Protein AF-A0A1E5PHH2-F1 (afdb_monomer)

Secondary structure (DSSP, 8-state):
-PPP-TTT-EEEEEE----SSTTS---HHHHHHHHHHHHHHHSTTTT---GGGEEEE-TT--HHHHHHHHHHHHHH-SSEEEEEEES-EEE-TT--EEEE-TT--SS-TTSSEEEHHHHHHHHHHHGGG-SEEEEEEESTTGGGGG--SSSSS--HHHHHHHHTPPPGGG-SS-TT-EEEEEESS-TTS-----TT-SS-HHHHHHHHHHHH--TTS-SEEEHHHHHHHHHHHHHHTTPPPPEEEESTTHHHHSEEE-GGG--SPPPEEEE-SS---PPPEEETTEEEEEETTEEEEEETTT--EEEEEE------TT------EEEETTEEEEE-SS-EEEEETTT--EEEEE--TT--SEEEEEEETTEEEEEEEEEEEEEPPTT---EEEEEEEEEEEEETTT--EEEEEEES---EEEEETTEEEEE-SSEEEEEETTT--EEEEEEPSS---SS--EEE-SSEEEEEETTEEEEEETTT--EEEEEE-PPP--PPPEEETTEEE----------EEEEETTEEEEEETTEEEEEETTT--EEEEEE---TT-S-B--EEETTEEEEE-TTSEEEEEETTT--EEEEEE---S-BPPPEEETTEEEEEETTTEEEEEETTT-----

Structure (mmCIF, N/CA/C/O backbone):
data_AF-A0A1E5PHH2-F1
#
_entry.id   AF-A0A1E5PHH2-F1
#
loop_
_atom_site.group_PDB
_atom_site.id
_atom_site.type_symbol
_atom_site.label_atom_id
_atom_site.label_alt_id
_atom_site.label_comp_id
_atom_site.label_asym_id
_atom_site.label_entity_id
_atom_site.label_seq_id
_atom_site.pdbx_PDB_ins_code
_atom_site.Cartn_x
_atom_site.Cartn_y
_atom_site.Cartn_z
_atom_site.occupancy
_atom_site.B_iso_or_equiv
_atom_site.auth_seq_id
_atom_site.auth_comp_id
_atom_site.auth_asym_id
_atom_site.auth_atom_id
_atom_site.pdbx_PDB_model_num
ATOM 1 N N . MET A 1 1 ? -2.167 19.449 -22.127 1.00 60.88 1 MET A N 1
ATOM 2 C CA . MET A 1 1 ? -2.448 18.415 -23.144 1.00 60.88 1 MET A CA 1
ATOM 3 C C . MET A 1 1 ? -2.690 17.105 -22.419 1.00 60.88 1 MET A C 1
ATOM 5 O O . MET A 1 1 ? -2.087 16.937 -21.362 1.00 60.88 1 MET A O 1
ATOM 9 N N . PRO A 1 2 ? -3.609 16.254 -22.897 1.00 78.50 2 PRO A N 1
ATOM 10 C CA . PRO A 1 2 ? -3.925 14.997 -22.229 1.00 78.50 2 PRO A CA 1
ATOM 11 C C . PRO A 1 2 ? -2.746 14.017 -22.296 1.00 78.50 2 PRO A C 1
ATOM 13 O O . PRO A 1 2 ? -1.889 14.121 -23.171 1.00 78.50 2 PRO A O 1
ATOM 16 N N . VAL A 1 3 ? -2.709 13.086 -21.344 1.00 89.50 3 VAL A N 1
ATOM 17 C CA . VAL A 1 3 ? -1.861 11.887 -21.415 1.00 89.50 3 VAL A CA 1
ATOM 18 C C . VAL A 1 3 ? -2.330 11.042 -22.611 1.00 89.50 3 VAL A C 1
ATOM 20 O O . VAL A 1 3 ? -3.542 10.999 -22.842 1.00 89.50 3 VAL A O 1
ATOM 23 N N . PRO A 1 4 ? -1.424 10.400 -23.376 1.00 93.06 4 PRO A N 1
ATOM 24 C CA . PRO A 1 4 ? -1.806 9.546 -24.497 1.00 93.06 4 PRO A CA 1
ATOM 25 C C . PRO A 1 4 ? -2.815 8.463 -24.113 1.00 93.06 4 PRO A C 1
ATOM 27 O O . PRO A 1 4 ? -2.710 7.874 -23.035 1.00 93.06 4 PRO A O 1
ATOM 30 N N . ASP A 1 5 ? -3.748 8.152 -25.008 1.00 95.06 5 ASP A N 1
ATOM 31 C CA . ASP A 1 5 ? -4.805 7.166 -24.787 1.00 95.06 5 ASP A CA 1
ATOM 32 C C . ASP A 1 5 ? -4.203 5.765 -24.550 1.00 95.06 5 ASP A C 1
ATOM 34 O O . ASP A 1 5 ? -3.594 5.185 -25.464 1.00 95.06 5 ASP A O 1
ATOM 38 N N . PRO A 1 6 ? -4.385 5.173 -23.354 1.00 94.69 6 PRO A N 1
ATOM 39 C CA . PRO A 1 6 ? -3.795 3.880 -23.026 1.00 94.69 6 PRO A CA 1
ATOM 40 C C . PRO A 1 6 ? -4.342 2.713 -23.857 1.00 94.69 6 PRO A C 1
ATOM 42 O O . PRO A 1 6 ? -3.641 1.718 -24.063 1.00 94.69 6 PRO A O 1
ATOM 45 N N . ALA A 1 7 ? -5.579 2.805 -24.356 1.00 93.94 7 ALA A N 1
ATOM 46 C CA . ALA A 1 7 ? -6.194 1.762 -25.175 1.00 93.94 7 ALA A CA 1
ATOM 47 C C . ALA A 1 7 ? -5.596 1.731 -26.591 1.00 93.94 7 ALA A C 1
ATOM 49 O O . ALA A 1 7 ? -5.424 0.661 -27.188 1.00 93.94 7 ALA A O 1
ATOM 50 N N . ARG A 1 8 ? -5.227 2.908 -27.104 1.00 96.50 8 ARG A N 1
ATOM 51 C CA . ARG A 1 8 ? -4.660 3.123 -28.445 1.00 96.50 8 ARG A CA 1
ATOM 52 C C . ARG A 1 8 ? -3.132 3.133 -28.481 1.00 96.50 8 ARG A C 1
ATOM 54 O O . ARG A 1 8 ? -2.555 3.266 -29.562 1.00 96.50 8 ARG A O 1
ATOM 61 N N . SER A 1 9 ? -2.492 2.981 -27.326 1.00 97.69 9 SER A N 1
ATOM 62 C CA . SER A 1 9 ? -1.039 3.003 -27.176 1.00 97.69 9 SER A CA 1
ATOM 63 C C . SER A 1 9 ? -0.461 1.604 -26.954 1.00 97.69 9 SER A C 1
ATOM 65 O O . SER A 1 9 ? -1.154 0.697 -26.482 1.00 97.69 9 SER A O 1
ATOM 67 N N . ARG A 1 10 ? 0.810 1.408 -27.318 1.00 98.19 10 ARG A N 1
ATOM 68 C CA . ARG A 1 10 ? 1.557 0.155 -27.113 1.00 98.19 10 ARG A CA 1
ATOM 69 C C . ARG A 1 10 ? 2.963 0.443 -26.604 1.00 98.19 10 ARG A C 1
ATOM 71 O O . ARG A 1 10 ? 3.580 1.421 -27.022 1.00 98.19 10 ARG A O 1
ATOM 78 N N . ALA A 1 11 ? 3.479 -0.428 -25.743 1.00 98.31 11 ALA A N 1
ATOM 79 C CA . ALA A 1 11 ? 4.839 -0.344 -25.226 1.00 98.31 11 ALA A CA 1
ATOM 80 C C . ALA A 1 11 ? 5.581 -1.680 -25.369 1.00 98.31 11 ALA A C 1
ATOM 82 O O . ALA A 1 11 ? 5.041 -2.732 -25.033 1.00 98.31 11 ALA A O 1
ATOM 83 N N . VAL A 1 12 ? 6.837 -1.630 -25.812 1.00 98.56 12 VAL A N 1
ATOM 84 C CA . VAL A 1 12 ? 7.757 -2.776 -25.840 1.00 98.56 12 VAL A CA 1
ATOM 85 C C . VAL A 1 12 ? 8.999 -2.425 -25.030 1.00 98.56 12 VAL A C 1
ATOM 87 O O . VAL A 1 12 ? 9.676 -1.442 -25.330 1.00 98.56 12 VAL A O 1
ATOM 90 N N . LEU A 1 13 ? 9.290 -3.207 -23.991 1.00 98.38 13 LEU A N 1
ATOM 91 C CA . LEU A 1 13 ? 10.396 -2.984 -23.066 1.00 98.38 13 LEU A CA 1
ATOM 92 C C . LEU A 1 13 ? 11.365 -4.161 -23.135 1.00 98.38 13 LEU A C 1
ATOM 94 O O . LEU A 1 13 ? 11.010 -5.290 -22.807 1.00 98.38 13 LEU A O 1
ATOM 98 N N . ILE A 1 14 ? 12.592 -3.881 -23.560 1.00 98.12 14 ILE A N 1
ATOM 99 C CA . ILE A 1 14 ? 13.633 -4.877 -23.807 1.00 98.12 14 ILE A CA 1
ATOM 100 C C . ILE A 1 14 ? 14.755 -4.649 -22.792 1.00 98.12 14 ILE A C 1
ATOM 102 O O . ILE A 1 14 ? 15.386 -3.592 -22.800 1.00 98.12 14 ILE A O 1
ATOM 106 N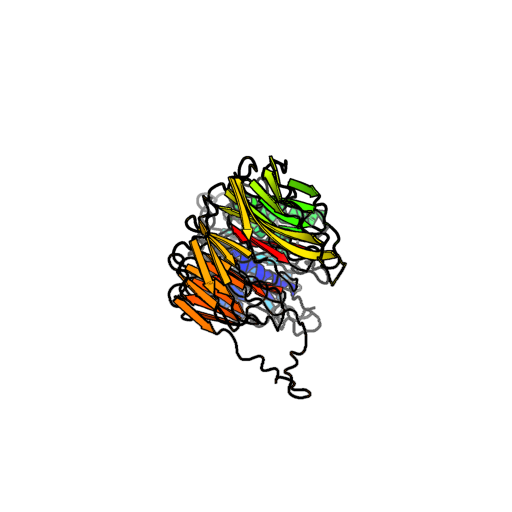 N . GLY A 1 15 ? 15.001 -5.620 -21.914 1.00 96.88 15 GLY A N 1
ATOM 107 C CA . GLY A 1 15 ? 16.044 -5.548 -20.888 1.00 96.88 15 GLY A CA 1
ATOM 108 C C . GLY A 1 15 ? 16.955 -6.768 -20.930 1.00 96.88 15 GLY A C 1
ATOM 109 O O . GLY A 1 15 ? 16.572 -7.836 -20.459 1.00 96.88 15 GLY A O 1
ATOM 110 N N . ILE A 1 16 ? 18.170 -6.612 -21.459 1.00 96.00 16 ILE A N 1
ATOM 111 C CA . ILE A 1 16 ? 19.124 -7.720 -21.606 1.00 96.00 16 ILE A CA 1
ATOM 112 C C . ILE A 1 16 ? 20.041 -7.785 -20.382 1.00 96.00 16 ILE A C 1
ATOM 114 O O . ILE A 1 16 ? 20.880 -6.905 -20.166 1.00 96.00 16 ILE A O 1
ATOM 118 N N . GLU A 1 17 ? 19.880 -8.839 -19.583 1.00 92.19 17 GLU A N 1
ATOM 119 C CA . GLU A 1 17 ? 20.608 -9.044 -18.325 1.00 92.19 17 GLU A CA 1
ATOM 120 C C . GLU A 1 17 ? 21.781 -10.020 -18.411 1.00 92.19 17 GLU A C 1
ATOM 122 O O . GLU A 1 17 ? 22.729 -9.895 -17.636 1.00 92.19 17 GLU A O 1
ATOM 127 N N . ALA A 1 18 ? 21.740 -10.980 -19.331 1.00 92.56 18 ALA A N 1
ATOM 128 C CA . ALA A 1 18 ? 22.712 -12.059 -19.415 1.00 92.56 18 ALA A CA 1
ATOM 129 C C . ALA A 1 18 ? 23.316 -12.142 -20.817 1.00 92.56 18 ALA A C 1
ATOM 131 O O . ALA A 1 18 ? 22.601 -12.104 -21.817 1.00 92.56 18 ALA A O 1
ATOM 132 N N . TYR A 1 19 ? 24.637 -12.306 -20.863 1.00 93.00 19 TYR A N 1
ATOM 133 C CA . TYR A 1 19 ? 25.422 -12.450 -22.085 1.00 93.00 19 TYR A CA 1
ATOM 134 C C . TYR A 1 19 ? 26.236 -13.741 -21.996 1.00 93.00 19 TYR A C 1
ATOM 136 O O . TYR A 1 19 ? 26.758 -14.083 -20.934 1.00 93.00 19 TYR A O 1
ATOM 144 N N . ARG A 1 20 ? 26.311 -14.490 -23.097 1.00 90.31 20 ARG A N 1
ATOM 145 C CA . ARG A 1 20 ? 27.028 -15.771 -23.168 1.00 90.31 20 ARG A CA 1
ATOM 146 C C . ARG A 1 20 ? 28.515 -15.588 -23.438 1.00 90.31 20 ARG A C 1
ATOM 148 O O . ARG A 1 20 ? 29.308 -16.440 -23.047 1.00 90.31 20 ARG A O 1
ATOM 155 N N . HIS A 1 21 ? 28.885 -14.506 -24.122 1.00 87.38 21 HIS A N 1
ATOM 156 C CA . HIS A 1 21 ? 30.281 -14.198 -24.402 1.00 87.38 21 HIS A CA 1
ATOM 157 C C . HIS A 1 21 ? 30.931 -13.514 -23.186 1.00 87.38 21 HIS A C 1
ATOM 159 O O . HIS A 1 21 ? 30.338 -12.581 -22.643 1.00 87.38 21 HIS A O 1
ATOM 165 N N . PRO A 1 22 ? 32.145 -13.921 -22.766 1.00 84.25 22 PRO A N 1
ATOM 166 C CA . PRO A 1 22 ? 32.799 -13.384 -21.567 1.00 84.25 22 PRO A CA 1
ATOM 167 C C . PRO A 1 22 ? 33.174 -11.897 -21.659 1.00 84.25 22 PRO A C 1
ATOM 169 O O . PRO A 1 22 ? 33.402 -11.266 -20.631 1.00 84.25 22 PRO A O 1
ATOM 172 N N . ASP A 1 23 ? 33.221 -11.328 -22.865 1.00 86.06 23 ASP A N 1
ATOM 173 C CA . ASP A 1 23 ? 33.630 -9.931 -23.083 1.00 86.06 23 ASP A CA 1
ATOM 174 C C . ASP A 1 23 ? 32.541 -8.912 -22.712 1.00 86.06 23 ASP A C 1
ATOM 176 O O . ASP A 1 23 ? 32.790 -7.705 -22.701 1.00 86.06 23 ASP A O 1
ATOM 180 N N . LEU A 1 24 ? 31.323 -9.383 -22.428 1.00 86.81 24 LEU A N 1
ATOM 181 C CA . LEU A 1 24 ? 30.215 -8.560 -21.962 1.00 86.81 24 LEU A CA 1
ATOM 182 C C . LEU A 1 24 ? 29.824 -8.984 -20.550 1.00 86.81 24 LEU A C 1
ATOM 184 O O . LEU A 1 24 ? 29.332 -10.086 -20.320 1.00 86.81 24 LEU A O 1
ATOM 188 N N . GLU A 1 25 ? 30.017 -8.076 -19.596 1.00 86.81 25 GLU A N 1
ATOM 189 C CA . GLU A 1 25 ? 29.600 -8.313 -18.216 1.00 86.81 25 GLU A CA 1
ATOM 190 C C . GLU A 1 25 ? 28.062 -8.423 -18.125 1.00 86.81 25 GLU A C 1
ATOM 192 O O . GLU A 1 25 ? 27.356 -7.627 -18.759 1.00 86.81 25 GLU A O 1
ATOM 197 N N . PRO A 1 26 ? 27.517 -9.356 -17.317 1.00 88.25 26 PRO A N 1
ATOM 198 C CA . PRO A 1 26 ? 26.086 -9.417 -17.029 1.00 88.25 26 PRO A CA 1
ATOM 199 C C . PRO A 1 26 ? 25.550 -8.099 -16.459 1.00 88.25 26 PRO A C 1
ATOM 201 O O . PRO A 1 26 ? 26.207 -7.440 -15.651 1.00 88.25 26 PRO A O 1
ATOM 204 N N . LEU A 1 27 ? 24.315 -7.748 -16.823 1.00 87.44 27 LEU A N 1
ATOM 205 C CA . LEU A 1 27 ? 23.647 -6.516 -16.407 1.00 87.44 27 LEU A CA 1
ATOM 206 C C . LEU A 1 27 ? 22.225 -6.770 -15.857 1.00 87.44 27 LEU A C 1
ATOM 208 O O . LEU A 1 27 ? 21.250 -6.297 -16.444 1.00 87.44 27 LEU A O 1
ATOM 212 N N . PRO A 1 28 ? 22.064 -7.447 -14.698 1.00 85.38 28 PRO A N 1
ATOM 213 C CA . PRO A 1 28 ? 20.746 -7.718 -14.090 1.00 85.38 28 PRO A CA 1
ATOM 214 C C . PRO A 1 28 ? 19.873 -6.471 -13.897 1.00 85.38 28 PRO A C 1
ATOM 216 O O . PRO A 1 28 ? 18.644 -6.522 -13.969 1.00 85.38 28 PRO A O 1
ATOM 219 N N . ALA A 1 29 ? 20.519 -5.321 -13.694 1.00 81.56 29 ALA A N 1
ATOM 220 C CA . ALA A 1 29 ? 19.862 -4.032 -13.559 1.00 81.56 29 ALA A CA 1
ATOM 221 C C . ALA A 1 29 ? 18.983 -3.682 -14.780 1.00 81.56 29 ALA A C 1
ATOM 223 O O . ALA A 1 29 ? 17.922 -3.086 -14.601 1.00 81.56 29 ALA A O 1
ATOM 224 N N . ALA A 1 30 ? 19.373 -4.064 -16.005 1.00 88.31 30 ALA A N 1
ATOM 225 C CA . ALA A 1 30 ? 18.614 -3.758 -17.221 1.00 88.31 30 ALA A CA 1
ATOM 226 C C . ALA A 1 30 ? 17.239 -4.446 -17.233 1.00 88.31 30 ALA A C 1
ATOM 228 O O . ALA A 1 30 ? 16.219 -3.781 -17.420 1.00 88.31 30 ALA A O 1
ATOM 229 N N . ALA A 1 31 ? 17.188 -5.751 -16.946 1.00 86.50 31 ALA A N 1
ATOM 230 C CA . ALA A 1 31 ? 15.928 -6.488 -16.843 1.00 86.50 31 ALA A CA 1
ATOM 231 C C . ALA A 1 31 ? 15.087 -6.037 -15.637 1.00 86.50 31 ALA A C 1
ATOM 233 O O . ALA A 1 31 ? 13.859 -5.973 -15.720 1.00 86.50 31 ALA A O 1
ATOM 234 N N . ALA A 1 32 ? 15.719 -5.692 -14.508 1.00 81.12 32 ALA A N 1
ATOM 235 C CA . ALA A 1 32 ? 15.016 -5.121 -13.356 1.00 81.12 32 ALA A CA 1
ATOM 236 C C . ALA A 1 32 ? 14.378 -3.756 -13.682 1.00 81.12 32 ALA A C 1
ATOM 238 O O . ALA A 1 32 ? 13.242 -3.490 -13.282 1.00 81.12 32 ALA A O 1
ATOM 239 N N . GLY A 1 33 ? 15.090 -2.907 -14.429 1.00 86.44 33 GLY A N 1
ATOM 240 C CA . GLY A 1 33 ? 14.617 -1.603 -14.888 1.00 86.44 33 GLY A CA 1
ATOM 241 C C . GLY A 1 33 ? 13.454 -1.713 -15.871 1.00 86.44 33 GLY A C 1
ATOM 242 O O . GLY A 1 33 ? 12.425 -1.073 -15.657 1.00 86.44 33 GLY A O 1
ATOM 243 N N . ALA A 1 34 ? 13.574 -2.580 -16.884 1.00 92.75 34 ALA A N 1
ATOM 244 C CA . ALA A 1 34 ? 12.506 -2.863 -17.846 1.00 92.75 34 ALA A CA 1
ATOM 245 C C . ALA A 1 34 ? 11.217 -3.319 -17.142 1.00 92.75 34 ALA A C 1
ATOM 247 O O . ALA A 1 34 ? 10.163 -2.718 -17.348 1.00 92.75 34 ALA A O 1
ATOM 248 N N . ARG A 1 35 ? 11.314 -4.288 -16.219 1.00 90.50 35 ARG A N 1
ATOM 249 C CA . ARG A 1 35 ? 10.168 -4.772 -15.429 1.00 90.50 35 ARG A CA 1
ATOM 250 C C . ARG A 1 35 ? 9.522 -3.678 -14.586 1.00 90.50 35 ARG A C 1
ATOM 252 O O . ARG A 1 35 ? 8.296 -3.581 -14.506 1.00 90.50 35 ARG A O 1
ATOM 259 N N . ARG A 1 36 ? 10.328 -2.822 -13.947 1.00 91.38 36 ARG A N 1
ATOM 260 C CA . ARG A 1 36 ? 9.788 -1.723 -13.133 1.00 91.38 36 ARG A CA 1
ATOM 261 C C . ARG A 1 36 ? 9.105 -0.664 -13.993 1.00 91.38 36 ARG A C 1
ATOM 263 O O . ARG A 1 36 ? 8.023 -0.214 -13.622 1.00 91.38 36 ARG A O 1
ATOM 270 N N . LEU A 1 37 ? 9.690 -0.293 -15.130 1.00 95.25 37 LEU A N 1
ATOM 271 C CA . LEU A 1 37 ? 9.051 0.614 -16.081 1.00 95.25 37 LEU A CA 1
ATOM 272 C C . LEU A 1 37 ? 7.741 0.021 -16.607 1.00 95.25 37 LEU A C 1
ATOM 274 O O . LEU A 1 37 ? 6.736 0.719 -16.596 1.00 95.25 37 LEU A O 1
ATOM 278 N N . ALA A 1 38 ? 7.699 -1.264 -16.963 1.00 92.56 38 ALA A N 1
ATOM 279 C CA . ALA A 1 38 ? 6.470 -1.920 -17.406 1.00 92.56 38 ALA A CA 1
ATOM 280 C C . ALA A 1 38 ? 5.367 -1.873 -16.339 1.00 92.56 38 ALA A C 1
ATOM 282 O O . ALA A 1 38 ? 4.204 -1.639 -16.662 1.00 92.56 38 ALA A O 1
ATOM 283 N N . ALA A 1 39 ? 5.713 -2.057 -15.061 1.00 87.00 39 ALA A N 1
ATOM 284 C CA . ALA A 1 39 ? 4.765 -1.894 -13.960 1.00 87.00 39 ALA A CA 1
ATOM 285 C C . ALA A 1 39 ? 4.261 -0.444 -13.840 1.00 87.00 39 ALA A C 1
ATOM 287 O O . ALA A 1 39 ? 3.065 -0.232 -13.674 1.00 87.00 39 ALA A O 1
ATOM 288 N N . LEU A 1 40 ? 5.146 0.550 -13.973 1.00 91.06 40 LEU A N 1
ATOM 289 C CA . LEU A 1 40 ? 4.770 1.967 -13.903 1.00 91.06 40 LEU A CA 1
ATOM 290 C C . LEU A 1 40 ? 3.905 2.409 -15.084 1.00 91.06 40 LEU A C 1
ATOM 292 O O . LEU A 1 40 ? 2.956 3.149 -14.883 1.00 91.06 40 LEU A O 1
ATOM 296 N N . LEU A 1 41 ? 4.183 1.953 -16.306 1.00 94.75 41 LEU A N 1
ATOM 297 C CA . LEU A 1 41 ? 3.373 2.317 -17.475 1.00 94.75 41 LEU A CA 1
ATOM 298 C C . LEU A 1 41 ? 1.964 1.700 -17.415 1.00 94.75 41 LEU A C 1
ATOM 300 O O . LEU A 1 41 ? 1.026 2.265 -17.973 1.00 94.75 41 LEU A O 1
ATOM 304 N N . ARG A 1 42 ? 1.794 0.567 -16.721 1.00 91.50 42 ARG A N 1
ATOM 305 C CA . ARG A 1 42 ? 0.479 -0.049 -16.471 1.00 91.50 42 ARG A CA 1
ATOM 306 C C . ARG A 1 42 ? -0.326 0.642 -15.375 1.00 91.50 42 ARG A C 1
ATOM 308 O O . ARG A 1 42 ? -1.535 0.466 -15.292 1.00 91.50 42 ARG A O 1
ATOM 315 N N . ASP A 1 43 ? 0.335 1.429 -14.541 1.00 86.19 43 ASP A N 1
ATOM 316 C CA . ASP A 1 43 ? -0.284 2.105 -13.415 1.00 86.19 43 ASP A CA 1
ATOM 317 C C . ASP A 1 43 ? -1.076 3.338 -13.893 1.00 86.19 43 ASP A C 1
ATOM 319 O O . ASP A 1 43 ? -0.531 4.216 -14.574 1.00 86.19 43 ASP A O 1
ATOM 323 N N . HIS A 1 44 ? -2.366 3.417 -13.540 1.00 84.94 44 HIS A N 1
ATOM 324 C CA . HIS A 1 44 ? -3.290 4.496 -13.938 1.00 84.94 44 HIS A CA 1
ATOM 325 C C . HIS A 1 44 ? -2.865 5.871 -13.432 1.00 84.94 44 HIS A C 1
ATOM 327 O O . HIS A 1 44 ? -3.267 6.893 -13.979 1.00 84.94 44 HIS A O 1
ATOM 333 N N . THR A 1 45 ? -2.028 5.910 -12.401 1.00 83.81 45 THR A N 1
ATOM 334 C CA . THR A 1 45 ? -1.482 7.145 -11.837 1.00 83.81 45 THR A CA 1
ATOM 335 C C . THR A 1 45 ? -0.290 7.691 -12.638 1.00 83.81 45 THR A C 1
ATOM 337 O O . THR A 1 45 ? 0.207 8.772 -12.324 1.00 83.81 45 THR A O 1
ATOM 340 N N . VAL A 1 46 ? 0.189 6.954 -13.653 1.00 90.00 46 VAL A N 1
ATOM 341 C CA . VAL A 1 46 ? 1.266 7.359 -14.578 1.00 90.00 46 VAL A CA 1
ATOM 342 C C . VAL A 1 46 ? 0.760 7.372 -16.017 1.00 90.00 46 VAL A C 1
ATOM 344 O O . VAL A 1 46 ? 0.848 8.408 -16.677 1.00 90.00 46 VAL A O 1
ATOM 347 N N . TRP A 1 47 ? 0.230 6.245 -16.503 1.00 94.50 47 TRP A N 1
ATOM 348 C CA . TRP A 1 47 ? -0.311 6.124 -17.861 1.00 94.50 47 TRP A CA 1
ATOM 349 C C . TRP A 1 47 ? -1.525 5.190 -17.927 1.00 94.50 47 TRP A C 1
ATOM 351 O O . TRP A 1 47 ? -2.548 5.584 -18.474 1.00 94.50 47 TRP A O 1
ATOM 361 N N . GLY A 1 48 ? -1.469 3.997 -17.328 1.00 90.69 48 GLY A N 1
ATOM 362 C CA . GLY A 1 48 ? -2.617 3.083 -17.270 1.00 90.69 48 GLY A CA 1
ATOM 363 C C . GLY A 1 48 ? -2.748 2.142 -18.470 1.00 90.69 48 GLY A C 1
ATOM 364 O O . GLY A 1 48 ? -3.863 1.794 -18.857 1.00 90.69 48 GLY A O 1
ATOM 365 N N . LEU A 1 49 ? -1.635 1.740 -19.095 1.00 93.69 49 LEU A N 1
ATOM 366 C CA . LEU A 1 49 ? -1.659 0.726 -20.154 1.00 93.69 49 LEU A CA 1
ATOM 367 C C . LEU A 1 49 ? -2.209 -0.603 -19.615 1.00 93.69 49 LEU A C 1
ATOM 369 O O . LEU A 1 49 ? -1.838 -1.059 -18.536 1.00 93.69 49 LEU A O 1
ATOM 373 N N . SER A 1 50 ? -3.060 -1.274 -20.392 1.00 90.19 50 SER A N 1
ATOM 374 C CA . SER A 1 50 ? -3.484 -2.633 -20.041 1.00 90.19 50 SER A CA 1
ATOM 375 C C . SER A 1 50 ? -2.307 -3.612 -20.130 1.00 90.19 50 SER A C 1
ATOM 377 O O . SER A 1 50 ? -1.352 -3.383 -20.876 1.00 90.19 50 SER A O 1
ATOM 379 N N . ALA A 1 51 ? -2.383 -4.741 -19.418 1.00 86.00 51 ALA A N 1
ATOM 380 C CA . ALA A 1 51 ? -1.341 -5.769 -19.479 1.00 86.00 51 ALA A CA 1
ATOM 381 C C . ALA A 1 51 ? -1.079 -6.270 -20.915 1.00 86.00 51 ALA A C 1
ATOM 383 O O . ALA A 1 51 ? 0.066 -6.519 -21.265 1.00 86.00 51 ALA A O 1
ATOM 384 N N . GLY A 1 52 ? -2.112 -6.344 -21.765 1.00 88.50 52 GLY A N 1
ATOM 385 C CA . GLY A 1 52 ? -1.970 -6.728 -23.176 1.00 88.50 52 GLY A CA 1
ATOM 386 C C . GLY A 1 52 ? -1.332 -5.659 -24.073 1.00 88.50 52 GLY A C 1
ATOM 387 O O . GLY A 1 52 ? -0.916 -5.969 -25.184 1.00 88.50 52 GLY A O 1
ATOM 388 N N . ASN A 1 53 ? -1.223 -4.413 -23.600 1.00 96.38 53 ASN A N 1
ATOM 389 C CA . ASN A 1 53 ? -0.619 -3.304 -24.345 1.00 96.38 53 ASN A CA 1
ATOM 390 C C . ASN A 1 53 ? 0.864 -3.088 -23.996 1.00 96.38 53 ASN A C 1
ATOM 392 O O . ASN A 1 53 ? 1.487 -2.178 -24.548 1.00 96.38 53 ASN A O 1
ATOM 396 N N . VAL A 1 54 ? 1.428 -3.903 -23.098 1.00 97.75 54 VAL A N 1
ATOM 397 C CA . VAL A 1 54 ? 2.828 -3.836 -22.663 1.00 97.75 54 VAL A CA 1
ATOM 398 C C . VAL A 1 54 ? 3.495 -5.188 -22.895 1.00 97.75 54 VAL A C 1
ATOM 400 O O . VAL A 1 54 ? 3.082 -6.193 -22.330 1.00 97.75 54 VAL A O 1
ATOM 403 N N . THR A 1 55 ? 4.539 -5.215 -23.721 1.00 98.12 55 THR A N 1
ATOM 404 C CA . THR A 1 55 ? 5.347 -6.415 -23.981 1.00 98.12 55 THR A CA 1
ATOM 405 C C . THR A 1 55 ? 6.715 -6.271 -23.326 1.00 98.12 55 THR A C 1
ATOM 407 O O . THR A 1 55 ? 7.416 -5.290 -23.570 1.00 98.12 55 THR A O 1
ATOM 410 N N . GLU A 1 56 ? 7.105 -7.251 -22.515 1.00 97.94 56 GLU A N 1
ATOM 411 C CA . GLU A 1 56 ? 8.404 -7.307 -21.836 1.00 97.94 56 GLU A CA 1
ATOM 412 C C . GLU A 1 56 ? 9.253 -8.428 -22.453 1.00 97.94 56 GLU A C 1
ATOM 414 O O . GLU A 1 56 ? 8.762 -9.543 -22.630 1.00 97.94 56 GLU A O 1
ATOM 419 N N . LEU A 1 57 ? 10.509 -8.138 -22.804 1.00 97.38 57 LEU A N 1
ATOM 420 C CA . LEU A 1 57 ? 11.442 -9.089 -23.421 1.00 97.38 57 LEU A CA 1
ATOM 421 C C . LEU A 1 57 ? 12.790 -9.080 -22.688 1.00 97.38 57 LEU A C 1
ATOM 423 O O . LEU A 1 57 ? 13.348 -8.008 -22.428 1.00 97.38 57 LEU A O 1
ATOM 427 N N . GLY A 1 58 ? 13.312 -10.268 -22.380 1.00 94.31 58 GLY A N 1
ATOM 428 C CA . GLY A 1 58 ? 14.581 -10.471 -21.686 1.00 94.31 58 GLY A CA 1
ATOM 429 C C . GLY A 1 58 ? 15.693 -11.034 -22.574 1.00 94.31 58 GLY A C 1
ATOM 430 O O . GLY A 1 58 ? 15.657 -10.958 -23.805 1.00 94.31 58 GLY A O 1
ATOM 431 N N . SER A 1 59 ? 16.710 -11.611 -21.931 1.00 93.50 59 SER A N 1
ATOM 432 C CA . SER A 1 59 ? 17.912 -12.157 -22.590 1.00 93.50 59 SER A CA 1
ATOM 433 C C . SER A 1 59 ? 17.626 -13.385 -23.465 1.00 93.50 59 SER A C 1
ATOM 435 O O . SER A 1 59 ? 18.425 -13.751 -24.320 1.00 93.50 59 SER A O 1
ATOM 437 N N . GLU A 1 60 ? 16.490 -14.041 -23.263 1.00 93.19 60 GLU A N 1
ATOM 438 C CA . GLU A 1 60 ? 16.006 -15.159 -24.069 1.00 93.19 60 GLU A CA 1
ATOM 439 C C . GLU A 1 60 ? 15.510 -14.742 -25.461 1.00 93.19 60 GLU A C 1
ATOM 441 O O . GLU A 1 60 ? 15.388 -15.592 -26.346 1.00 93.19 60 GLU A O 1
ATOM 446 N N . ALA A 1 61 ? 15.223 -13.454 -25.670 1.00 94.25 61 ALA A N 1
ATOM 447 C CA . ALA A 1 61 ? 14.667 -12.957 -26.918 1.00 94.25 61 ALA A CA 1
ATOM 448 C C . ALA A 1 61 ? 15.748 -12.757 -27.994 1.00 94.25 61 ALA A C 1
ATOM 450 O O . ALA A 1 61 ? 16.697 -11.986 -27.843 1.00 94.25 61 ALA A O 1
ATOM 451 N N . SER A 1 62 ? 15.566 -13.416 -29.137 1.00 95.00 62 SER A N 1
ATOM 452 C CA . SER A 1 62 ? 16.390 -13.217 -30.334 1.00 95.00 62 SER A CA 1
ATOM 453 C C . SER A 1 62 ? 16.021 -11.932 -31.087 1.00 95.00 62 SER A C 1
ATOM 455 O O . SER A 1 62 ? 14.910 -11.408 -30.960 1.00 95.00 62 SER A O 1
ATOM 457 N N . ALA A 1 63 ? 16.922 -11.445 -31.950 1.00 95.25 63 ALA A N 1
ATOM 458 C CA . ALA A 1 63 ? 16.667 -10.245 -32.754 1.00 95.25 63 ALA A CA 1
ATOM 4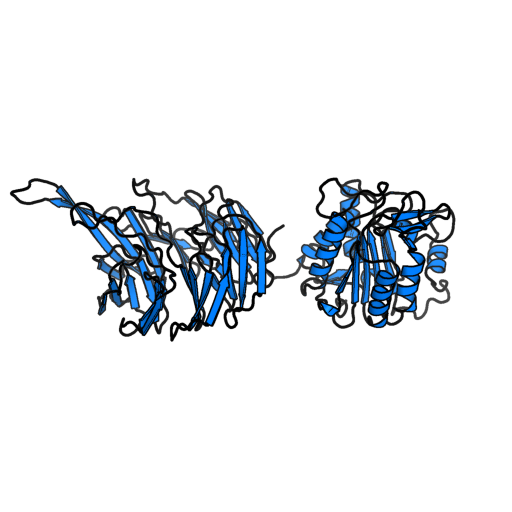59 C C . ALA A 1 63 ? 15.369 -10.336 -33.592 1.00 95.25 63 ALA A C 1
ATOM 461 O O . ALA A 1 63 ? 14.597 -9.376 -33.571 1.00 95.25 63 ALA A O 1
ATOM 462 N N . PRO A 1 64 ? 15.048 -11.464 -34.269 1.00 96.31 64 PRO A N 1
ATOM 463 C CA . PRO A 1 64 ? 13.771 -11.608 -34.971 1.00 96.31 64 PRO A CA 1
ATOM 464 C C . PRO A 1 64 ? 12.547 -11.551 -34.049 1.00 96.31 64 PRO A C 1
ATOM 466 O O . PRO A 1 64 ? 11.531 -10.980 -34.437 1.00 96.31 64 PRO A O 1
ATOM 469 N N . GLN A 1 65 ? 12.627 -12.111 -32.836 1.00 96.75 65 GLN A N 1
ATOM 470 C CA . GLN A 1 65 ? 11.526 -12.055 -31.864 1.00 96.75 65 GLN A CA 1
ATOM 471 C C . GLN A 1 65 ? 11.287 -10.624 -31.374 1.00 96.75 65 GLN A C 1
ATOM 473 O O . GLN A 1 65 ? 10.142 -10.182 -31.337 1.00 96.75 65 GLN A O 1
ATOM 478 N N . ILE A 1 66 ? 12.358 -9.881 -31.080 1.00 97.62 66 ILE A N 1
ATOM 479 C CA . ILE A 1 66 ? 12.276 -8.462 -30.708 1.00 97.62 66 ILE A CA 1
ATOM 480 C C . ILE A 1 66 ? 11.657 -7.645 -31.844 1.00 97.62 66 ILE A C 1
ATOM 482 O O . ILE A 1 66 ? 10.706 -6.898 -31.624 1.00 97.62 66 ILE A O 1
ATOM 486 N N . LEU A 1 67 ? 12.162 -7.803 -33.070 1.00 96.88 67 LEU A N 1
ATOM 487 C CA . LEU A 1 67 ? 11.645 -7.080 -34.232 1.00 96.88 67 LEU A CA 1
ATOM 488 C C . LEU A 1 67 ? 10.172 -7.393 -34.494 1.00 96.88 67 LEU A C 1
ATOM 490 O O . LEU A 1 67 ? 9.414 -6.484 -34.818 1.00 96.88 67 LEU A O 1
ATOM 494 N N . ARG A 1 68 ? 9.757 -8.650 -34.317 1.00 97.50 68 ARG A N 1
ATOM 495 C CA . ARG A 1 68 ? 8.360 -9.062 -34.451 1.00 97.50 68 ARG A CA 1
ATOM 496 C C . ARG A 1 68 ? 7.467 -8.425 -33.390 1.00 97.50 68 ARG A C 1
ATOM 498 O O . ARG A 1 68 ? 6.428 -7.886 -33.742 1.00 97.50 68 ARG A O 1
ATOM 505 N N . ALA A 1 69 ? 7.882 -8.437 -32.126 1.00 97.81 69 ALA A N 1
ATOM 506 C CA . ALA A 1 69 ? 7.120 -7.805 -31.051 1.00 97.81 69 ALA A CA 1
ATOM 507 C C . ALA A 1 69 ? 6.959 -6.294 -31.281 1.00 97.81 69 ALA A C 1
ATOM 509 O O . ALA A 1 69 ? 5.875 -5.742 -31.108 1.00 97.81 69 ALA A O 1
ATOM 510 N N . VAL A 1 70 ? 8.027 -5.623 -31.725 1.00 97.56 70 VAL A N 1
ATOM 511 C CA . VAL A 1 70 ? 7.983 -4.194 -32.063 1.00 97.56 70 VAL A CA 1
ATOM 512 C C . VAL A 1 70 ? 7.102 -3.942 -33.283 1.00 97.56 70 VAL A C 1
ATOM 514 O O . VAL A 1 70 ? 6.347 -2.977 -33.273 1.00 97.56 70 VAL A O 1
ATOM 517 N N . LEU A 1 71 ? 7.152 -4.804 -34.301 1.00 96.81 71 LEU A N 1
ATOM 518 C CA . LEU A 1 71 ? 6.276 -4.731 -35.470 1.00 96.81 71 LEU A CA 1
ATOM 519 C C . LEU A 1 71 ? 4.798 -4.852 -35.069 1.00 96.81 71 LEU A C 1
ATOM 521 O O . LEU A 1 71 ? 4.007 -3.978 -35.405 1.00 96.81 71 LEU A O 1
ATOM 525 N N . GLU A 1 72 ? 4.442 -5.883 -34.303 1.00 97.00 72 GLU A N 1
ATOM 526 C CA . GLU A 1 72 ? 3.067 -6.131 -33.848 1.00 97.00 72 GLU A CA 1
ATOM 527 C C . GLU A 1 72 ? 2.543 -4.973 -32.982 1.00 97.00 72 GLU A C 1
ATOM 529 O O . GLU A 1 72 ? 1.416 -4.510 -33.170 1.00 97.00 72 GLU A O 1
ATOM 534 N N . ALA A 1 73 ? 3.370 -4.444 -32.074 1.00 97.69 73 ALA A N 1
ATOM 535 C CA . ALA A 1 73 ? 3.032 -3.261 -31.286 1.00 97.69 73 ALA A CA 1
ATOM 536 C C . ALA A 1 73 ? 2.858 -2.009 -32.163 1.00 97.69 73 ALA A C 1
ATOM 538 O O . ALA A 1 73 ? 1.929 -1.228 -31.953 1.00 97.69 73 ALA A O 1
ATOM 539 N N . ALA A 1 74 ? 3.730 -1.819 -33.153 1.00 94.25 74 ALA A N 1
ATOM 540 C CA . ALA A 1 74 ? 3.696 -0.673 -34.050 1.00 94.25 74 ALA A CA 1
ATOM 541 C C . ALA A 1 74 ? 2.462 -0.676 -34.964 1.00 94.25 74 ALA A C 1
ATOM 543 O O . ALA A 1 74 ? 1.850 0.371 -35.151 1.00 94.25 74 ALA A O 1
ATOM 544 N N . GLU A 1 75 ? 2.047 -1.840 -35.469 1.00 94.38 75 GLU A N 1
ATOM 545 C CA . GLU A 1 75 ? 0.844 -1.984 -36.301 1.00 94.38 75 GLU A CA 1
ATOM 546 C C . GLU A 1 75 ? -0.458 -1.687 -35.537 1.00 94.38 75 GLU A C 1
ATOM 548 O O . GLU A 1 75 ? -1.449 -1.257 -36.138 1.00 94.38 75 GLU A O 1
ATOM 553 N N . GLN A 1 76 ? -0.461 -1.918 -34.221 1.00 96.00 76 GLN A N 1
ATOM 554 C CA . GLN A 1 76 ? -1.622 -1.729 -33.347 1.00 96.00 76 GLN A CA 1
ATOM 555 C C . GLN A 1 76 ? -1.701 -0.333 -32.715 1.00 96.00 76 GLN A C 1
ATOM 557 O O . GLN A 1 76 ? -2.792 0.104 -32.338 1.00 96.00 76 GLN A O 1
ATOM 562 N N . ALA A 1 77 ? -0.572 0.359 -32.558 1.00 96.06 77 ALA A N 1
ATOM 563 C CA . ALA A 1 77 ? -0.534 1.682 -31.953 1.00 96.06 77 ALA A CA 1
ATOM 564 C C . ALA A 1 77 ? -1.125 2.737 -32.903 1.00 96.06 77 ALA A C 1
ATOM 566 O O . ALA A 1 77 ? -0.673 2.908 -34.033 1.00 96.06 77 ALA A O 1
ATOM 567 N N . THR A 1 78 ? -2.131 3.472 -32.426 1.00 94.69 78 THR A N 1
ATOM 568 C CA . THR A 1 78 ? -2.749 4.593 -33.164 1.00 94.69 78 THR A CA 1
ATOM 569 C C . THR A 1 78 ? -2.673 5.919 -32.416 1.00 94.69 78 THR A C 1
ATOM 571 O O . THR A 1 78 ? -3.001 6.952 -32.988 1.00 94.69 78 THR A O 1
ATOM 574 N N . ASP A 1 79 ? -2.278 5.903 -31.144 1.00 93.94 79 ASP A N 1
ATOM 575 C CA . ASP A 1 79 ? -1.926 7.101 -30.383 1.00 93.94 79 ASP A CA 1
ATOM 576 C C . ASP A 1 79 ? -0.409 7.111 -30.167 1.00 93.94 79 ASP A C 1
ATOM 578 O O . ASP A 1 79 ? 0.306 7.720 -30.955 1.00 93.94 79 ASP A O 1
ATOM 582 N N . THR A 1 80 ? 0.112 6.356 -29.196 1.00 95.31 80 THR A N 1
ATOM 583 C CA . THR A 1 80 ? 1.550 6.365 -28.895 1.00 95.31 80 THR A CA 1
ATOM 584 C C . THR A 1 80 ? 2.175 4.972 -28.944 1.00 95.31 80 THR A C 1
ATOM 586 O O . THR A 1 80 ? 1.671 4.019 -28.349 1.00 95.31 80 THR A O 1
ATOM 589 N N . LEU A 1 81 ? 3.324 4.857 -29.610 1.00 97.19 81 LEU A N 1
ATOM 590 C CA . LEU A 1 81 ? 4.205 3.690 -29.559 1.00 97.19 81 LEU A CA 1
ATOM 591 C C . LEU A 1 81 ? 5.441 4.015 -28.714 1.00 97.19 81 LEU A C 1
ATOM 593 O O . LEU A 1 81 ? 6.190 4.932 -29.048 1.00 97.19 81 LEU A O 1
ATOM 597 N N . LEU A 1 82 ? 5.684 3.240 -27.656 1.00 97.50 82 LEU A N 1
ATOM 598 C CA . LEU A 1 82 ? 6.895 3.320 -26.841 1.00 97.50 82 LEU A CA 1
ATOM 599 C C . LEU A 1 82 ? 7.785 2.091 -27.063 1.00 97.50 82 LEU A C 1
ATOM 601 O O . LEU A 1 82 ? 7.343 0.960 -26.887 1.00 97.50 82 LEU A O 1
ATOM 605 N N . VAL A 1 83 ? 9.057 2.305 -27.394 1.00 97.88 83 VAL A N 1
ATOM 606 C CA . VAL A 1 83 ? 10.075 1.245 -27.458 1.00 97.88 83 VAL A CA 1
ATOM 607 C C . VAL A 1 83 ? 11.219 1.599 -26.521 1.00 97.88 83 VAL A C 1
ATOM 609 O O . VAL A 1 83 ? 11.885 2.616 -26.692 1.00 97.88 83 VAL A O 1
ATOM 612 N N . TYR A 1 84 ? 11.459 0.754 -25.528 1.00 98.19 84 TYR A N 1
ATOM 613 C CA . TYR A 1 84 ? 12.540 0.900 -24.562 1.00 98.19 84 TYR A CA 1
ATOM 614 C C . TYR A 1 84 ? 13.549 -0.235 -24.732 1.00 98.19 84 TYR A C 1
ATOM 616 O O . TYR A 1 84 ? 13.164 -1.401 -24.804 1.00 98.19 84 TYR A O 1
ATOM 624 N N . PHE A 1 85 ? 14.835 0.104 -24.758 1.00 97.50 85 PHE A N 1
ATOM 625 C CA . PHE A 1 85 ? 15.932 -0.858 -24.732 1.00 97.50 85 PHE A CA 1
ATOM 626 C C . PHE A 1 85 ? 16.936 -0.494 -23.639 1.00 97.50 85 PHE A C 1
ATOM 628 O O . PHE A 1 85 ? 17.412 0.642 -23.597 1.00 97.50 85 PHE A O 1
ATOM 635 N N . ALA A 1 86 ? 17.316 -1.475 -22.822 1.00 94.88 86 ALA A N 1
ATOM 636 C CA . ALA A 1 86 ? 18.448 -1.390 -21.909 1.00 94.88 86 ALA A CA 1
ATOM 637 C C . ALA A 1 86 ? 19.348 -2.623 -22.007 1.00 94.88 86 ALA A C 1
ATOM 639 O O . ALA A 1 86 ? 18.883 -3.765 -22.013 1.00 94.88 86 ALA A O 1
ATOM 640 N N . GLY A 1 87 ? 20.653 -2.375 -22.054 1.00 91.50 87 GLY A N 1
ATOM 641 C CA . GLY A 1 87 ? 21.675 -3.396 -22.257 1.00 91.50 87 GLY A CA 1
ATOM 642 C C . GLY A 1 87 ? 22.993 -2.779 -22.716 1.00 91.50 87 GLY A C 1
ATOM 643 O O . GLY A 1 87 ? 23.185 -1.560 -22.665 1.00 91.50 87 GLY A O 1
ATOM 644 N N . HIS A 1 88 ? 23.911 -3.609 -23.206 1.00 90.06 88 HIS A N 1
ATOM 645 C CA . HIS A 1 88 ? 25.135 -3.101 -23.825 1.00 90.06 88 HIS A CA 1
ATOM 646 C C . HIS A 1 88 ? 24.853 -2.537 -25.219 1.00 90.06 88 HIS A C 1
ATOM 648 O O . HIS A 1 88 ? 24.054 -3.067 -25.989 1.00 90.06 88 HIS A O 1
ATOM 654 N N . GLY A 1 89 ? 25.531 -1.438 -25.541 1.00 87.94 89 GLY A N 1
ATOM 655 C CA . GLY A 1 89 ? 25.546 -0.859 -26.880 1.00 87.94 89 GLY A CA 1
ATOM 656 C C . GLY A 1 89 ? 26.940 -1.006 -27.469 1.00 87.94 89 GLY A C 1
ATOM 657 O O . GLY A 1 89 ? 27.927 -0.653 -26.818 1.00 87.94 89 GLY A O 1
ATOM 658 N N . LEU A 1 90 ? 27.017 -1.544 -28.680 1.00 85.88 90 LEU A N 1
ATOM 659 C CA . LEU A 1 90 ? 28.251 -1.754 -29.427 1.00 85.88 90 LEU A CA 1
ATOM 660 C C . LEU A 1 90 ? 28.279 -0.837 -30.648 1.00 85.88 90 LEU A C 1
ATOM 662 O O . LEU A 1 90 ? 27.236 -0.398 -31.138 1.00 85.88 90 LEU A O 1
ATOM 666 N N . ARG A 1 91 ? 29.482 -0.550 -31.141 1.00 82.81 91 ARG A N 1
ATOM 667 C CA . ARG A 1 91 ? 29.678 0.220 -32.369 1.00 82.81 91 ARG A CA 1
ATOM 668 C C . ARG A 1 91 ? 30.732 -0.424 -33.251 1.00 82.81 91 ARG A C 1
ATOM 670 O O . ARG A 1 91 ? 31.719 -0.938 -32.729 1.00 82.81 91 ARG A O 1
ATOM 677 N N . ASP A 1 92 ? 30.523 -0.363 -34.558 1.00 79.69 92 ASP A N 1
ATOM 678 C CA . ASP A 1 92 ? 31.541 -0.724 -35.544 1.00 79.69 92 ASP A CA 1
ATOM 679 C C . ASP A 1 92 ? 32.404 0.494 -35.932 1.00 79.69 92 ASP A C 1
ATOM 681 O O . ASP A 1 92 ? 32.268 1.593 -35.381 1.00 79.69 92 ASP A O 1
ATOM 685 N N . HIS A 1 93 ? 33.329 0.287 -36.872 1.00 75.94 93 HIS A N 1
ATOM 686 C CA . HIS A 1 93 ? 34.196 1.343 -37.402 1.00 75.94 93 HIS A CA 1
ATOM 687 C C . HIS A 1 93 ? 33.446 2.406 -38.222 1.00 75.94 93 HIS A C 1
ATOM 689 O O . HIS A 1 93 ? 33.951 3.518 -38.350 1.00 75.94 93 HIS A O 1
ATOM 695 N N . ASP A 1 94 ? 32.244 2.092 -38.717 1.00 73.50 94 ASP A N 1
ATOM 696 C CA . ASP A 1 94 ? 31.363 3.008 -39.454 1.00 73.50 94 ASP A CA 1
ATOM 697 C C . ASP A 1 94 ? 30.443 3.812 -38.510 1.00 73.50 94 ASP A C 1
ATOM 699 O O . ASP A 1 94 ? 29.477 4.436 -38.954 1.00 73.50 94 ASP A O 1
ATOM 703 N N . GLU A 1 95 ? 30.706 3.765 -37.199 1.00 72.31 95 GLU A N 1
ATOM 704 C CA . GLU A 1 95 ? 29.906 4.401 -36.148 1.00 72.31 95 GLU A CA 1
ATOM 705 C C . GLU A 1 95 ? 28.431 3.955 -36.132 1.00 72.31 95 GLU A C 1
ATOM 707 O O . GLU A 1 95 ? 27.540 4.692 -35.699 1.00 72.31 95 GLU A O 1
ATOM 712 N N . ARG A 1 96 ? 28.138 2.724 -36.572 1.00 79.75 96 ARG A N 1
ATOM 713 C CA . ARG A 1 96 ? 26.783 2.160 -36.499 1.00 79.75 96 ARG A CA 1
ATOM 714 C C . ARG A 1 96 ? 26.515 1.610 -35.107 1.00 79.75 96 ARG A C 1
ATOM 716 O O . ARG A 1 96 ? 27.343 0.901 -34.546 1.00 79.75 96 ARG A O 1
ATOM 723 N N . LEU A 1 97 ? 25.332 1.904 -34.570 1.00 84.31 97 LEU A N 1
ATOM 724 C CA . LEU A 1 97 ? 24.903 1.430 -33.254 1.00 84.31 97 LEU A CA 1
ATOM 725 C C . LEU A 1 97 ? 24.258 0.037 -33.337 1.00 84.31 97 LEU A C 1
ATOM 727 O O . LEU A 1 97 ? 23.232 -0.145 -34.002 1.00 84.31 97 LEU A O 1
ATOM 731 N N . TYR A 1 98 ? 24.814 -0.908 -32.583 1.00 89.12 98 TYR A N 1
ATOM 732 C CA . TYR A 1 98 ? 24.290 -2.258 -32.387 1.00 89.12 98 TYR A CA 1
ATOM 733 C C . TYR A 1 98 ? 23.836 -2.436 -30.938 1.00 89.12 98 TYR A C 1
ATOM 735 O O . TYR A 1 98 ? 24.560 -2.115 -29.995 1.00 89.12 98 TYR A O 1
ATOM 743 N N . LEU A 1 99 ? 22.630 -2.961 -30.760 1.00 93.81 99 LEU A N 1
ATOM 744 C CA . LEU A 1 99 ? 22.048 -3.298 -29.467 1.00 93.81 99 LEU A CA 1
ATOM 745 C C . LEU A 1 99 ? 22.434 -4.745 -29.133 1.00 93.81 99 LEU A C 1
ATOM 747 O O . LEU A 1 99 ? 22.080 -5.660 -29.880 1.00 93.81 99 LEU A O 1
ATOM 751 N N . ALA A 1 100 ? 23.200 -4.958 -28.065 1.00 94.19 100 ALA A N 1
ATOM 752 C CA . ALA A 1 100 ? 23.693 -6.285 -27.703 1.00 94.19 100 ALA A CA 1
ATOM 753 C C . ALA A 1 100 ? 22.571 -7.174 -27.154 1.00 94.19 100 ALA A C 1
ATOM 755 O O . ALA A 1 100 ? 21.835 -6.756 -26.262 1.00 94.19 100 ALA A O 1
ATOM 756 N N . LEU A 1 101 ? 22.469 -8.404 -27.667 1.00 95.81 101 LEU A N 1
ATOM 757 C CA . LEU A 1 101 ? 21.595 -9.459 -27.144 1.00 95.81 101 LEU A CA 1
ATOM 758 C C . LEU A 1 101 ? 22.447 -10.542 -26.463 1.00 95.81 101 LEU A C 1
ATOM 760 O O . LEU A 1 101 ? 23.667 -10.412 -26.385 1.00 95.81 101 LEU A O 1
ATOM 764 N N . ALA A 1 102 ? 21.831 -11.622 -25.977 1.00 93.75 102 ALA A N 1
ATOM 765 C CA . ALA A 1 102 ? 22.537 -12.623 -25.173 1.00 93.75 102 ALA A CA 1
ATOM 766 C C . ALA A 1 102 ? 23.743 -13.274 -25.869 1.00 93.75 102 ALA A C 1
ATOM 768 O O . ALA A 1 102 ? 24.715 -13.621 -25.203 1.00 93.75 102 ALA A O 1
ATOM 769 N N . ASP A 1 103 ? 23.711 -13.414 -27.194 1.00 92.19 103 ASP A N 1
ATOM 770 C CA . ASP A 1 103 ? 24.800 -14.020 -27.972 1.00 92.19 103 ASP A CA 1
ATOM 771 C C . ASP A 1 103 ? 25.810 -12.986 -28.511 1.00 92.19 103 ASP A C 1
ATOM 773 O O . ASP A 1 103 ? 26.650 -13.321 -29.347 1.00 92.19 103 ASP A O 1
ATOM 777 N N . ALA A 1 104 ? 25.721 -11.722 -28.079 1.00 91.62 104 ALA A N 1
ATOM 778 C CA . ALA A 1 104 ? 26.566 -10.644 -28.582 1.00 91.62 104 ALA A CA 1
ATOM 779 C C . ALA A 1 104 ? 28.046 -10.829 -28.221 1.00 91.62 104 ALA A C 1
ATOM 781 O O . ALA A 1 104 ? 28.389 -11.221 -27.105 1.00 91.62 104 ALA A O 1
ATOM 782 N N . SER A 1 105 ? 28.924 -10.457 -29.153 1.00 88.19 105 SER A N 1
ATOM 783 C CA . SER A 1 105 ? 30.372 -10.370 -28.941 1.00 88.19 105 SER A CA 1
ATOM 784 C C . SER A 1 105 ? 30.833 -8.920 -29.079 1.00 88.19 105 SER A C 1
ATOM 786 O O . SER A 1 105 ? 30.518 -8.255 -30.066 1.00 88.19 105 SER A O 1
ATOM 788 N N . ALA A 1 106 ? 31.591 -8.419 -28.099 1.00 84.88 106 ALA A N 1
ATOM 789 C CA . ALA A 1 106 ? 32.093 -7.044 -28.113 1.00 84.88 106 ALA A CA 1
ATOM 790 C C . ALA A 1 106 ? 33.099 -6.793 -29.254 1.00 84.88 106 ALA A C 1
ATOM 792 O O . ALA A 1 106 ? 33.118 -5.701 -29.822 1.00 84.88 106 ALA A O 1
ATOM 793 N N . ASP A 1 107 ? 33.884 -7.813 -29.612 1.00 85.12 107 ASP A N 1
ATOM 794 C CA . ASP A 1 107 ? 34.911 -7.751 -30.661 1.00 85.12 107 ASP A CA 1
ATOM 795 C C . ASP A 1 107 ? 34.337 -7.881 -32.080 1.00 85.12 107 ASP A C 1
ATOM 797 O O . ASP A 1 107 ? 34.983 -7.501 -33.060 1.00 85.12 107 ASP A O 1
ATOM 801 N N . ARG A 1 108 ? 33.124 -8.431 -32.209 1.00 85.75 108 ARG A N 1
ATOM 802 C CA . ARG A 1 108 ? 32.400 -8.612 -33.477 1.00 85.75 108 ARG A CA 1
ATOM 803 C C . ARG A 1 108 ? 30.962 -8.103 -33.332 1.00 85.75 108 ARG A C 1
ATOM 805 O O . ARG A 1 108 ? 30.054 -8.919 -33.149 1.00 85.75 108 ARG A O 1
ATOM 812 N N . PRO A 1 109 ? 30.735 -6.776 -33.415 1.00 85.00 109 PRO A N 1
ATOM 813 C CA . PRO A 1 109 ? 29.418 -6.172 -33.214 1.00 85.00 109 PRO A CA 1
ATOM 814 C C . PRO A 1 109 ? 28.317 -6.683 -34.150 1.00 85.00 109 PRO A C 1
ATOM 816 O O . PRO A 1 109 ? 27.148 -6.442 -33.872 1.00 85.00 109 PRO A O 1
ATOM 819 N N . GLU A 1 110 ? 28.634 -7.378 -35.246 1.00 83.81 110 GLU A N 1
ATOM 820 C CA . GLU A 1 110 ? 27.641 -7.955 -36.161 1.00 83.81 110 GLU A CA 1
ATOM 821 C C . GLU A 1 110 ? 27.033 -9.276 -35.656 1.00 83.81 110 GLU A C 1
ATOM 823 O O . GLU A 1 110 ? 26.019 -9.734 -36.185 1.00 83.81 110 GLU A O 1
ATOM 828 N N . ILE A 1 111 ? 27.649 -9.914 -34.657 1.00 87.44 111 ILE A N 1
ATOM 829 C CA . ILE A 1 111 ? 27.234 -11.220 -34.138 1.00 87.44 111 ILE A CA 1
ATOM 830 C C . ILE A 1 111 ? 26.369 -11.023 -32.895 1.00 87.44 111 ILE A C 1
ATOM 832 O O . ILE A 1 111 ? 26.779 -10.351 -31.953 1.00 87.44 111 ILE A O 1
ATOM 836 N N . GLY A 1 112 ? 25.188 -11.651 -32.877 1.00 89.06 112 GLY A N 1
ATOM 837 C CA . GLY A 1 112 ? 24.326 -11.709 -31.690 1.00 89.06 112 GLY A CA 1
ATOM 838 C C . GLY A 1 112 ? 23.739 -10.361 -31.258 1.00 89.06 112 GLY A C 1
ATOM 839 O O . GLY A 1 112 ? 23.412 -10.179 -30.088 1.00 89.06 112 GLY A O 1
ATOM 840 N N . THR A 1 113 ? 23.614 -9.403 -32.176 1.00 93.44 113 THR A N 1
ATOM 841 C CA . THR A 1 113 ? 23.138 -8.039 -31.907 1.00 93.44 113 THR A CA 1
ATOM 842 C C . THR A 1 113 ? 21.937 -7.674 -32.783 1.00 93.44 113 THR A C 1
ATOM 844 O O . THR A 1 113 ? 21.598 -8.361 -33.749 1.00 93.44 113 THR A O 1
ATOM 847 N N . LEU A 1 114 ? 21.280 -6.560 -32.453 1.00 93.44 114 LEU A N 1
ATOM 848 C CA . LEU A 1 114 ? 20.265 -5.918 -33.281 1.00 93.44 114 LEU A CA 1
ATOM 849 C C . LEU A 1 114 ? 20.768 -4.548 -33.747 1.00 93.44 114 LEU A C 1
ATOM 851 O O . LEU A 1 114 ? 20.984 -3.646 -32.939 1.00 93.44 114 LEU A O 1
ATOM 855 N N . LEU A 1 115 ? 20.908 -4.360 -35.060 1.00 89.88 115 LEU A N 1
ATOM 856 C CA . LEU A 1 115 ? 21.249 -3.054 -35.623 1.00 89.88 115 LEU A CA 1
ATOM 857 C C . LEU A 1 115 ? 20.123 -2.050 -35.328 1.00 89.88 115 LEU A C 1
ATOM 859 O O . LEU A 1 115 ? 18.987 -2.237 -35.775 1.00 89.88 115 LEU A O 1
ATOM 863 N N . TYR A 1 116 ? 20.434 -0.949 -34.635 1.00 87.75 116 TYR A N 1
ATOM 864 C CA . TYR A 1 116 ? 19.425 0.041 -34.235 1.00 87.75 116 TYR A CA 1
ATOM 865 C C . TYR A 1 116 ? 18.674 0.628 -35.438 1.00 87.75 116 TYR A C 1
ATOM 867 O O . TYR A 1 116 ? 17.468 0.852 -35.372 1.00 87.75 116 TYR A O 1
ATOM 875 N N . ARG A 1 117 ? 19.355 0.814 -36.578 1.00 83.56 117 ARG A N 1
ATOM 876 C CA . ARG A 1 117 ? 18.720 1.289 -37.817 1.00 83.56 117 ARG A CA 1
ATOM 877 C C . ARG A 1 117 ? 17.566 0.387 -38.259 1.00 83.56 117 ARG A C 1
ATOM 879 O O . ARG A 1 117 ? 16.547 0.899 -38.709 1.00 83.56 117 ARG A O 1
ATOM 886 N N . THR A 1 118 ? 17.703 -0.929 -38.107 1.00 85.69 118 THR A N 1
ATOM 887 C CA . THR A 1 118 ? 16.643 -1.890 -38.443 1.00 85.69 118 THR A CA 1
ATOM 888 C C . THR A 1 118 ? 15.442 -1.709 -37.521 1.00 85.69 118 THR A C 1
ATOM 890 O O . THR A 1 118 ? 14.318 -1.597 -38.001 1.00 85.69 118 THR A O 1
ATOM 893 N N . LEU A 1 119 ? 15.680 -1.587 -36.212 1.00 89.06 119 LEU A N 1
ATOM 894 C CA . LEU A 1 119 ? 14.630 -1.318 -35.228 1.00 89.06 119 LEU A CA 1
ATOM 895 C C . LEU A 1 119 ? 13.909 0.010 -35.517 1.00 89.06 119 LEU A C 1
ATOM 897 O O . LEU A 1 119 ? 12.683 0.055 -35.566 1.00 89.06 119 LEU A O 1
ATOM 901 N N . ARG A 1 120 ? 14.670 1.079 -35.778 1.00 86.00 120 ARG A N 1
ATOM 902 C CA . ARG A 1 120 ? 14.140 2.405 -36.121 1.00 86.00 120 ARG A CA 1
ATOM 903 C C . ARG A 1 120 ? 13.270 2.367 -37.375 1.00 86.00 120 ARG A C 1
ATOM 905 O O . ARG A 1 120 ? 12.220 3.000 -37.402 1.00 86.00 120 ARG A O 1
ATOM 912 N N . ASN A 1 121 ? 13.687 1.628 -38.401 1.00 80.75 121 ASN A N 1
ATOM 913 C CA . ASN A 1 121 ? 12.904 1.483 -39.626 1.00 80.75 121 ASN A CA 1
ATOM 914 C C . ASN A 1 121 ? 11.562 0.798 -39.353 1.00 80.75 121 ASN A C 1
ATOM 916 O O . ASN A 1 121 ? 10.551 1.272 -39.854 1.00 80.75 121 ASN A O 1
ATOM 920 N N . VAL A 1 122 ? 11.531 -0.249 -38.523 1.00 86.38 122 VAL A N 1
ATOM 921 C CA . VAL A 1 122 ? 10.276 -0.916 -38.131 1.00 86.38 122 VAL A CA 1
ATOM 922 C C . VAL A 1 122 ? 9.363 0.047 -37.373 1.00 86.38 122 VAL A C 1
ATOM 924 O O . VAL A 1 122 ? 8.202 0.195 -37.743 1.00 86.38 122 VAL A O 1
ATOM 927 N N . VAL A 1 123 ? 9.897 0.767 -36.380 1.00 87.00 123 VAL A N 1
ATOM 928 C CA . VAL A 1 123 ? 9.146 1.778 -35.612 1.00 87.00 123 VAL A CA 1
ATOM 929 C C . VAL A 1 123 ? 8.519 2.831 -36.530 1.00 87.00 123 VAL A C 1
ATOM 931 O O . VAL A 1 123 ? 7.343 3.148 -36.373 1.00 87.00 123 VAL A O 1
ATOM 934 N N . ARG A 1 124 ? 9.268 3.347 -37.514 1.00 82.31 124 ARG A N 1
ATOM 935 C CA . ARG A 1 124 ? 8.781 4.390 -38.435 1.00 82.31 124 ARG A CA 1
ATOM 936 C C . ARG A 1 124 ? 7.815 3.855 -39.493 1.00 82.31 124 ARG A C 1
ATOM 938 O O . ARG A 1 124 ? 6.791 4.478 -39.746 1.00 82.31 124 ARG A O 1
ATOM 945 N N . GLN A 1 125 ? 8.134 2.722 -40.118 1.00 78.38 125 GLN A N 1
ATOM 946 C CA . GLN A 1 125 ? 7.370 2.190 -41.250 1.00 78.38 125 GLN A CA 1
ATOM 947 C C . GLN A 1 125 ? 6.079 1.505 -40.810 1.00 78.38 125 GLN A C 1
ATOM 949 O O . GLN A 1 125 ? 5.037 1.736 -41.413 1.00 78.38 125 GLN A O 1
ATOM 954 N N . ALA A 1 126 ? 6.127 0.682 -39.762 1.00 78.38 126 ALA A N 1
ATOM 955 C CA . ALA A 1 126 ? 4.944 -0.012 -39.262 1.00 78.38 126 ALA A CA 1
ATOM 956 C C . ALA A 1 126 ? 4.123 0.863 -38.307 1.00 78.38 126 ALA A C 1
ATOM 958 O O . ALA A 1 126 ? 2.897 0.804 -38.309 1.00 78.38 126 ALA A O 1
ATOM 959 N N . GLY A 1 127 ? 4.792 1.739 -37.552 1.00 75.38 127 GLY A N 1
ATOM 960 C CA . GLY A 1 127 ? 4.165 2.670 -36.612 1.00 75.38 127 GLY A CA 1
ATOM 961 C C . GLY A 1 127 ? 3.665 3.960 -37.256 1.00 75.38 127 GLY A C 1
ATOM 962 O O . GLY A 1 127 ? 3.474 4.953 -36.557 1.00 75.38 127 GLY A O 1
ATOM 963 N N . TYR A 1 128 ? 3.470 3.994 -38.576 1.00 80.62 128 TYR A N 1
ATOM 964 C CA . TYR A 1 128 ? 3.034 5.199 -39.291 1.00 80.62 128 TYR A CA 1
ATOM 965 C C . TYR A 1 128 ? 1.646 5.700 -38.847 1.00 80.62 128 TYR A C 1
ATOM 967 O O . TYR A 1 128 ? 1.336 6.871 -39.037 1.00 80.62 128 TYR A O 1
ATOM 975 N N . LYS A 1 129 ? 0.824 4.822 -38.249 1.00 83.88 129 LYS A N 1
ATOM 976 C CA . LYS A 1 129 ? -0.498 5.151 -37.688 1.00 83.88 129 LYS A CA 1
ATOM 977 C C . LYS A 1 129 ? -0.438 5.742 -36.281 1.00 83.88 129 LYS A C 1
ATOM 979 O O . LYS A 1 129 ? -1.431 6.316 -35.842 1.00 83.88 129 LYS A O 1
ATOM 984 N N . ALA A 1 130 ? 0.670 5.558 -35.564 1.00 89.00 130 ALA A N 1
ATOM 985 C CA . ALA A 1 130 ? 0.841 6.139 -34.244 1.00 89.00 130 ALA A CA 1
ATOM 986 C C . ALA A 1 130 ? 1.091 7.642 -34.393 1.00 89.00 130 ALA A C 1
ATOM 988 O O . ALA A 1 130 ? 1.978 8.055 -35.143 1.00 89.00 130 ALA A O 1
ATOM 989 N N . GLN A 1 131 ? 0.323 8.437 -33.654 1.00 86.88 131 GLN A N 1
ATOM 990 C CA . GLN A 1 131 ? 0.511 9.879 -33.544 1.00 86.88 131 GLN A CA 1
ATOM 991 C C . GLN A 1 131 ? 1.911 10.204 -33.000 1.00 86.88 131 GLN A C 1
ATOM 993 O O . GLN A 1 131 ? 2.616 11.065 -33.524 1.00 86.88 131 GLN A O 1
ATOM 998 N N . TYR A 1 132 ? 2.363 9.455 -31.994 1.00 89.75 132 TYR A N 1
ATOM 999 C CA . TYR A 1 132 ? 3.654 9.664 -31.350 1.00 89.75 132 TYR A CA 1
ATOM 1000 C C . TYR A 1 132 ? 4.477 8.379 -31.291 1.00 89.75 132 TYR A C 1
ATOM 1002 O O . TYR A 1 132 ? 3.973 7.307 -30.950 1.00 89.75 132 TYR A O 1
ATOM 1010 N N . ARG A 1 133 ? 5.779 8.479 -31.570 1.00 90.94 133 ARG A N 1
ATOM 1011 C CA . ARG A 1 133 ? 6.721 7.356 -31.455 1.00 90.94 133 ARG A CA 1
ATOM 1012 C C . ARG A 1 133 ? 7.874 7.742 -30.538 1.00 90.94 133 ARG A C 1
ATOM 1014 O O . ARG A 1 133 ? 8.706 8.574 -30.888 1.00 90.94 133 ARG A O 1
ATOM 1021 N N . LEU A 1 134 ? 7.923 7.133 -29.356 1.00 93.12 134 LEU A N 1
ATOM 1022 C CA . LEU A 1 134 ? 8.940 7.373 -28.336 1.00 93.12 134 LEU A CA 1
ATOM 1023 C C . LEU A 1 134 ? 9.889 6.180 -28.239 1.00 93.12 134 LEU A C 1
ATOM 1025 O O . LEU A 1 134 ? 9.498 5.091 -27.832 1.00 93.12 134 LEU A O 1
ATOM 1029 N N . THR A 1 135 ? 11.158 6.392 -28.567 1.00 93.56 135 THR A N 1
ATOM 1030 C CA . THR A 1 135 ? 12.224 5.408 -28.363 1.00 93.56 135 THR A CA 1
ATOM 1031 C C . THR A 1 135 ? 13.128 5.845 -27.215 1.00 93.56 135 THR A C 1
ATOM 1033 O O . THR A 1 135 ? 13.589 6.982 -27.184 1.00 93.56 135 THR A O 1
ATOM 1036 N N . ILE A 1 136 ? 13.418 4.952 -26.276 1.00 94.06 136 ILE A N 1
ATOM 1037 C CA . ILE A 1 136 ? 14.327 5.205 -25.155 1.00 94.06 136 ILE A CA 1
ATOM 1038 C C . ILE A 1 136 ? 15.452 4.173 -25.207 1.00 94.06 136 ILE A C 1
ATOM 1040 O O . ILE A 1 136 ? 15.199 2.973 -25.129 1.00 94.06 136 ILE A O 1
ATOM 1044 N N . LEU A 1 137 ? 16.692 4.642 -25.337 1.00 91.88 137 LEU A N 1
ATOM 1045 C CA . LEU A 1 137 ? 17.887 3.805 -25.422 1.00 91.88 137 LEU A CA 1
ATOM 1046 C C . LEU A 1 137 ? 18.783 4.037 -24.206 1.00 91.88 137 LEU A C 1
ATOM 1048 O O . LEU A 1 137 ? 19.477 5.055 -24.119 1.00 91.88 137 LEU A O 1
ATOM 1052 N N . ASP A 1 138 ? 18.807 3.071 -23.292 1.00 89.75 138 ASP A N 1
ATOM 1053 C CA . ASP A 1 138 ? 19.726 3.048 -22.160 1.00 89.75 138 ASP A CA 1
ATOM 1054 C C . ASP A 1 138 ? 20.876 2.060 -22.393 1.00 89.75 138 ASP A C 1
ATOM 1056 O O . ASP A 1 138 ? 20.915 0.950 -21.861 1.00 89.75 138 ASP A O 1
ATOM 1060 N N . CYS A 1 139 ? 21.810 2.465 -23.252 1.00 84.12 139 CYS A N 1
ATOM 1061 C CA . CYS A 1 139 ? 22.993 1.684 -23.594 1.00 84.12 139 CYS A CA 1
ATOM 1062 C C . CYS A 1 139 ? 24.186 2.590 -23.937 1.00 84.12 139 CYS A C 1
ATOM 1064 O O . CYS A 1 139 ? 24.036 3.784 -24.225 1.00 84.12 139 CYS A O 1
ATOM 1066 N N . CYS A 1 140 ? 25.395 2.024 -23.927 1.00 75.75 140 CYS A N 1
ATOM 1067 C CA . CYS A 1 140 ? 26.600 2.714 -24.397 1.00 75.75 140 CYS A CA 1
ATOM 1068 C C . CYS A 1 140 ? 26.439 3.204 -25.843 1.00 75.75 140 CYS A C 1
ATOM 1070 O O . CYS A 1 140 ? 25.796 2.543 -26.654 1.00 75.75 140 CYS A O 1
ATOM 1072 N N . PHE A 1 141 ? 27.028 4.362 -26.163 1.00 70.25 141 PHE A N 1
ATOM 1073 C CA . PHE A 1 141 ? 26.983 4.970 -27.502 1.00 70.25 141 PHE A CA 1
ATOM 1074 C C . PHE A 1 141 ? 25.572 5.265 -28.041 1.00 70.25 141 PHE A C 1
ATOM 1076 O O . PHE A 1 141 ? 25.417 5.561 -29.224 1.00 70.25 141 PHE A O 1
ATOM 1083 N N . SER A 1 142 ? 24.546 5.243 -27.185 1.00 70.44 142 SER A N 1
ATOM 1084 C CA . SER A 1 142 ? 23.154 5.501 -27.565 1.00 70.44 142 SER A CA 1
ATOM 1085 C C . SER A 1 142 ? 22.967 6.848 -28.274 1.00 70.44 142 SER A C 1
ATOM 1087 O O . SER A 1 142 ? 22.132 6.943 -29.166 1.00 70.44 142 SER A O 1
ATOM 1089 N N . GLY A 1 143 ? 23.796 7.860 -27.984 1.00 57.09 143 GLY A N 1
ATOM 1090 C CA . GLY A 1 143 ? 23.798 9.147 -28.689 1.00 57.09 143 GLY A CA 1
ATOM 1091 C C . GLY A 1 143 ? 24.062 9.071 -30.204 1.00 57.09 143 GLY A C 1
ATOM 1092 O O . GLY A 1 143 ? 23.663 9.986 -30.921 1.00 57.09 143 GLY A O 1
ATOM 1093 N N . LEU A 1 144 ? 24.655 7.983 -30.720 1.00 60.72 144 LEU A N 1
ATOM 1094 C CA . LEU A 1 144 ? 24.792 7.742 -32.169 1.00 60.72 144 LEU A CA 1
ATOM 1095 C C . LEU A 1 144 ? 23.438 7.545 -32.867 1.00 60.72 144 LEU A C 1
ATOM 1097 O O . LEU A 1 144 ? 23.339 7.741 -34.078 1.00 60.72 144 LEU A O 1
ATOM 1101 N N . ALA A 1 145 ? 22.376 7.228 -32.117 1.00 56.50 145 ALA A N 1
ATOM 1102 C CA . ALA A 1 145 ? 21.019 7.109 -32.643 1.00 56.50 145 ALA A CA 1
ATOM 1103 C C . ALA A 1 145 ? 20.530 8.383 -33.362 1.00 56.50 145 ALA A C 1
ATOM 1105 O O . ALA A 1 145 ? 19.729 8.276 -34.294 1.00 56.50 145 ALA A O 1
ATOM 1106 N N . GLY A 1 146 ? 21.035 9.561 -32.965 1.00 51.56 146 GLY A N 1
ATOM 1107 C CA . GLY A 1 146 ? 20.705 10.855 -33.569 1.00 51.56 146 GLY A CA 1
ATOM 1108 C C . GLY A 1 146 ? 21.683 11.365 -34.638 1.00 51.56 146 GLY A C 1
ATOM 1109 O O . GLY A 1 146 ? 21.360 12.331 -35.316 1.00 51.56 146 GLY A O 1
ATOM 1110 N N . ALA A 1 147 ? 22.858 10.747 -34.821 1.00 49.03 147 ALA A N 1
ATOM 1111 C CA . ALA A 1 147 ? 23.982 11.337 -35.570 1.00 49.03 147 ALA A CA 1
ATOM 1112 C C . ALA A 1 147 ? 24.344 10.622 -36.887 1.00 49.03 147 ALA A C 1
ATOM 1114 O O . ALA A 1 147 ? 25.461 10.758 -37.379 1.00 49.03 147 ALA A O 1
ATOM 1115 N N . MET A 1 148 ? 23.437 9.850 -37.490 1.00 39.94 148 MET A N 1
ATOM 1116 C CA . MET A 1 148 ? 23.770 9.088 -38.701 1.00 39.94 148 MET A CA 1
ATOM 1117 C C . MET A 1 148 ? 23.767 9.948 -39.982 1.00 39.94 148 MET A C 1
ATOM 1119 O O . MET A 1 148 ? 22.898 9.749 -40.824 1.00 39.94 148 MET A O 1
ATOM 1123 N N . THR A 1 149 ? 24.739 10.867 -40.098 1.00 33.62 149 THR A N 1
ATOM 1124 C CA . THR A 1 149 ? 25.719 10.989 -41.205 1.00 33.62 149 THR A CA 1
ATOM 1125 C C . THR A 1 149 ? 26.823 12.022 -40.861 1.00 33.62 149 THR A C 1
ATOM 1127 O O . THR A 1 149 ? 26.570 13.216 -40.885 1.00 33.62 149 THR A O 1
ATOM 1130 N N . VAL A 1 150 ? 28.054 11.523 -40.640 1.00 36.53 150 VAL A N 1
ATOM 1131 C CA . VAL A 1 150 ? 29.391 12.108 -40.943 1.00 36.53 150 VAL A CA 1
ATOM 1132 C C . VAL A 1 150 ? 29.972 13.269 -40.076 1.00 36.53 150 VAL A C 1
ATOM 1134 O O . VAL A 1 150 ? 29.705 14.447 -40.262 1.00 36.53 150 VAL A O 1
ATOM 1137 N N . THR A 1 151 ? 30.964 12.904 -39.244 1.00 37.09 151 THR A N 1
ATOM 1138 C CA . THR A 1 151 ? 32.189 13.632 -38.788 1.00 37.09 151 THR A CA 1
ATOM 1139 C C . THR A 1 151 ? 32.149 14.906 -37.928 1.00 37.09 151 THR A C 1
ATOM 1141 O O . THR A 1 151 ? 33.212 15.324 -37.466 1.00 37.09 151 THR A O 1
ATOM 1144 N N . ALA A 1 152 ? 31.007 15.501 -37.599 1.00 37.91 152 ALA A N 1
ATOM 1145 C CA . ALA A 1 152 ? 30.954 16.588 -36.610 1.00 37.91 152 ALA A CA 1
ATOM 1146 C C . ALA A 1 152 ? 29.613 16.601 -35.870 1.00 37.91 152 ALA A C 1
ATOM 1148 O O . ALA A 1 152 ? 28.694 15.882 -36.253 1.00 37.91 152 ALA A O 1
ATOM 1149 N N . VAL A 1 153 ? 29.505 17.402 -34.798 1.00 40.44 153 VAL A N 1
ATOM 1150 C CA . VAL A 1 153 ? 28.211 17.694 -34.155 1.00 40.44 153 VAL A CA 1
ATOM 1151 C C . VAL A 1 153 ? 27.244 18.128 -35.264 1.00 40.44 153 VAL A C 1
ATOM 1153 O O . VAL A 1 153 ? 27.506 19.160 -35.886 1.00 40.44 153 VAL A O 1
ATOM 1156 N N . PRO A 1 154 ? 26.191 17.344 -35.556 1.00 40.34 154 PRO A N 1
ATOM 1157 C CA . PRO A 1 154 ? 25.405 17.541 -36.761 1.00 40.34 154 PRO A CA 1
ATOM 1158 C C . PRO A 1 154 ? 24.674 18.877 -36.687 1.00 40.34 154 PRO A C 1
ATOM 1160 O O . PRO A 1 154 ? 24.084 19.241 -35.664 1.00 40.34 154 PRO A O 1
ATOM 1163 N N . SER A 1 155 ? 24.738 19.629 -37.777 1.00 43.50 155 SER A N 1
ATOM 1164 C CA . SER A 1 155 ? 23.979 20.858 -37.939 1.00 43.50 155 SER A CA 1
ATOM 1165 C C . SER A 1 155 ? 22.479 20.550 -37.965 1.00 43.50 155 SER A C 1
ATOM 1167 O O . SER A 1 155 ? 22.041 19.447 -38.295 1.00 43.50 155 SER A O 1
ATOM 1169 N N . ARG A 1 156 ? 21.654 21.550 -37.642 1.00 42.84 156 ARG A N 1
ATOM 1170 C CA . ARG A 1 156 ? 20.187 21.420 -37.656 1.00 42.84 156 ARG A CA 1
ATOM 1171 C C . ARG A 1 156 ? 19.646 20.903 -38.999 1.00 42.84 156 ARG A C 1
ATOM 1173 O O . ARG A 1 156 ? 18.667 20.177 -39.002 1.00 42.84 156 ARG A O 1
ATOM 1180 N N . ALA A 1 157 ? 20.301 21.232 -40.113 1.00 42.03 157 ALA A N 1
ATOM 1181 C CA . ALA A 1 157 ? 19.914 20.780 -41.450 1.00 42.03 157 ALA A CA 1
ATOM 1182 C C . ALA A 1 157 ? 20.260 19.300 -41.723 1.00 42.03 157 ALA A C 1
ATOM 1184 O O . ALA A 1 157 ? 19.570 18.629 -42.484 1.00 42.03 157 ALA A O 1
ATOM 1185 N N . GLU A 1 158 ? 21.304 18.767 -41.087 1.00 44.03 158 GLU A N 1
ATOM 1186 C CA . GLU A 1 158 ? 21.694 17.355 -41.216 1.00 44.03 158 GLU A CA 1
ATOM 1187 C C . GLU A 1 158 ? 20.816 16.454 -40.341 1.00 44.03 158 GLU A C 1
ATOM 1189 O O . GLU A 1 158 ? 20.436 15.361 -40.761 1.00 44.03 158 GLU A O 1
ATOM 1194 N N . LEU A 1 159 ? 20.422 16.945 -39.160 1.00 48.03 159 LEU A N 1
ATOM 1195 C CA . LEU A 1 159 ? 19.379 16.329 -38.333 1.00 48.03 159 LEU A CA 1
ATOM 1196 C C . LEU A 1 159 ? 18.033 16.308 -39.068 1.00 48.03 159 LEU A C 1
ATOM 1198 O O . LEU A 1 159 ? 17.375 15.270 -39.086 1.00 48.03 159 LEU A O 1
ATOM 1202 N N . ALA A 1 160 ? 17.689 17.412 -39.736 1.00 46.69 160 ALA A N 1
ATOM 1203 C CA . ALA A 1 160 ? 16.495 17.539 -40.560 1.00 46.69 160 ALA A CA 1
ATOM 1204 C C . ALA A 1 160 ? 16.438 16.476 -41.665 1.00 46.69 160 ALA A C 1
ATOM 1206 O O . ALA A 1 160 ? 15.469 15.732 -41.780 1.00 46.69 160 ALA A O 1
ATOM 1207 N N . TYR A 1 161 ? 17.532 16.306 -42.405 1.00 43.56 161 TYR A N 1
ATOM 1208 C CA . TYR A 1 161 ? 17.643 15.286 -43.446 1.00 43.56 161 TYR A CA 1
ATOM 1209 C C . TYR A 1 161 ? 17.607 13.845 -42.897 1.00 43.56 161 TYR A C 1
ATOM 1211 O O . TYR A 1 161 ? 16.938 12.979 -43.457 1.00 43.56 161 TYR A O 1
ATOM 1219 N N . ALA A 1 162 ? 18.279 13.563 -41.774 1.00 44.47 162 ALA A N 1
ATOM 1220 C CA . ALA A 1 162 ? 18.282 12.228 -41.159 1.00 44.47 162 ALA A CA 1
ATOM 1221 C C . ALA A 1 162 ? 16.907 11.809 -40.592 1.00 44.47 162 ALA A C 1
ATOM 1223 O O . ALA A 1 162 ? 16.630 10.609 -40.447 1.00 44.47 162 ALA A O 1
ATOM 1224 N N . LEU A 1 163 ? 16.062 12.794 -40.274 1.00 46.78 163 LEU A N 1
ATOM 1225 C CA . LEU A 1 163 ? 14.710 12.638 -39.739 1.00 46.78 163 LEU A CA 1
ATOM 1226 C C . LEU A 1 163 ? 13.605 12.823 -40.794 1.00 46.78 163 LEU A C 1
ATOM 1228 O O . LEU A 1 163 ? 12.445 12.592 -40.457 1.00 46.78 163 LEU A O 1
ATOM 1232 N N . ASP A 1 164 ? 13.947 13.114 -42.054 1.00 45.03 164 ASP A N 1
ATOM 1233 C CA . ASP A 1 164 ? 12.997 13.363 -43.157 1.00 45.03 164 ASP A CA 1
ATOM 1234 C C . ASP A 1 164 ? 12.125 14.629 -42.935 1.00 45.03 164 ASP A C 1
ATOM 1236 O O . ASP A 1 164 ? 10.921 14.639 -43.183 1.00 45.03 164 ASP A O 1
ATOM 1240 N N . GLU A 1 165 ? 12.725 15.703 -42.408 1.00 47.53 165 GLU A N 1
ATOM 1241 C CA . GLU A 1 165 ? 12.110 17.033 -42.257 1.00 47.53 165 GLU A CA 1
ATOM 1242 C C . GLU A 1 165 ? 12.057 17.784 -43.610 1.00 47.53 165 GLU A C 1
ATOM 1244 O O . GLU A 1 165 ? 13.050 17.785 -44.347 1.00 47.53 165 GLU A O 1
ATOM 1249 N N . PRO A 1 166 ? 10.967 18.507 -43.938 1.00 39.56 166 PRO A N 1
ATOM 1250 C CA . PRO A 1 166 ? 10.981 19.479 -45.029 1.00 39.56 166 PRO A CA 1
ATOM 1251 C C . PRO A 1 166 ? 11.895 20.665 -44.690 1.00 39.56 166 PRO A C 1
ATOM 1253 O O . PRO A 1 166 ? 11.987 21.089 -43.534 1.00 39.56 166 PRO A O 1
ATOM 1256 N N . THR A 1 167 ? 12.553 21.252 -45.693 1.00 46.41 167 THR A N 1
ATOM 1257 C CA . THR A 1 167 ? 13.295 22.508 -45.502 1.00 46.41 167 THR A CA 1
ATOM 1258 C C . THR A 1 167 ? 12.343 23.634 -45.087 1.00 46.41 167 THR A C 1
ATOM 1260 O O . THR A 1 167 ? 11.153 23.581 -45.379 1.00 46.41 167 THR A O 1
ATOM 1263 N N . ALA A 1 168 ? 12.860 24.663 -44.403 1.00 46.03 168 ALA A N 1
ATOM 1264 C CA . ALA A 1 168 ? 12.073 25.727 -43.760 1.00 46.03 168 ALA A CA 1
ATOM 1265 C C . ALA A 1 168 ? 11.029 26.435 -44.658 1.00 46.03 168 ALA A C 1
ATOM 1267 O O . ALA A 1 168 ? 10.103 27.044 -44.133 1.00 46.03 168 ALA A O 1
ATOM 1268 N N . ASP A 1 169 ? 11.145 26.308 -45.982 1.00 43.88 169 ASP A N 1
ATOM 1269 C CA . ASP A 1 169 ? 10.208 26.847 -46.974 1.00 43.88 169 ASP A CA 1
ATOM 1270 C C . ASP A 1 169 ? 9.009 25.914 -47.282 1.00 43.88 169 ASP A C 1
ATOM 1272 O O . ASP A 1 169 ? 8.158 26.256 -48.099 1.00 43.88 169 ASP A O 1
ATOM 1276 N N . GLN A 1 170 ? 8.928 24.734 -46.654 1.00 45.00 170 GLN A N 1
ATOM 1277 C CA . GLN A 1 170 ? 7.874 23.719 -46.839 1.00 45.00 170 GLN A CA 1
ATOM 1278 C C . GLN A 1 170 ? 7.126 23.378 -45.531 1.00 45.00 170 GLN A C 1
ATOM 1280 O O . GLN A 1 170 ? 6.421 22.375 -45.462 1.00 45.00 170 GLN A O 1
ATOM 1285 N N . ALA A 1 171 ? 7.290 24.191 -44.482 1.00 43.09 171 ALA A N 1
ATOM 1286 C CA . ALA A 1 171 ? 6.822 23.924 -43.117 1.00 43.09 171 ALA A CA 1
ATOM 1287 C C . ALA A 1 171 ? 5.380 24.387 -42.816 1.00 43.09 171 ALA A C 1
ATOM 1289 O O . ALA A 1 171 ? 5.060 24.687 -41.666 1.00 43.09 171 ALA A O 1
ATOM 1290 N N . GLU A 1 172 ? 4.511 24.460 -43.821 1.00 39.44 172 GLU A N 1
ATOM 1291 C CA . GLU A 1 172 ? 3.078 24.675 -43.604 1.00 39.44 172 GLU A CA 1
ATOM 1292 C C . GLU A 1 172 ? 2.381 23.303 -43.710 1.00 39.44 172 GLU A C 1
ATOM 1294 O O . GLU A 1 172 ? 2.361 22.708 -44.783 1.00 39.44 172 GLU A O 1
ATOM 1299 N N . ASP A 1 173 ? 1.877 22.798 -42.570 1.00 41.69 173 ASP A N 1
ATOM 1300 C CA . ASP A 1 173 ? 1.043 21.586 -42.372 1.00 41.69 173 ASP A CA 1
ATOM 1301 C C . ASP A 1 173 ? 1.712 20.226 -42.014 1.00 41.69 173 ASP A C 1
ATOM 1303 O O . ASP A 1 173 ? 1.403 19.200 -42.619 1.00 41.69 173 ASP A O 1
ATOM 1307 N N . LEU A 1 174 ? 2.546 20.139 -40.958 1.00 45.28 174 LEU A N 1
ATOM 1308 C CA . LEU A 1 174 ? 3.002 18.844 -40.377 1.00 45.28 174 LEU A CA 1
ATOM 1309 C C . LEU A 1 174 ? 2.855 18.734 -38.838 1.00 45.28 174 LEU A C 1
ATOM 1311 O O . LEU A 1 174 ? 3.692 18.136 -38.160 1.00 45.28 174 LEU A O 1
ATOM 1315 N N . ASP A 1 175 ? 1.794 19.301 -38.264 1.00 42.94 175 ASP A N 1
ATOM 1316 C CA . ASP A 1 175 ? 1.635 19.424 -36.801 1.00 42.94 175 ASP A CA 1
ATOM 1317 C C . ASP A 1 175 ? 1.121 18.170 -36.051 1.00 42.94 175 ASP A C 1
ATOM 1319 O O . ASP A 1 175 ? 1.042 18.199 -34.821 1.00 42.94 175 ASP A O 1
ATOM 1323 N N . ASP A 1 176 ? 0.829 17.052 -36.730 1.00 46.25 176 ASP A N 1
ATOM 1324 C CA . ASP A 1 176 ? 0.057 15.946 -36.126 1.00 46.25 176 ASP A CA 1
ATOM 1325 C C . ASP A 1 176 ? 0.798 14.615 -35.884 1.00 46.25 176 ASP A C 1
ATOM 1327 O O . ASP A 1 176 ? 0.199 13.695 -35.327 1.00 46.25 176 ASP A O 1
ATOM 1331 N N . TYR A 1 177 ? 2.085 14.470 -36.227 1.00 53.28 177 TYR A N 1
ATOM 1332 C CA . TYR A 1 177 ? 2.853 13.262 -35.879 1.00 53.28 177 TYR A CA 1
ATOM 1333 C C . TYR A 1 177 ? 4.326 13.546 -35.579 1.00 53.28 177 TYR A C 1
ATOM 1335 O O . TYR A 1 177 ? 4.912 14.474 -36.135 1.00 53.28 177 TYR A O 1
ATOM 1343 N N . GLY A 1 178 ? 4.973 12.703 -34.765 1.00 67.81 178 GLY A N 1
ATOM 1344 C CA . GLY A 1 178 ? 6.435 12.718 -34.761 1.00 67.81 178 GLY A CA 1
ATOM 1345 C C . GLY A 1 178 ? 7.186 11.769 -33.835 1.00 67.81 178 GLY A C 1
ATOM 1346 O O . GLY A 1 178 ? 6.638 11.093 -32.958 1.00 67.81 178 GLY A O 1
ATOM 1347 N N . ASP A 1 179 ? 8.491 11.730 -34.098 1.00 78.44 179 ASP A N 1
ATOM 1348 C CA . ASP A 1 179 ? 9.470 10.841 -33.479 1.00 78.44 179 ASP A CA 1
ATOM 1349 C C . ASP A 1 179 ? 10.209 11.546 -32.336 1.00 78.44 179 ASP A C 1
ATOM 1351 O O . ASP A 1 179 ? 10.665 12.684 -32.471 1.00 78.44 179 ASP A O 1
ATOM 1355 N N . CYS A 1 180 ? 10.377 10.847 -31.215 1.00 82.81 180 CYS A N 1
ATOM 1356 C CA . CYS A 1 180 ? 11.204 11.264 -30.088 1.00 82.81 180 CYS A CA 1
ATOM 1357 C C . CYS A 1 180 ? 12.135 10.117 -29.677 1.00 82.81 180 CYS A C 1
ATOM 1359 O O . CYS A 1 180 ? 11.683 9.000 -29.428 1.00 82.81 180 CYS A O 1
ATOM 1361 N N . VAL A 1 181 ? 13.436 10.383 -29.588 1.00 85.00 181 VAL A N 1
ATOM 1362 C CA . VAL A 1 181 ? 14.464 9.443 -29.138 1.00 85.00 181 VAL A CA 1
ATOM 1363 C C . VAL A 1 181 ? 15.195 10.034 -27.935 1.00 85.00 181 VAL A C 1
ATOM 1365 O O . VAL A 1 181 ? 15.805 11.100 -28.030 1.00 85.00 181 VAL A O 1
ATOM 1368 N N . LEU A 1 182 ? 15.159 9.328 -26.807 1.00 83.31 182 LEU A N 1
ATOM 1369 C CA . LEU A 1 182 ? 15.950 9.636 -25.617 1.00 83.31 182 LEU A CA 1
ATOM 1370 C C . LEU A 1 182 ? 17.129 8.673 -25.518 1.00 83.31 182 LEU A C 1
ATOM 1372 O O . LEU A 1 182 ? 16.959 7.466 -25.694 1.00 83.31 182 LEU A O 1
ATOM 1376 N N . THR A 1 183 ? 18.311 9.190 -25.194 1.00 82.62 183 THR A N 1
ATOM 1377 C CA . THR A 1 183 ? 19.530 8.383 -25.059 1.00 82.62 183 THR A CA 1
ATOM 1378 C C . THR A 1 183 ? 20.186 8.634 -23.708 1.00 82.62 183 THR A C 1
ATOM 1380 O O . THR A 1 183 ? 20.233 9.774 -23.242 1.00 82.62 183 THR A O 1
ATOM 1383 N N . SER A 1 184 ? 20.712 7.589 -23.068 1.00 80.50 184 SER A N 1
ATOM 1384 C CA . SER A 1 184 ? 21.349 7.716 -21.750 1.00 80.50 184 SER A CA 1
ATOM 1385 C C . SER A 1 184 ? 22.760 8.305 -21.780 1.00 80.50 184 SER A C 1
ATOM 1387 O O . SER A 1 184 ? 23.258 8.754 -20.750 1.00 80.50 184 SER A O 1
ATOM 1389 N N . ALA A 1 185 ? 23.404 8.342 -22.950 1.00 66.50 185 ALA A N 1
ATOM 1390 C CA . ALA A 1 185 ? 24.759 8.856 -23.119 1.00 66.50 185 ALA A CA 1
ATOM 1391 C C . ALA A 1 185 ? 24.923 9.653 -24.431 1.00 66.50 185 ALA A C 1
ATOM 1393 O O . ALA A 1 185 ? 24.172 9.433 -25.390 1.00 66.50 185 ALA A O 1
ATOM 1394 N N . PRO A 1 186 ? 25.926 10.552 -24.512 1.00 59.28 186 PRO A N 1
ATOM 1395 C CA . PRO A 1 186 ? 26.306 11.207 -25.762 1.00 59.28 186 PRO A CA 1
ATOM 1396 C C . PRO A 1 186 ? 27.052 10.232 -26.706 1.00 59.28 186 PRO A C 1
ATOM 1398 O O . PRO A 1 186 ? 27.522 9.185 -26.253 1.00 59.28 186 PRO A O 1
ATOM 1401 N N . PRO A 1 187 ? 27.224 10.566 -28.005 1.00 52.69 187 PRO A N 1
ATOM 1402 C CA . PRO A 1 187 ? 27.783 9.654 -29.020 1.00 52.69 187 PRO A CA 1
ATOM 1403 C C . PRO A 1 187 ? 29.185 9.101 -28.706 1.00 52.69 187 PRO A C 1
ATOM 1405 O O . PRO A 1 187 ? 29.570 8.042 -29.194 1.00 52.69 187 PRO A O 1
ATOM 1408 N N . THR A 1 188 ? 29.958 9.813 -27.883 1.00 49.09 188 THR A N 1
ATOM 1409 C CA . THR A 1 188 ? 31.379 9.547 -27.618 1.00 49.09 188 THR A CA 1
ATOM 1410 C C . THR A 1 188 ? 31.658 8.876 -26.271 1.00 49.09 188 THR A C 1
ATOM 1412 O O . THR A 1 188 ? 32.813 8.558 -25.983 1.00 49.09 188 THR A O 1
ATOM 1415 N N . ARG A 1 189 ? 30.643 8.650 -25.423 1.00 50.81 189 ARG A N 1
ATOM 1416 C CA . ARG A 1 189 ? 30.829 8.154 -24.047 1.00 50.81 189 ARG A CA 1
ATOM 1417 C C . ARG A 1 189 ? 30.036 6.872 -23.788 1.00 50.81 189 ARG A C 1
ATOM 1419 O O . ARG A 1 189 ? 28.958 6.656 -24.336 1.00 50.81 189 ARG A O 1
ATOM 1426 N N . ARG A 1 190 ? 30.583 6.017 -22.922 1.00 48.97 190 ARG A N 1
ATOM 1427 C CA . ARG A 1 190 ? 29.892 4.822 -22.417 1.00 48.97 190 ARG A CA 1
ATOM 1428 C C . ARG A 1 190 ? 28.822 5.236 -21.397 1.00 48.97 190 ARG A C 1
ATOM 1430 O O . ARG A 1 190 ? 29.050 6.178 -20.638 1.00 48.97 190 ARG A O 1
ATOM 1437 N N . SER A 1 191 ? 27.684 4.540 -21.398 1.00 54.34 191 SER A N 1
ATOM 1438 C CA . SER A 1 191 ? 26.694 4.637 -20.316 1.00 54.34 191 SER A CA 1
ATOM 1439 C C . SER A 1 191 ? 27.257 3.939 -19.072 1.00 54.34 191 SER A C 1
ATOM 1441 O O . SER A 1 191 ? 28.071 3.021 -19.203 1.00 54.34 191 SER A O 1
ATOM 1443 N N . PHE A 1 192 ? 26.894 4.406 -17.877 1.00 54.31 192 PHE A N 1
ATOM 1444 C CA . PHE A 1 192 ? 27.478 3.947 -16.617 1.00 54.31 192 PHE A CA 1
ATOM 1445 C C . PHE A 1 192 ? 26.441 3.227 -15.750 1.00 54.31 192 PHE A C 1
ATOM 1447 O O . PHE A 1 192 ? 25.308 3.682 -15.602 1.00 54.31 192 PHE A O 1
ATOM 1454 N N . VAL A 1 193 ? 26.849 2.111 -15.144 1.00 52.72 193 VAL A N 1
ATOM 1455 C CA . VAL A 1 193 ? 26.092 1.410 -14.100 1.00 52.72 193 VAL A CA 1
ATOM 1456 C C . VAL A 1 193 ? 27.030 1.223 -12.908 1.00 52.72 193 VAL A C 1
ATOM 1458 O O . VAL A 1 193 ? 28.111 0.653 -13.048 1.00 52.72 193 VAL A O 1
ATOM 1461 N N . GLN A 1 194 ? 26.640 1.717 -11.729 1.00 53.50 194 GLN A N 1
ATOM 1462 C CA . GLN A 1 194 ? 27.401 1.483 -10.498 1.00 53.50 194 GLN A CA 1
ATOM 1463 C C . GLN A 1 194 ? 27.314 -0.000 -10.101 1.00 53.50 194 GLN A C 1
ATOM 1465 O O . GLN A 1 194 ? 26.237 -0.597 -10.151 1.00 53.50 194 GLN A O 1
ATOM 1470 N N . ARG A 1 195 ? 28.434 -0.605 -9.677 1.00 51.00 195 ARG A N 1
ATOM 1471 C CA . ARG A 1 195 ? 28.443 -1.994 -9.180 1.00 51.00 195 ARG A CA 1
ATOM 1472 C C . ARG A 1 195 ? 27.456 -2.138 -8.013 1.00 51.00 195 ARG A C 1
ATOM 1474 O O . ARG A 1 195 ? 27.594 -1.444 -7.013 1.00 51.00 195 ARG A O 1
ATOM 1481 N N . GLY A 1 196 ? 26.480 -3.037 -8.152 1.00 52.22 196 GLY A N 1
ATOM 1482 C CA . GLY A 1 196 ? 25.438 -3.288 -7.146 1.00 52.22 196 GLY A CA 1
ATOM 1483 C C . GLY A 1 196 ? 24.199 -2.383 -7.231 1.00 52.22 196 GLY A C 1
ATOM 1484 O O . GLY A 1 196 ? 23.317 -2.498 -6.384 1.00 52.22 196 GLY A O 1
ATOM 1485 N N . ALA A 1 197 ? 24.096 -1.498 -8.229 1.00 62.81 197 ALA A N 1
ATOM 1486 C CA . ALA A 1 197 ? 22.908 -0.667 -8.419 1.00 62.81 197 ALA A CA 1
ATOM 1487 C C . ALA A 1 197 ? 21.677 -1.493 -8.830 1.00 62.81 197 ALA A C 1
ATOM 1489 O O . ALA A 1 197 ? 21.766 -2.420 -9.634 1.00 62.81 197 ALA A O 1
ATOM 1490 N N . ARG A 1 198 ? 20.505 -1.103 -8.311 1.00 72.31 198 ARG A N 1
ATOM 1491 C CA . ARG A 1 198 ? 19.218 -1.755 -8.609 1.00 72.31 198 ARG A CA 1
ATOM 1492 C C . ARG A 1 198 ? 18.777 -1.572 -10.069 1.00 72.31 198 ARG A C 1
ATOM 1494 O O . ARG A 1 198 ? 18.150 -2.469 -10.622 1.00 72.31 198 ARG A O 1
ATOM 1501 N N . PHE A 1 199 ? 19.106 -0.430 -10.677 1.00 83.06 199 PHE A N 1
ATOM 1502 C CA . PHE A 1 199 ? 18.748 -0.052 -12.051 1.00 83.06 199 PHE A CA 1
ATOM 1503 C C . PHE A 1 199 ? 19.935 0.653 -12.743 1.00 83.06 199 PHE A C 1
ATOM 1505 O O . PHE A 1 199 ? 20.770 1.227 -12.035 1.00 83.06 199 PHE A O 1
ATOM 1512 N N . PRO A 1 200 ? 20.015 0.664 -14.093 1.00 83.94 200 PRO A N 1
ATOM 1513 C CA . PRO A 1 200 ? 20.920 1.548 -14.827 1.00 83.94 200 PRO A CA 1
ATOM 1514 C C . PRO A 1 200 ? 20.644 3.006 -14.455 1.00 83.94 200 PRO A C 1
ATOM 1516 O O . PRO A 1 200 ? 19.508 3.349 -14.139 1.00 83.94 200 PRO A O 1
ATOM 1519 N N . GLU A 1 201 ? 21.653 3.873 -14.474 1.00 82.62 201 GLU A N 1
ATOM 1520 C CA . GLU A 1 201 ? 21.538 5.201 -13.856 1.00 82.62 201 GLU A CA 1
ATOM 1521 C C . GLU A 1 201 ? 20.456 6.084 -14.501 1.00 82.62 201 GLU A C 1
ATOM 1523 O O . GLU A 1 201 ? 19.622 6.655 -13.794 1.00 82.62 201 GLU A O 1
ATOM 1528 N N . PHE A 1 202 ? 20.411 6.141 -15.836 1.00 88.19 202 PHE A N 1
ATOM 1529 C CA . PHE A 1 202 ? 19.374 6.879 -16.561 1.00 88.19 202 PHE A CA 1
ATOM 1530 C C . PHE A 1 202 ? 17.983 6.283 -16.304 1.00 88.19 202 PHE A C 1
ATOM 1532 O O . PHE A 1 202 ? 17.054 7.006 -15.939 1.00 88.19 202 PHE A O 1
ATOM 1539 N N . THR A 1 203 ? 17.846 4.960 -16.432 1.00 90.12 203 THR A N 1
ATOM 1540 C CA . THR A 1 203 ? 16.598 4.242 -16.136 1.00 90.12 203 THR A CA 1
ATOM 1541 C C . THR A 1 203 ? 16.130 4.454 -14.695 1.00 90.12 203 THR A C 1
ATOM 1543 O O . THR A 1 203 ? 14.941 4.655 -14.464 1.00 90.12 203 THR A O 1
ATOM 1546 N N . GLY A 1 204 ? 17.040 4.460 -13.722 1.00 85.00 204 GLY A N 1
ATOM 1547 C CA . GLY A 1 204 ? 16.736 4.704 -12.314 1.00 85.00 204 GLY A CA 1
ATOM 1548 C C . GLY A 1 204 ? 16.195 6.112 -12.074 1.00 85.00 204 GLY A C 1
ATOM 1549 O O . GLY A 1 204 ? 15.220 6.278 -11.344 1.00 85.00 204 GLY A O 1
ATOM 1550 N N . GLU A 1 205 ? 16.761 7.127 -12.732 1.00 88.00 205 GLU A N 1
ATOM 1551 C CA . GLU A 1 205 ? 16.236 8.494 -12.657 1.00 88.00 205 GLU A CA 1
ATOM 1552 C C . GLU A 1 205 ? 14.893 8.648 -13.382 1.00 88.00 205 GLU A C 1
ATOM 1554 O O . GLU A 1 205 ? 14.010 9.341 -12.874 1.00 88.00 205 GLU A O 1
ATOM 1559 N N . LEU A 1 206 ? 14.693 7.967 -14.515 1.00 92.88 206 LEU A N 1
ATOM 1560 C CA . LEU A 1 206 ? 13.396 7.908 -15.194 1.00 92.88 206 LEU A CA 1
ATOM 1561 C C . LEU A 1 206 ? 12.323 7.280 -14.295 1.00 92.88 206 LEU A C 1
ATOM 1563 O O . LEU A 1 206 ? 11.277 7.893 -14.083 1.00 92.88 206 LEU A O 1
ATOM 1567 N N . ILE A 1 207 ? 12.606 6.108 -13.718 1.00 88.69 207 ILE A N 1
ATOM 1568 C CA . ILE A 1 207 ? 11.745 5.434 -12.735 1.00 88.69 207 ILE A CA 1
ATOM 1569 C C . ILE A 1 207 ? 11.433 6.388 -11.585 1.00 88.69 207 ILE A C 1
ATOM 1571 O O . ILE A 1 207 ? 10.267 6.593 -11.265 1.00 88.69 207 ILE A O 1
ATOM 1575 N N . ASN A 1 208 ? 12.446 7.050 -11.021 1.00 83.56 208 ASN A N 1
ATOM 1576 C CA . ASN A 1 208 ? 12.241 7.966 -9.911 1.00 83.56 208 ASN A CA 1
ATOM 1577 C C . ASN A 1 208 ? 11.318 9.139 -10.286 1.00 83.56 208 ASN A C 1
ATOM 1579 O O . ASN A 1 208 ? 10.490 9.544 -9.470 1.00 83.56 208 ASN A O 1
ATOM 1583 N N . VAL A 1 209 ? 11.463 9.721 -11.482 1.00 88.62 209 VAL A N 1
ATOM 1584 C CA . VAL A 1 209 ? 10.589 10.814 -11.940 1.00 88.62 209 VAL A CA 1
ATOM 1585 C C . VAL A 1 209 ? 9.160 10.324 -12.167 1.00 88.62 209 VAL A C 1
ATOM 1587 O O . VAL A 1 209 ? 8.235 11.019 -11.762 1.00 88.62 209 VAL A O 1
ATOM 1590 N N . LEU A 1 210 ? 8.958 9.143 -12.754 1.00 90.94 210 LEU A N 1
ATOM 1591 C CA . LEU A 1 210 ? 7.617 8.582 -12.956 1.00 90.94 210 LEU A CA 1
ATOM 1592 C C . LEU A 1 210 ? 6.953 8.180 -11.630 1.00 90.94 210 LEU A C 1
ATOM 1594 O O . LEU A 1 210 ? 5.760 8.396 -11.455 1.00 90.94 210 LEU A O 1
ATOM 1598 N N . GLU A 1 211 ? 7.719 7.664 -10.667 1.00 85.12 211 GLU A N 1
ATOM 1599 C CA . GLU A 1 211 ? 7.221 7.274 -9.343 1.00 85.12 211 GLU A CA 1
ATOM 1600 C C . GLU A 1 211 ? 6.834 8.467 -8.474 1.00 85.12 211 GLU A C 1
ATOM 1602 O O . GLU A 1 211 ? 5.833 8.413 -7.758 1.00 85.12 211 GLU A O 1
ATOM 1607 N N . HIS A 1 212 ? 7.632 9.535 -8.513 1.00 81.75 212 HIS A N 1
ATOM 1608 C CA . HIS A 1 212 ? 7.496 10.642 -7.572 1.00 81.75 212 HIS A CA 1
ATOM 1609 C C . HIS A 1 212 ? 6.925 11.910 -8.201 1.00 81.75 212 HIS A C 1
ATOM 1611 O O . HIS A 1 212 ? 6.478 12.792 -7.466 1.00 81.75 212 HIS A O 1
ATOM 1617 N N . GLY A 1 213 ? 6.919 12.011 -9.526 1.00 86.31 213 GLY A N 1
ATOM 1618 C CA . GLY A 1 213 ? 6.545 13.211 -10.257 1.00 86.31 213 GLY A CA 1
ATOM 1619 C C . GLY A 1 213 ? 7.567 14.348 -10.152 1.00 86.31 213 GLY A C 1
ATOM 1620 O O . GLY A 1 213 ? 8.658 14.219 -9.587 1.00 86.31 213 GLY A O 1
ATOM 1621 N N . ILE A 1 214 ? 7.194 15.502 -10.705 1.00 86.00 214 ILE A N 1
ATOM 1622 C CA . ILE A 1 214 ? 7.974 16.743 -10.648 1.00 86.00 214 ILE A CA 1
ATOM 1623 C C . ILE A 1 214 ? 7.189 17.767 -9.826 1.00 86.00 214 ILE A C 1
ATOM 1625 O O . ILE A 1 214 ? 6.125 18.232 -10.236 1.00 86.00 214 ILE A O 1
ATOM 1629 N N . THR A 1 215 ? 7.722 18.130 -8.659 1.00 78.62 215 THR A N 1
ATOM 1630 C CA . THR A 1 215 ? 7.157 19.175 -7.796 1.00 78.62 215 THR A CA 1
ATOM 1631 C C . THR A 1 215 ? 7.105 20.511 -8.541 1.00 78.62 215 THR A C 1
ATOM 1633 O O . THR A 1 215 ? 8.053 20.856 -9.246 1.00 78.62 215 THR A O 1
ATOM 1636 N N . ALA A 1 216 ? 6.008 21.254 -8.370 1.00 77.38 216 ALA A N 1
ATOM 1637 C CA . ALA A 1 216 ? 5.690 22.505 -9.073 1.00 77.38 216 ALA A CA 1
ATOM 1638 C C . ALA A 1 216 ? 5.373 22.379 -10.579 1.00 77.38 216 ALA A C 1
ATOM 1640 O O . ALA A 1 216 ? 5.078 23.390 -11.214 1.00 77.38 216 ALA A O 1
ATOM 1641 N N . ALA A 1 217 ? 5.378 21.170 -11.152 1.00 83.06 217 ALA A N 1
ATOM 1642 C CA . ALA A 1 217 ? 4.743 20.929 -12.448 1.00 83.06 217 ALA A CA 1
ATOM 1643 C C . ALA A 1 217 ? 3.223 20.730 -12.280 1.00 83.06 217 ALA A C 1
ATOM 1645 O O . ALA A 1 217 ? 2.742 20.455 -11.181 1.00 83.06 217 ALA A O 1
ATOM 1646 N N . GLY A 1 218 ? 2.470 20.888 -13.372 1.00 85.69 218 GLY A N 1
ATOM 1647 C CA . GLY A 1 218 ? 1.018 20.683 -13.397 1.00 85.69 218 GLY A CA 1
ATOM 1648 C C . GLY A 1 218 ? 0.603 19.206 -13.265 1.00 85.69 218 GLY A C 1
ATOM 1649 O O . GLY A 1 218 ? 1.450 18.358 -12.986 1.00 85.69 218 GLY A O 1
ATOM 1650 N N . PRO A 1 219 ? -0.683 18.877 -13.500 1.00 88.19 219 PRO A N 1
ATOM 1651 C CA . PRO A 1 219 ? -1.226 17.518 -13.357 1.00 88.19 219 PRO A CA 1
ATOM 1652 C C . PRO A 1 219 ? -0.606 16.475 -14.292 1.00 88.19 219 PRO A C 1
ATOM 1654 O O . PRO A 1 219 ? -0.758 15.272 -14.083 1.00 88.19 219 PRO A O 1
ATOM 1657 N N . THR A 1 220 ? 0.108 16.925 -15.320 1.00 92.06 220 THR A N 1
ATOM 1658 C CA . THR A 1 220 ? 0.865 16.081 -16.238 1.00 92.06 220 THR A CA 1
ATOM 1659 C C . THR A 1 220 ? 2.288 16.610 -16.395 1.00 92.06 220 THR A C 1
ATOM 1661 O O . THR A 1 220 ? 2.556 17.803 -16.217 1.00 92.06 220 THR A O 1
ATOM 1664 N N . VAL A 1 221 ? 3.212 15.713 -16.726 1.00 92.38 221 VAL A N 1
ATOM 1665 C CA . VAL A 1 221 ? 4.606 16.024 -17.056 1.00 92.38 221 VAL A CA 1
ATOM 1666 C C . VAL A 1 221 ? 4.920 15.531 -18.461 1.00 92.38 221 VAL A C 1
ATOM 1668 O O . VAL A 1 221 ? 4.649 14.381 -18.795 1.00 92.38 221 VAL A O 1
ATOM 1671 N N . SER A 1 222 ? 5.511 16.394 -19.287 1.00 92.25 222 SER A N 1
ATOM 1672 C CA . SER A 1 222 ? 5.934 16.014 -20.634 1.00 92.25 222 SER A CA 1
ATOM 1673 C C . SER A 1 222 ? 7.220 15.196 -20.618 1.00 92.25 222 SER A C 1
ATOM 1675 O O . SER A 1 222 ? 8.039 15.328 -19.703 1.00 92.25 222 SER A O 1
ATOM 1677 N N . VAL A 1 223 ? 7.463 14.432 -21.681 1.00 90.44 223 VAL A N 1
ATOM 1678 C CA . VAL A 1 223 ? 8.750 13.763 -21.923 1.00 90.44 223 VAL A CA 1
ATOM 1679 C C . VAL A 1 223 ? 9.921 14.755 -21.873 1.00 90.44 223 VAL A C 1
ATOM 1681 O O . VAL A 1 223 ? 10.943 14.459 -21.258 1.00 90.44 223 VAL A O 1
ATOM 1684 N N . GLU A 1 224 ? 9.764 15.965 -22.419 1.00 87.00 224 GLU A N 1
ATOM 1685 C CA . GLU A 1 224 ? 10.780 17.027 -22.350 1.00 87.00 224 GLU A CA 1
ATOM 1686 C C . GLU A 1 224 ? 11.055 17.462 -20.899 1.00 87.00 224 GLU A C 1
ATOM 1688 O O . GLU A 1 224 ? 12.207 17.679 -20.515 1.00 87.00 224 GLU A O 1
ATOM 1693 N N . ALA A 1 225 ? 10.017 17.595 -20.066 1.00 88.00 225 ALA A N 1
ATOM 1694 C CA . ALA A 1 225 ? 10.168 17.957 -18.657 1.00 88.00 225 ALA A CA 1
ATOM 1695 C C . ALA A 1 225 ? 10.853 16.838 -17.857 1.00 88.00 225 ALA A C 1
ATOM 1697 O O . ALA A 1 225 ? 11.740 17.118 -17.043 1.00 88.00 225 ALA A O 1
ATOM 1698 N N . VAL A 1 226 ? 10.487 15.581 -18.129 1.00 90.56 226 VAL A N 1
ATOM 1699 C CA . VAL A 1 226 ? 11.130 14.388 -17.563 1.00 90.56 226 VAL A CA 1
ATOM 1700 C C . VAL A 1 226 ? 12.614 14.363 -17.938 1.00 90.56 226 VAL A C 1
ATOM 1702 O O . VAL A 1 226 ? 13.464 14.308 -17.049 1.00 90.56 226 VAL A O 1
ATOM 1705 N N . TRP A 1 227 ? 12.951 14.515 -19.222 1.00 88.69 227 TRP A N 1
ATOM 1706 C CA . TRP A 1 227 ? 14.340 14.554 -19.685 1.00 88.69 227 TRP A CA 1
ATOM 1707 C C . TRP A 1 227 ? 15.135 15.706 -19.056 1.00 88.69 227 TRP A C 1
ATOM 1709 O O . TRP A 1 227 ? 16.225 15.472 -18.535 1.00 88.69 227 TRP A O 1
ATOM 1719 N N . LYS A 1 228 ? 14.591 16.933 -19.004 1.00 84.62 228 LYS A N 1
ATOM 1720 C CA . LYS A 1 228 ? 15.249 18.079 -18.339 1.00 84.62 228 LYS A CA 1
ATOM 1721 C C . LYS A 1 228 ? 15.560 17.780 -16.871 1.00 84.62 228 LYS A C 1
ATOM 1723 O O . LYS A 1 228 ? 16.629 18.152 -16.380 1.00 84.62 228 LYS A O 1
ATOM 1728 N N . ARG A 1 229 ? 14.648 17.102 -16.163 1.00 86.62 229 ARG A N 1
ATOM 1729 C CA . ARG A 1 229 ? 14.840 16.712 -14.759 1.00 86.62 229 ARG A CA 1
ATOM 1730 C C . ARG A 1 229 ? 15.937 15.660 -14.601 1.00 86.62 229 ARG A C 1
ATOM 1732 O O . ARG A 1 229 ? 16.766 15.821 -13.703 1.00 86.62 229 ARG A O 1
ATOM 1739 N N . ILE A 1 230 ? 15.947 14.637 -15.457 1.00 86.50 230 ILE A N 1
ATOM 1740 C CA . ILE A 1 230 ? 16.967 13.577 -15.467 1.00 86.50 230 ILE A CA 1
ATOM 1741 C C . ILE A 1 230 ? 18.339 14.173 -15.797 1.00 86.50 230 ILE A C 1
ATOM 1743 O O . ILE A 1 230 ? 19.276 14.009 -15.020 1.00 86.50 230 ILE A O 1
ATOM 1747 N N . ARG A 1 231 ? 18.443 14.952 -16.883 1.00 82.44 231 ARG A N 1
ATOM 1748 C CA . ARG A 1 231 ? 19.678 15.623 -17.317 1.00 82.44 231 ARG A CA 1
ATOM 1749 C C . ARG A 1 231 ? 20.308 16.436 -16.192 1.00 82.44 231 ARG A C 1
ATOM 1751 O O . ARG A 1 231 ? 21.494 16.273 -15.929 1.00 82.44 231 ARG A O 1
ATOM 1758 N N . ARG A 1 232 ? 19.516 17.257 -15.493 1.00 77.88 232 ARG A N 1
ATOM 1759 C CA . ARG A 1 232 ? 20.002 18.057 -14.359 1.00 77.88 232 ARG A CA 1
ATOM 1760 C C . ARG A 1 232 ? 20.606 17.179 -13.256 1.00 77.88 232 ARG A C 1
ATOM 1762 O O . ARG A 1 232 ? 21.702 17.466 -12.794 1.00 77.88 232 ARG A O 1
ATOM 1769 N N . ARG A 1 233 ? 19.925 16.096 -12.865 1.00 80.50 233 ARG A N 1
ATOM 1770 C CA . ARG A 1 233 ? 20.416 15.186 -11.813 1.00 80.50 233 ARG A CA 1
ATOM 1771 C C . ARG A 1 233 ? 21.664 14.412 -12.222 1.00 80.50 233 ARG A C 1
ATOM 1773 O O . ARG A 1 233 ? 22.554 14.223 -11.401 1.00 80.50 233 ARG A O 1
ATOM 1780 N N . MET A 1 234 ? 21.737 13.977 -13.476 1.00 78.69 234 MET A N 1
ATOM 1781 C CA . MET A 1 234 ? 22.920 13.294 -14.000 1.00 78.69 234 MET A CA 1
ATOM 1782 C C . MET A 1 234 ? 24.123 14.246 -14.069 1.00 78.69 234 MET A C 1
ATOM 1784 O O . MET A 1 234 ? 25.218 13.868 -13.661 1.00 78.69 234 MET A O 1
ATOM 1788 N N . GLN A 1 235 ? 23.921 15.505 -14.479 1.00 78.12 235 GLN A N 1
ATOM 1789 C CA . GLN A 1 235 ? 24.964 16.540 -14.456 1.00 78.12 235 GLN A CA 1
ATOM 1790 C C . GLN A 1 235 ? 25.461 16.839 -13.033 1.00 78.12 235 GLN A C 1
ATOM 1792 O O . GLN A 1 235 ? 26.668 16.906 -12.817 1.00 78.12 235 GLN A O 1
ATOM 1797 N N . GLU A 1 236 ? 24.554 16.968 -12.058 1.00 78.31 236 GLU A N 1
ATOM 1798 C CA . GLU A 1 236 ? 24.889 17.179 -10.637 1.00 78.31 236 GLU A CA 1
ATOM 1799 C C . GLU A 1 236 ? 25.776 16.055 -10.067 1.00 78.31 236 GLU A C 1
ATOM 1801 O O . GLU A 1 236 ? 26.569 16.296 -9.158 1.00 78.31 236 GLU A O 1
ATOM 1806 N N . ARG A 1 237 ? 25.672 14.836 -10.611 1.00 78.69 237 ARG A N 1
ATOM 1807 C CA . ARG A 1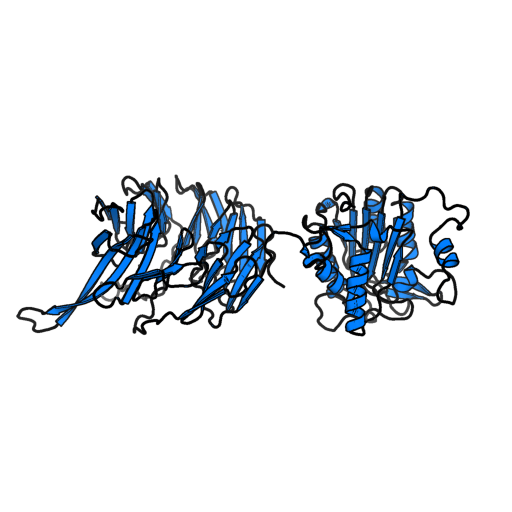 237 ? 26.445 13.653 -10.194 1.00 78.69 237 ARG A CA 1
ATOM 1808 C C . ARG A 1 237 ? 27.705 13.395 -11.026 1.00 78.69 237 ARG A C 1
ATOM 1810 O O . ARG A 1 237 ? 28.444 12.463 -10.724 1.00 78.69 237 ARG A O 1
ATOM 1817 N N . GLY A 1 238 ? 27.970 14.209 -12.050 1.00 74.69 238 GLY A N 1
ATOM 1818 C CA . GLY A 1 238 ? 29.102 14.020 -12.964 1.00 74.69 238 GLY A CA 1
ATOM 1819 C C . GLY A 1 238 ? 28.936 12.855 -13.951 1.00 74.69 238 GLY A C 1
ATOM 1820 O O . GLY A 1 238 ? 29.918 12.425 -14.560 1.00 74.69 238 GLY A O 1
ATOM 1821 N N . SER A 1 239 ? 27.715 12.348 -14.120 1.00 77.81 239 SER A N 1
ATOM 1822 C CA . SER A 1 239 ? 27.382 11.212 -14.986 1.00 77.81 239 SER A CA 1
ATOM 1823 C C . SER A 1 239 ? 27.305 11.628 -16.468 1.00 77.81 239 SER A C 1
ATOM 1825 O O . SER A 1 239 ? 27.233 12.824 -16.775 1.00 77.81 239 SER A O 1
ATOM 1827 N N . PRO A 1 240 ? 27.344 10.682 -17.432 1.00 71.62 240 PRO A N 1
ATOM 1828 C CA . PRO A 1 240 ? 27.172 10.993 -18.853 1.00 71.62 240 PRO A CA 1
ATOM 1829 C C . PRO A 1 240 ? 25.868 11.753 -19.127 1.00 71.62 240 PRO A C 1
ATOM 1831 O O . PRO A 1 240 ? 24.824 11.440 -18.566 1.00 71.62 240 PRO A O 1
ATOM 1834 N N . GLU A 1 241 ? 25.928 12.763 -19.993 1.00 74.06 241 GLU A N 1
ATOM 1835 C CA . GLU A 1 241 ? 24.780 13.629 -20.255 1.00 74.06 241 GLU A CA 1
ATOM 1836 C C . GLU A 1 241 ? 23.786 12.979 -21.238 1.00 74.06 241 GLU A C 1
ATOM 1838 O O . GLU A 1 241 ? 24.148 12.752 -22.401 1.00 74.06 241 GLU A O 1
ATOM 1843 N N . PRO A 1 242 ? 22.531 12.722 -20.825 1.00 80.25 242 PRO A N 1
ATOM 1844 C CA . PRO A 1 242 ? 21.536 12.114 -21.699 1.00 80.25 242 PRO A CA 1
ATOM 1845 C C . PRO A 1 242 ? 21.103 13.082 -22.805 1.00 80.25 242 PRO A C 1
ATOM 1847 O O . PRO A 1 242 ? 20.945 14.283 -22.564 1.00 80.25 242 PRO A O 1
ATOM 1850 N N . GLN A 1 243 ? 20.852 12.569 -24.010 1.00 76.38 243 GLN A N 1
ATOM 1851 C CA . GLN A 1 243 ? 20.425 13.373 -25.161 1.00 76.38 243 GLN A CA 1
ATOM 1852 C C . GLN A 1 243 ? 18.935 13.171 -25.454 1.00 76.38 243 GLN A C 1
ATOM 1854 O O . GLN A 1 243 ? 18.356 12.129 -25.144 1.00 76.38 243 GLN A O 1
ATOM 1859 N N . GLN A 1 244 ? 18.322 14.187 -26.058 1.00 79.75 244 GLN A N 1
ATOM 1860 C CA . GLN A 1 244 ? 16.962 14.136 -26.583 1.00 79.75 244 GLN A CA 1
ATOM 1861 C C . GLN A 1 244 ? 16.996 14.582 -28.043 1.00 79.75 244 GLN A C 1
ATOM 1863 O O . GLN A 1 244 ? 17.447 15.687 -28.342 1.00 79.75 244 GLN A O 1
ATOM 1868 N N . PHE A 1 245 ? 16.457 13.749 -28.924 1.00 75.19 245 PHE A N 1
ATOM 1869 C CA . PHE A 1 245 ? 16.216 14.055 -30.330 1.00 75.19 245 PHE A CA 1
ATOM 1870 C C . PHE A 1 245 ? 14.709 13.986 -30.558 1.00 75.19 245 PHE A C 1
ATOM 1872 O O . PHE A 1 245 ? 14.107 12.961 -30.262 1.00 75.19 245 PHE A O 1
ATOM 1879 N N . ALA A 1 246 ? 14.072 15.058 -31.020 1.00 65.31 246 ALA A N 1
ATOM 1880 C CA . ALA A 1 246 ? 12.627 15.064 -31.237 1.00 65.31 246 ALA A CA 1
ATOM 1881 C C . ALA A 1 246 ? 12.258 15.917 -32.449 1.00 65.31 246 ALA A C 1
ATOM 1883 O O . ALA A 1 246 ? 12.825 16.994 -32.625 1.00 65.31 246 ALA A O 1
ATOM 1884 N N . GLN A 1 247 ? 11.287 15.452 -33.234 1.00 60.38 247 GLN A N 1
ATOM 1885 C CA . GLN A 1 247 ? 10.655 16.246 -34.286 1.00 60.38 247 GLN A CA 1
ATOM 1886 C C . GLN A 1 247 ? 9.703 17.279 -33.663 1.00 60.38 247 GLN A C 1
ATOM 1888 O O . GLN A 1 247 ? 8.945 16.969 -32.737 1.00 60.38 247 GLN A O 1
ATOM 1893 N N . ASN A 1 248 ? 9.733 18.512 -34.173 1.00 62.12 248 ASN A N 1
ATOM 1894 C CA . ASN A 1 248 ? 8.837 19.604 -33.777 1.00 62.12 248 ASN A CA 1
ATOM 1895 C C . ASN A 1 248 ? 8.723 19.777 -32.246 1.00 62.12 248 ASN A C 1
ATOM 1897 O O . ASN A 1 248 ? 9.712 20.005 -31.545 1.00 62.12 248 ASN A O 1
ATOM 1901 N N . THR A 1 249 ? 7.500 19.692 -31.714 1.00 69.25 249 THR A N 1
ATOM 1902 C CA . THR A 1 249 ? 7.196 19.825 -30.283 1.00 69.25 249 THR A CA 1
ATOM 1903 C C . THR A 1 249 ? 6.769 18.505 -29.637 1.00 69.25 249 THR A C 1
ATOM 1905 O O . THR A 1 249 ? 6.293 18.513 -28.504 1.00 69.25 249 THR A O 1
ATOM 1908 N N . VAL A 1 250 ? 7.005 17.359 -30.287 1.00 77.31 250 VAL A N 1
ATOM 1909 C CA . VAL A 1 250 ? 6.518 16.030 -29.858 1.00 77.31 250 VAL A CA 1
ATOM 1910 C C . VAL A 1 250 ? 6.926 15.685 -28.427 1.00 77.31 250 VAL A C 1
ATOM 1912 O O . VAL A 1 250 ? 6.109 15.221 -27.635 1.00 77.31 250 VAL A O 1
ATOM 1915 N N . ALA A 1 251 ? 8.162 15.999 -28.025 1.00 77.62 251 ALA A N 1
ATOM 1916 C CA . ALA A 1 251 ? 8.615 15.774 -26.649 1.00 77.62 251 ALA A CA 1
ATOM 1917 C C . ALA A 1 251 ? 7.803 16.567 -25.598 1.00 77.62 251 ALA A C 1
ATOM 1919 O O . ALA A 1 251 ? 7.793 16.208 -24.422 1.00 77.62 251 ALA A O 1
ATOM 1920 N N . ARG A 1 252 ? 7.116 17.646 -25.993 1.00 84.38 252 ARG A N 1
ATOM 1921 C CA . ARG A 1 252 ? 6.168 18.396 -25.151 1.00 84.38 252 ARG A CA 1
ATOM 1922 C C . ARG A 1 252 ? 4.751 17.832 -25.208 1.00 84.38 252 ARG A C 1
ATOM 1924 O O . ARG A 1 252 ? 3.999 18.060 -24.264 1.00 84.38 252 ARG A O 1
ATOM 1931 N N . GLN A 1 253 ? 4.391 17.139 -26.283 1.00 85.00 253 GLN A N 1
ATOM 1932 C CA . GLN A 1 253 ? 3.052 16.591 -26.507 1.00 85.00 253 GLN A CA 1
ATOM 1933 C C . GLN A 1 253 ? 2.865 15.230 -25.827 1.00 85.00 253 GLN A C 1
ATOM 1935 O O . GLN A 1 253 ? 1.805 14.991 -25.256 1.00 85.00 253 GLN A O 1
ATOM 1940 N N . ILE A 1 254 ? 3.902 14.386 -25.784 1.00 89.12 254 ILE A N 1
ATOM 1941 C CA . ILE A 1 254 ? 3.868 13.126 -25.026 1.00 89.12 254 ILE A CA 1
ATOM 1942 C C . ILE A 1 254 ? 3.947 13.444 -23.527 1.00 89.12 254 ILE A C 1
ATOM 1944 O O . ILE A 1 254 ? 4.933 14.020 -23.055 1.00 89.12 254 ILE A O 1
ATOM 1948 N N . GLN A 1 255 ? 2.899 13.089 -22.784 1.00 91.81 255 GLN A N 1
ATOM 1949 C CA . GLN A 1 255 ? 2.693 13.443 -21.377 1.00 91.81 255 GLN A CA 1
ATOM 1950 C C . GLN A 1 255 ? 2.458 12.193 -20.523 1.00 91.81 255 GLN A C 1
ATOM 1952 O O . GLN A 1 255 ? 1.882 11.222 -20.995 1.00 91.81 255 GLN A O 1
ATOM 1957 N N . PHE A 1 256 ? 2.832 12.252 -19.249 1.00 93.00 256 PHE A N 1
ATOM 1958 C CA . PHE A 1 256 ? 2.457 11.281 -18.217 1.00 93.00 256 PHE A CA 1
ATOM 1959 C C . PHE A 1 256 ? 1.707 11.992 -17.095 1.00 93.00 256 PHE A C 1
ATOM 1961 O O . PHE A 1 256 ? 1.921 13.188 -16.869 1.00 93.00 256 PHE A O 1
ATOM 1968 N N . HIS A 1 257 ? 0.863 11.274 -16.360 1.00 91.44 257 HIS A N 1
ATOM 1969 C CA . HIS A 1 257 ? 0.271 11.802 -15.137 1.00 91.44 257 HIS A CA 1
ATOM 1970 C C . HIS A 1 257 ? 1.375 12.155 -14.132 1.00 91.44 257 HIS A C 1
ATOM 1972 O O . HIS A 1 257 ? 2.313 11.391 -13.894 1.00 91.44 257 HIS A O 1
ATOM 1978 N N . ASN A 1 258 ? 1.290 13.353 -13.556 1.00 89.69 258 ASN A N 1
ATOM 1979 C CA . ASN A 1 258 ? 2.265 13.824 -12.589 1.00 89.69 258 ASN A CA 1
ATOM 1980 C C . ASN A 1 258 ? 1.848 13.408 -11.182 1.00 89.69 258 ASN A C 1
ATOM 1982 O O . ASN A 1 258 ? 1.099 14.119 -10.506 1.00 89.69 258 ASN A O 1
ATOM 1986 N N . ARG A 1 259 ? 2.415 12.310 -10.683 1.00 84.19 259 ARG A N 1
ATOM 1987 C CA . ARG A 1 259 ? 2.154 11.850 -9.313 1.00 84.19 259 ARG A CA 1
ATOM 1988 C C . ARG A 1 259 ? 2.436 12.901 -8.240 1.00 84.19 259 ARG A C 1
ATOM 1990 O O . ARG A 1 259 ? 1.882 12.804 -7.151 1.00 84.19 259 ARG A O 1
ATOM 1997 N N . ALA A 1 260 ? 3.287 13.905 -8.489 1.00 81.19 260 ALA A N 1
ATOM 1998 C CA . ALA A 1 260 ? 3.549 14.992 -7.528 1.00 81.19 260 ALA A CA 1
ATOM 1999 C C . ALA A 1 260 ? 2.322 15.873 -7.248 1.00 81.19 260 ALA A C 1
ATOM 2001 O O . ALA A 1 260 ? 2.323 16.625 -6.278 1.00 81.19 260 ALA A O 1
ATOM 2002 N N . THR A 1 261 ? 1.301 15.778 -8.094 1.00 77.00 261 THR A N 1
ATOM 2003 C CA . THR A 1 261 ? 0.027 16.491 -7.961 1.00 77.00 261 THR A CA 1
ATOM 2004 C C . THR A 1 261 ? -1.141 15.567 -7.633 1.00 77.00 261 THR A C 1
ATOM 2006 O O . THR A 1 261 ? -2.268 16.044 -7.532 1.00 77.00 261 THR A O 1
ATOM 2009 N N . ASP A 1 262 ? -0.885 14.263 -7.477 1.00 67.75 262 ASP A N 1
ATOM 2010 C CA . ASP A 1 262 ? -1.910 13.316 -7.057 1.00 67.75 262 ASP A CA 1
ATOM 2011 C C . ASP A 1 262 ? -2.303 13.637 -5.606 1.00 67.75 262 ASP A C 1
ATOM 2013 O O . ASP A 1 262 ? -1.430 13.640 -4.732 1.00 67.75 262 ASP A O 1
ATOM 2017 N N . PRO A 1 263 ? -3.580 13.961 -5.333 1.00 64.50 263 PRO A N 1
ATOM 2018 C CA . PRO A 1 263 ? -4.035 14.252 -3.980 1.00 64.50 263 PRO A CA 1
ATOM 2019 C C . PRO A 1 263 ? -4.064 13.004 -3.089 1.00 64.50 263 PRO A C 1
ATOM 2021 O O . PRO A 1 263 ? -4.243 13.143 -1.877 1.00 64.50 263 PRO A O 1
ATOM 2024 N N . ARG A 1 264 ? -3.917 11.795 -3.651 1.00 70.06 264 ARG A N 1
ATOM 2025 C CA . ARG A 1 264 ? -3.873 10.569 -2.857 1.00 70.06 264 ARG A CA 1
ATOM 2026 C C . ARG A 1 264 ? -2.626 10.537 -1.969 1.00 70.06 264 ARG A C 1
ATOM 2028 O O . ARG A 1 264 ? -1.528 10.887 -2.412 1.00 70.06 264 ARG A O 1
ATOM 2035 N N . PRO A 1 265 ? -2.781 10.113 -0.707 1.00 72.00 265 PRO A N 1
ATOM 2036 C CA . PRO A 1 265 ? -1.661 9.992 0.209 1.00 72.00 265 PRO A CA 1
ATOM 2037 C C . PRO A 1 265 ? -0.681 8.921 -0.283 1.00 72.00 265 PRO A C 1
ATOM 2039 O O . PRO A 1 265 ? -1.074 7.915 -0.869 1.00 72.00 265 PRO A O 1
ATOM 2042 N N . ARG A 1 266 ? 0.616 9.164 -0.079 1.00 79.19 266 ARG A N 1
ATOM 2043 C CA . ARG A 1 266 ? 1.673 8.297 -0.607 1.00 79.19 266 ARG A CA 1
ATOM 2044 C C . ARG A 1 266 ? 2.093 7.240 0.403 1.00 79.19 266 ARG A C 1
ATOM 2046 O O . ARG A 1 266 ? 2.059 7.524 1.597 1.00 79.19 266 ARG A O 1
ATOM 2053 N N . PRO A 1 267 ? 2.599 6.088 -0.060 1.00 88.06 267 PRO A N 1
ATOM 2054 C CA . PRO A 1 267 ? 3.279 5.146 0.811 1.00 88.06 267 PRO A CA 1
ATOM 2055 C C . PRO A 1 267 ? 4.467 5.795 1.529 1.00 88.06 267 PRO A C 1
ATOM 2057 O O . PRO A 1 267 ? 5.244 6.546 0.931 1.00 88.06 267 PRO A O 1
ATOM 2060 N N . TRP A 1 268 ? 4.623 5.495 2.813 1.00 91.94 268 TRP A N 1
ATOM 2061 C CA . TRP A 1 268 ? 5.696 6.004 3.669 1.00 91.94 268 TRP A CA 1
ATOM 2062 C C . TRP A 1 268 ? 6.077 4.951 4.711 1.00 91.94 268 TRP A C 1
ATOM 2064 O O . TRP A 1 268 ? 5.332 4.004 4.952 1.00 91.94 268 TRP A O 1
ATOM 2074 N N . ARG A 1 269 ? 7.252 5.096 5.334 1.00 94.38 269 ARG A N 1
ATOM 2075 C CA . ARG A 1 269 ? 7.605 4.342 6.546 1.00 94.38 269 ARG A CA 1
ATOM 2076 C C . ARG A 1 269 ? 8.139 5.265 7.623 1.00 94.38 269 ARG A C 1
ATOM 2078 O O . ARG A 1 269 ? 8.821 6.243 7.320 1.00 94.38 269 ARG A O 1
ATOM 2085 N N . PHE A 1 270 ? 7.865 4.914 8.868 1.00 94.31 270 PHE A N 1
ATOM 2086 C CA . PHE A 1 270 ? 8.376 5.584 10.053 1.00 94.31 270 PHE A CA 1
ATOM 2087 C C . PHE A 1 270 ? 9.158 4.581 10.899 1.00 94.31 270 PHE A C 1
ATOM 2089 O O . PHE A 1 270 ? 8.710 3.452 11.071 1.00 94.31 270 PHE A O 1
ATOM 2096 N N . ARG A 1 271 ? 10.333 4.972 11.400 1.00 94.19 271 ARG A N 1
ATOM 2097 C CA . ARG A 1 271 ? 11.176 4.106 12.231 1.00 94.19 271 ARG A CA 1
ATOM 2098 C C . ARG A 1 271 ? 10.869 4.337 13.707 1.00 94.19 271 ARG A C 1
ATOM 2100 O O . ARG A 1 271 ? 11.086 5.442 14.198 1.00 94.19 271 ARG A O 1
ATOM 2107 N N . CYS A 1 272 ? 10.424 3.293 14.389 1.00 90.56 272 CYS A N 1
ATOM 2108 C CA . CYS A 1 272 ? 10.322 3.232 15.841 1.00 90.56 272 CYS A CA 1
ATOM 2109 C C . CYS A 1 272 ? 11.686 2.867 16.459 1.00 90.56 272 CYS A C 1
ATOM 2111 O O . CYS A 1 272 ? 12.577 2.328 15.795 1.00 90.56 272 CYS A O 1
ATOM 2113 N N . ARG A 1 273 ? 11.865 3.199 17.736 1.00 88.75 273 ARG A N 1
ATOM 2114 C CA . ARG A 1 273 ? 13.033 2.843 18.555 1.00 88.75 273 ARG A CA 1
ATOM 2115 C C . ARG A 1 273 ? 12.968 1.404 19.056 1.00 88.75 273 ARG A C 1
ATOM 2117 O O . ARG A 1 273 ? 14.015 0.793 19.246 1.00 88.75 273 ARG A O 1
ATOM 2124 N N . ASP A 1 274 ? 11.763 0.860 19.205 1.00 83.31 274 ASP A N 1
ATOM 2125 C CA . ASP A 1 274 ? 11.540 -0.536 19.578 1.00 83.31 274 ASP A CA 1
ATOM 2126 C C . ASP A 1 274 ? 11.002 -1.396 18.412 1.00 83.31 274 ASP A C 1
ATOM 2128 O O . ASP A 1 274 ? 10.538 -0.887 17.389 1.00 83.31 274 ASP A O 1
ATOM 2132 N N . SER A 1 275 ? 11.048 -2.717 18.600 1.00 83.12 275 SER A N 1
ATOM 2133 C CA . SER A 1 275 ? 10.557 -3.739 17.663 1.00 83.12 275 SER A CA 1
ATOM 2134 C C . SER A 1 275 ? 9.203 -4.346 18.051 1.00 83.12 275 SER A C 1
ATOM 2136 O O . SER A 1 275 ? 8.815 -5.382 17.519 1.00 83.12 275 SER A O 1
ATOM 2138 N N . SER A 1 276 ? 8.497 -3.763 19.015 1.00 75.88 276 SER A N 1
ATOM 2139 C CA . SER A 1 276 ? 7.174 -4.233 19.417 1.00 75.88 276 SER A CA 1
ATOM 2140 C C . SER A 1 276 ? 6.153 -3.988 18.309 1.00 75.88 276 SER A C 1
ATOM 2142 O O . SER A 1 276 ? 6.283 -3.039 17.546 1.00 75.88 276 SER A O 1
ATOM 2144 N N . VAL A 1 277 ? 5.124 -4.826 18.210 1.00 72.69 277 VAL A N 1
ATOM 2145 C CA . VAL A 1 277 ? 4.134 -4.780 17.114 1.00 72.69 277 VAL A CA 1
ATOM 2146 C C . VAL A 1 277 ? 2.723 -4.487 17.615 1.00 72.69 277 VAL A C 1
ATOM 2148 O O . VAL A 1 277 ? 1.732 -5.060 17.171 1.00 72.69 277 VAL A O 1
ATOM 2151 N N . TRP A 1 278 ? 2.622 -3.562 18.569 1.00 74.56 278 TRP A N 1
ATOM 2152 C CA . TRP A 1 278 ? 1.343 -3.201 19.177 1.00 74.56 278 TRP A CA 1
ATOM 2153 C C . TRP A 1 278 ? 0.345 -2.621 18.168 1.00 74.56 278 TRP A C 1
ATOM 2155 O O . TRP A 1 278 ? 0.729 -1.933 17.217 1.00 74.56 278 TRP A O 1
ATOM 2165 N N . ARG A 1 279 ? -0.948 -2.861 18.432 1.00 74.19 279 ARG A N 1
ATOM 2166 C CA . ARG A 1 279 ? -2.078 -2.316 17.666 1.00 74.19 279 ARG A CA 1
ATOM 2167 C C . ARG A 1 279 ? -1.945 -0.797 17.504 1.00 74.19 279 ARG A C 1
ATOM 2169 O O . ARG A 1 279 ? -1.699 -0.075 18.469 1.00 74.19 279 ARG A O 1
ATOM 2176 N N . LEU A 1 280 ? -2.139 -0.338 16.271 1.00 82.31 280 LEU A N 1
ATOM 2177 C CA . LEU A 1 280 ? -2.156 1.075 15.899 1.00 82.31 280 LEU A CA 1
ATOM 2178 C C . LEU A 1 280 ? -3.582 1.623 16.041 1.00 82.31 280 LEU A C 1
ATOM 2180 O O . LEU A 1 280 ? -4.546 0.899 15.791 1.00 82.31 280 LEU A O 1
ATOM 2184 N N . ALA A 1 281 ? -3.722 2.906 16.373 1.00 82.94 281 ALA A N 1
ATOM 2185 C CA . ALA A 1 281 ? -5.002 3.612 16.273 1.00 82.94 281 ALA A CA 1
ATOM 2186 C C . ALA A 1 281 ? -4.957 4.629 15.136 1.00 82.94 281 ALA A C 1
ATOM 2188 O O . ALA A 1 281 ? -3.961 5.331 14.969 1.00 82.94 281 ALA A O 1
ATOM 2189 N N . VAL A 1 282 ? -6.039 4.733 14.364 1.00 84.12 282 VAL A N 1
ATOM 2190 C CA . VAL A 1 282 ? -6.116 5.657 13.228 1.00 84.12 282 VAL A CA 1
ATOM 2191 C C . VAL A 1 282 ? -7.368 6.518 13.348 1.00 84.12 282 VAL A C 1
ATOM 2193 O O . VAL A 1 282 ? -8.474 6.000 13.453 1.00 84.12 282 VAL A O 1
ATOM 2196 N N . THR A 1 283 ? -7.207 7.842 13.349 1.00 83.50 283 THR A N 1
ATOM 2197 C CA . THR A 1 283 ? -8.319 8.804 13.464 1.00 83.50 283 THR A CA 1
ATOM 2198 C C . THR A 1 283 ? -7.929 10.164 12.914 1.00 83.50 283 THR A C 1
ATOM 2200 O O . THR A 1 283 ? -6.766 10.545 12.995 1.00 83.50 283 THR A O 1
ATOM 2203 N N . GLY A 1 284 ? -8.878 10.920 12.355 1.00 76.44 284 GLY A N 1
ATOM 2204 C CA . GLY A 1 284 ? -8.663 12.334 12.011 1.00 76.44 284 GLY A CA 1
ATOM 2205 C C . GLY A 1 284 ? -7.438 12.620 11.125 1.00 76.44 284 GLY A C 1
ATOM 2206 O O . GLY A 1 284 ? -6.844 13.688 11.235 1.00 76.44 284 GLY A O 1
ATOM 2207 N N . GLY A 1 285 ? -7.021 11.667 10.280 1.00 84.38 285 GLY A N 1
ATOM 2208 C CA . GLY A 1 285 ? -5.806 11.791 9.465 1.00 84.38 285 GLY A CA 1
ATOM 2209 C C . GLY A 1 285 ? -4.494 11.577 10.233 1.00 84.38 285 GLY A C 1
ATOM 2210 O O . GLY A 1 285 ? -3.443 12.051 9.794 1.00 84.38 285 GLY A O 1
ATOM 2211 N N . LEU A 1 286 ? -4.537 10.867 11.360 1.00 89.00 286 LEU A N 1
ATOM 2212 C CA . LEU A 1 286 ? -3.392 10.505 12.188 1.00 89.00 286 LEU A CA 1
ATOM 2213 C C . LEU A 1 286 ? -3.315 8.998 12.416 1.00 89.00 286 LEU A C 1
ATOM 2215 O O . LEU A 1 286 ? -4.343 8.329 12.489 1.00 89.00 286 LEU A O 1
ATOM 2219 N N . VAL A 1 287 ? -2.090 8.503 12.568 1.00 90.06 287 VAL A N 1
ATOM 2220 C CA . VAL A 1 287 ? -1.759 7.135 12.977 1.00 90.06 287 VAL A CA 1
ATOM 2221 C C . VAL A 1 287 ? -1.004 7.228 14.298 1.00 90.06 287 VAL A C 1
ATOM 2223 O O . VAL A 1 287 ? 0.098 7.770 14.347 1.00 90.06 287 VAL A O 1
ATOM 2226 N N . CYS A 1 288 ? -1.602 6.736 15.374 1.00 88.25 288 CYS A N 1
ATOM 2227 C CA . CYS A 1 288 ? -1.013 6.710 16.705 1.00 88.25 288 CYS A CA 1
ATOM 2228 C C . CYS A 1 288 ? -0.364 5.355 16.955 1.00 88.25 288 CYS A C 1
ATOM 2230 O O . CYS A 1 288 ? -0.996 4.306 16.791 1.00 88.25 288 CYS A O 1
ATOM 2232 N N . VAL A 1 289 ? 0.904 5.395 17.350 1.00 87.38 289 VAL A N 1
ATOM 2233 C CA . VAL A 1 289 ? 1.745 4.216 17.546 1.00 87.38 289 VAL A CA 1
ATOM 2234 C C . VAL A 1 289 ? 2.469 4.330 18.879 1.00 87.38 289 VAL A C 1
ATOM 2236 O O . VAL A 1 289 ? 2.890 5.418 19.275 1.00 87.38 289 VAL A O 1
ATOM 2239 N N . ARG A 1 290 ? 2.647 3.207 19.577 1.00 83.06 290 ARG A N 1
ATOM 2240 C CA . ARG A 1 290 ? 3.581 3.162 20.707 1.00 83.06 290 ARG A CA 1
ATOM 2241 C C . ARG A 1 290 ? 5.010 3.214 20.196 1.00 83.06 290 ARG A C 1
ATOM 2243 O O . ARG A 1 290 ? 5.315 2.563 19.210 1.00 83.06 290 ARG A O 1
ATOM 2250 N N . ASP A 1 291 ? 5.889 3.897 20.890 1.00 85.06 291 ASP A N 1
ATOM 2251 C CA . ASP A 1 291 ? 7.320 3.842 20.655 1.00 85.06 291 ASP A CA 1
ATOM 2252 C C . ASP A 1 291 ? 8.030 3.919 22.010 1.00 85.06 291 ASP A C 1
ATOM 2254 O O . ASP A 1 291 ? 8.072 4.969 22.647 1.00 85.06 291 ASP A O 1
ATOM 2258 N N . GLU A 1 292 ? 8.491 2.774 22.499 1.00 83.12 292 GLU A N 1
ATOM 2259 C CA . GLU A 1 292 ? 8.996 2.523 23.847 1.00 83.12 292 GLU A CA 1
ATOM 2260 C C . GLU A 1 292 ? 7.994 2.939 24.943 1.00 83.12 292 GLU A C 1
ATOM 2262 O O . GLU A 1 292 ? 6.951 2.305 25.156 1.00 83.12 292 GLU A O 1
ATOM 2267 N N . ALA A 1 293 ? 8.326 4.007 25.668 1.00 77.25 293 ALA A N 1
ATOM 2268 C CA . ALA A 1 293 ? 7.510 4.618 26.705 1.00 77.25 293 ALA A CA 1
ATOM 2269 C C . ALA A 1 293 ? 6.701 5.807 26.167 1.00 77.25 293 ALA A C 1
ATOM 2271 O O . ALA A 1 293 ? 6.185 6.595 26.950 1.00 77.25 293 ALA A O 1
ATOM 2272 N N . GLU A 1 294 ? 6.569 5.975 24.855 1.00 83.50 294 GLU A N 1
ATOM 2273 C CA . GLU A 1 294 ? 5.866 7.109 24.262 1.00 83.50 294 GLU A CA 1
ATOM 2274 C C . GLU A 1 294 ? 4.727 6.666 23.341 1.00 83.50 294 GLU A C 1
ATOM 2276 O O . GLU A 1 294 ? 4.746 5.596 22.739 1.00 83.50 294 GLU A O 1
ATOM 2281 N N . CYS A 1 295 ? 3.713 7.513 23.226 1.00 85.19 295 CYS A N 1
ATOM 2282 C CA . CYS A 1 295 ? 2.734 7.486 22.153 1.00 85.19 295 CYS A CA 1
ATOM 2283 C C . CYS A 1 295 ? 3.139 8.543 21.130 1.00 85.19 295 CYS A C 1
ATOM 2285 O O . CYS A 1 295 ? 3.206 9.727 21.461 1.00 85.19 295 CYS A O 1
ATOM 2287 N N . VAL A 1 296 ? 3.382 8.133 19.891 1.00 90.00 296 VAL A N 1
ATOM 2288 C CA . VAL A 1 296 ? 3.730 9.022 18.782 1.00 90.00 296 VAL A CA 1
ATOM 2289 C C . VAL A 1 296 ? 2.542 9.092 17.831 1.00 90.00 296 VAL A C 1
ATOM 2291 O O . VAL A 1 296 ? 2.071 8.066 17.341 1.00 90.00 296 VAL A O 1
ATOM 2294 N N . ALA A 1 297 ? 2.058 10.300 17.546 1.00 91.31 297 ALA A N 1
ATOM 2295 C CA . ALA A 1 297 ? 1.057 10.517 16.509 1.00 91.31 297 ALA A CA 1
ATOM 2296 C C . ALA A 1 297 ? 1.728 10.954 15.210 1.00 91.31 297 ALA A C 1
ATOM 2298 O O . ALA A 1 297 ? 2.375 12.000 15.134 1.00 91.31 297 ALA A O 1
ATOM 2299 N N . LEU A 1 298 ? 1.547 10.153 14.170 1.00 92.81 298 LEU A N 1
ATOM 2300 C CA . LEU A 1 298 ? 2.061 10.385 12.830 1.00 92.81 298 LEU A CA 1
ATOM 2301 C C . LEU A 1 298 ? 0.954 10.958 11.953 1.00 92.81 298 LEU A C 1
ATOM 2303 O O . LEU A 1 298 ? -0.205 10.570 12.062 1.00 92.81 298 LEU A O 1
ATOM 2307 N N . ASN A 1 299 ? 1.299 11.851 11.033 1.00 90.75 299 ASN A N 1
ATOM 2308 C CA . ASN A 1 299 ? 0.377 12.235 9.975 1.00 90.75 299 ASN A CA 1
ATOM 2309 C C . ASN A 1 299 ? 0.117 11.039 9.050 1.00 90.75 299 ASN A C 1
ATOM 2311 O O . ASN A 1 299 ? 1.048 10.507 8.455 1.00 90.75 299 ASN A O 1
ATOM 2315 N N . ALA A 1 300 ? -1.144 10.653 8.883 1.00 88.25 300 ALA A N 1
ATOM 2316 C CA . ALA A 1 300 ? -1.525 9.466 8.125 1.00 88.25 300 ALA A CA 1
ATOM 2317 C C . ALA A 1 300 ? -1.135 9.544 6.636 1.00 88.25 300 ALA A C 1
ATOM 2319 O O . ALA A 1 300 ? -0.877 8.517 6.012 1.00 88.25 300 ALA A O 1
ATOM 2320 N N . ALA A 1 301 ? -1.047 10.746 6.061 1.00 85.44 301 ALA A N 1
ATOM 2321 C CA . ALA A 1 301 ? -0.703 10.936 4.653 1.00 85.44 301 ALA A CA 1
ATOM 2322 C C . ALA A 1 301 ? 0.809 10.980 4.384 1.00 85.44 301 ALA A C 1
ATOM 2324 O O . ALA A 1 301 ? 1.230 10.691 3.265 1.00 85.44 301 ALA A O 1
ATOM 2325 N N . THR A 1 302 ? 1.622 11.369 5.373 1.00 86.38 302 THR A N 1
ATOM 2326 C CA . THR A 1 302 ? 3.058 11.643 5.170 1.00 86.38 302 THR A CA 1
ATOM 2327 C C . THR A 1 302 ? 3.998 10.857 6.080 1.00 86.38 302 THR A C 1
ATOM 2329 O O . THR A 1 302 ? 5.201 10.852 5.833 1.00 86.38 302 THR A O 1
ATOM 2332 N N . GLY A 1 303 ? 3.498 10.259 7.162 1.00 90.56 303 GLY A N 1
ATOM 2333 C CA . GLY A 1 303 ? 4.303 9.579 8.179 1.00 90.56 303 GLY A CA 1
ATOM 2334 C C . GLY A 1 303 ? 5.091 10.513 9.097 1.00 90.56 303 GLY A C 1
ATOM 2335 O O . GLY A 1 303 ? 5.838 10.046 9.950 1.00 90.56 303 GLY A O 1
ATOM 2336 N N . SER A 1 304 ? 4.954 11.835 8.951 1.00 90.62 304 SER A N 1
ATOM 2337 C CA . SER A 1 3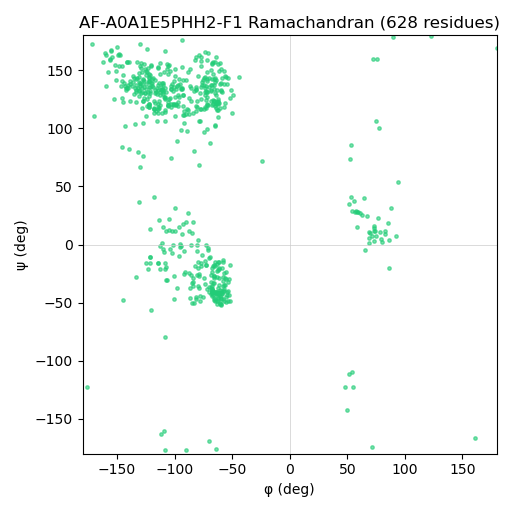04 ? 5.675 12.792 9.796 1.00 90.62 304 SER A CA 1
ATOM 2338 C C . SER A 1 304 ? 5.077 12.838 11.201 1.00 90.62 304 SER A C 1
ATOM 2340 O O . SER A 1 304 ? 3.864 13.036 11.331 1.00 90.62 304 SER A O 1
ATOM 2342 N N . ALA A 1 305 ? 5.915 12.745 12.234 1.00 92.19 305 ALA A N 1
ATOM 2343 C CA . ALA A 1 305 ? 5.488 12.932 13.617 1.00 92.19 305 ALA A CA 1
ATOM 2344 C C . ALA A 1 305 ? 4.867 14.324 13.822 1.00 92.19 305 ALA A C 1
ATOM 2346 O O . ALA A 1 305 ? 5.412 15.339 13.384 1.00 92.19 305 ALA A O 1
ATOM 2347 N N . ARG A 1 306 ? 3.697 14.355 14.458 1.00 90.75 306 ARG A N 1
ATOM 2348 C CA . ARG A 1 306 ? 2.941 15.568 14.793 1.00 90.75 306 ARG A CA 1
ATOM 2349 C C . ARG A 1 306 ? 3.141 15.953 16.247 1.00 90.75 306 ARG A C 1
ATOM 2351 O O . ARG A 1 306 ? 3.410 17.115 16.532 1.00 90.75 306 ARG A O 1
ATOM 2358 N N . TRP A 1 307 ? 3.022 14.977 17.134 1.00 91.19 307 TRP A N 1
ATOM 2359 C CA . TRP A 1 307 ? 3.257 15.132 18.559 1.00 91.19 307 TRP A CA 1
ATOM 2360 C C . TRP A 1 307 ? 3.647 13.788 19.168 1.00 91.19 307 TRP A C 1
ATOM 2362 O O . TRP A 1 307 ? 3.391 12.723 18.596 1.00 91.19 307 TRP A O 1
ATOM 2372 N N . THR A 1 308 ? 4.253 13.871 20.345 1.00 89.19 308 THR A N 1
ATOM 2373 C CA . THR A 1 308 ? 4.647 12.724 21.156 1.00 89.19 308 THR A CA 1
ATOM 2374 C C . THR A 1 308 ? 4.161 12.946 22.575 1.00 89.19 308 THR A C 1
ATOM 2376 O O . THR A 1 308 ? 4.154 14.076 23.064 1.00 89.19 308 THR A O 1
ATOM 2379 N N . HIS A 1 309 ? 3.758 11.868 23.233 1.00 83.50 309 HIS A N 1
ATOM 2380 C CA . HIS A 1 309 ? 3.278 11.893 24.602 1.00 83.50 309 HIS A CA 1
ATOM 2381 C C . HIS A 1 309 ? 3.916 10.771 25.413 1.00 83.50 309 HIS A C 1
ATOM 2383 O O . HIS A 1 309 ? 3.765 9.598 25.076 1.00 83.50 309 HIS A O 1
ATOM 2389 N N . THR A 1 310 ? 4.597 11.111 26.503 1.00 82.44 310 THR A N 1
ATOM 2390 C CA . THR A 1 310 ? 5.219 10.118 27.382 1.00 82.44 310 THR A CA 1
ATOM 2391 C C . THR A 1 310 ? 4.157 9.364 28.184 1.00 82.44 310 THR A C 1
ATOM 2393 O O . THR A 1 310 ? 3.379 9.938 28.952 1.00 82.44 310 THR A O 1
ATOM 2396 N N . THR A 1 311 ? 4.127 8.052 28.002 1.00 71.69 311 THR A N 1
ATOM 2397 C CA . THR A 1 311 ? 3.438 7.105 28.878 1.00 71.69 311 THR A CA 1
ATOM 2398 C C . THR A 1 311 ? 4.398 6.733 30.008 1.00 71.69 311 THR A C 1
ATOM 2400 O O . THR A 1 311 ? 5.582 6.527 29.766 1.00 71.69 311 THR A O 1
ATOM 2403 N N . GLU A 1 312 ? 3.932 6.682 31.254 1.00 64.69 312 GLU A N 1
ATOM 2404 C CA . GLU A 1 312 ? 4.760 6.207 32.372 1.00 64.69 312 GLU A CA 1
ATOM 2405 C C . GLU A 1 312 ? 4.395 4.738 32.622 1.00 64.69 312 GLU A C 1
ATOM 2407 O O . GLU A 1 312 ? 3.457 4.475 33.377 1.00 64.69 312 GLU A O 1
ATOM 2412 N N . PRO A 1 313 ? 5.048 3.759 31.967 1.00 56.97 313 PRO A N 1
ATOM 2413 C CA . PRO A 1 313 ? 4.709 2.363 32.186 1.00 56.97 313 PRO A CA 1
ATOM 2414 C C . PRO A 1 313 ? 5.041 1.972 33.628 1.00 56.97 313 PRO A C 1
ATOM 2416 O O . PRO A 1 313 ? 6.156 2.187 34.109 1.00 56.97 313 PRO A O 1
ATOM 2419 N N . LYS A 1 314 ? 4.087 1.349 34.323 1.00 51.22 314 LYS A N 1
ATOM 2420 C CA . LYS A 1 314 ? 4.352 0.745 35.630 1.00 51.22 314 LYS A CA 1
ATOM 2421 C C . LYS A 1 314 ? 5.157 -0.541 35.408 1.00 51.22 314 LYS A C 1
ATOM 2423 O O . LYS A 1 314 ? 4.693 -1.470 34.751 1.00 51.22 314 LYS A O 1
ATOM 2428 N N . SER A 1 315 ? 6.374 -0.606 35.944 1.00 46.25 315 SER A N 1
ATOM 2429 C CA . SER A 1 315 ? 7.206 -1.813 35.921 1.00 46.25 315 SER A CA 1
ATOM 2430 C C . SER A 1 315 ? 6.679 -2.839 36.939 1.00 46.25 315 SER A C 1
ATOM 2432 O O . SER A 1 315 ? 6.969 -2.729 38.132 1.00 46.25 315 SER A O 1
ATOM 2434 N N . GLY A 1 316 ? 5.878 -3.811 36.498 1.00 43.91 316 GLY A N 1
ATOM 2435 C CA . GLY A 1 316 ? 5.441 -4.959 37.306 1.00 43.91 316 GLY A CA 1
ATOM 2436 C C . GLY A 1 316 ? 6.141 -6.263 36.903 1.00 43.91 316 GLY A C 1
ATOM 2437 O O . GLY A 1 316 ? 6.568 -6.409 35.760 1.00 43.91 316 GLY A O 1
ATOM 2438 N N . TRP A 1 317 ? 6.235 -7.226 37.831 1.00 40.03 317 TRP A N 1
ATOM 2439 C CA . TRP A 1 317 ? 6.869 -8.546 37.621 1.00 40.03 317 TRP A CA 1
ATOM 2440 C C . TRP A 1 317 ? 6.169 -9.424 36.564 1.00 40.03 317 TRP A C 1
ATOM 2442 O O . TRP A 1 317 ? 6.782 -10.360 36.064 1.00 40.03 317 TRP A O 1
ATOM 2452 N N . TRP A 1 318 ? 4.926 -9.094 36.197 1.00 40.66 318 TRP A N 1
ATOM 2453 C CA . TRP A 1 318 ? 4.152 -9.745 35.130 1.00 40.66 318 TRP A CA 1
ATOM 2454 C C . TRP A 1 318 ? 4.159 -8.963 33.798 1.00 40.66 318 TRP A C 1
ATOM 2456 O O . TRP A 1 318 ? 3.422 -9.306 32.883 1.00 40.66 318 TRP A O 1
ATOM 2466 N N . GLY A 1 319 ? 5.028 -7.950 33.662 1.00 38.25 319 GLY A N 1
ATOM 2467 C CA . GLY A 1 319 ? 5.134 -7.107 32.464 1.00 38.25 319 GLY A CA 1
ATOM 2468 C C . GLY A 1 319 ? 3.958 -6.126 32.303 1.00 38.25 319 GLY A C 1
ATOM 2469 O O . GLY A 1 319 ? 2.912 -6.304 32.922 1.00 38.25 319 GLY A O 1
ATOM 2470 N N . PRO A 1 320 ? 4.106 -5.039 31.523 1.00 39.44 320 PRO A N 1
ATOM 2471 C CA . PRO A 1 320 ? 2.982 -4.170 31.193 1.00 39.44 320 PRO A CA 1
ATOM 2472 C C . PRO A 1 320 ? 2.060 -4.900 30.208 1.00 39.44 320 PRO A C 1
ATOM 2474 O O . PRO A 1 320 ? 2.341 -4.944 29.009 1.00 39.44 320 PRO A O 1
ATOM 2477 N N . GLU A 1 321 ? 0.967 -5.479 30.699 1.00 48.34 321 GLU A N 1
ATOM 2478 C CA . GLU A 1 321 ? -0.112 -5.978 29.846 1.00 48.34 321 GLU A CA 1
ATOM 2479 C C . GLU A 1 321 ? -0.773 -4.778 29.122 1.00 48.34 321 GLU A C 1
ATOM 2481 O O . GLU A 1 321 ? -1.515 -3.995 29.707 1.00 48.34 321 GLU A O 1
ATOM 2486 N N . PHE A 1 322 ? -0.424 -4.639 27.835 1.00 56.28 322 PHE A N 1
ATOM 2487 C CA . PHE A 1 322 ? -1.118 -3.954 26.730 1.00 56.28 322 PHE A CA 1
ATOM 2488 C C . PHE A 1 322 ? -1.539 -2.482 26.924 1.00 56.28 322 PHE A C 1
ATOM 2490 O O . PHE A 1 322 ? -2.717 -2.211 27.168 1.00 56.28 322 PHE A O 1
ATOM 2497 N N . PRO A 1 323 ? -0.669 -1.481 26.669 1.00 58.97 323 PRO A N 1
ATOM 2498 C CA . PRO A 1 323 ? -1.199 -0.165 26.352 1.00 58.97 323 PRO A CA 1
ATOM 2499 C C . PRO A 1 323 ? -2.021 -0.250 25.070 1.00 58.97 323 PRO A C 1
ATOM 2501 O O . PRO A 1 323 ? -1.538 -0.664 24.012 1.00 58.97 323 PRO A O 1
ATOM 2504 N N . GLN A 1 324 ? -3.284 0.125 25.197 1.00 69.81 324 GLN A N 1
ATOM 2505 C CA . GLN A 1 324 ? -4.250 0.099 24.117 1.00 69.81 324 GLN A CA 1
ATOM 2506 C C . GLN A 1 324 ? -4.461 1.518 23.603 1.00 69.81 324 GLN A C 1
ATOM 2508 O O . GLN A 1 324 ? -4.666 2.448 24.387 1.00 69.81 324 GLN A O 1
ATOM 2513 N N . PHE A 1 325 ? -4.444 1.654 22.279 1.00 76.69 325 PHE A N 1
ATOM 2514 C CA . PHE A 1 325 ? -4.855 2.867 21.588 1.00 76.69 325 PHE A CA 1
ATOM 2515 C C . PHE A 1 325 ? -6.210 2.610 20.943 1.00 76.69 325 PHE A C 1
ATOM 2517 O O . PHE A 1 325 ? -6.344 1.724 20.098 1.00 76.69 325 PHE A O 1
ATOM 2524 N N . VAL A 1 326 ? -7.207 3.391 21.339 1.00 79.88 326 VAL A N 1
ATOM 2525 C CA . VAL A 1 326 ? -8.522 3.434 20.689 1.00 79.88 326 VAL A CA 1
ATOM 2526 C C . VAL A 1 326 ? -8.768 4.859 20.240 1.00 79.88 326 VAL A C 1
ATOM 2528 O O . VAL A 1 326 ? -8.299 5.800 20.876 1.00 79.88 326 VAL A O 1
ATOM 2531 N N . ALA A 1 327 ? -9.471 5.046 19.130 1.00 81.81 327 ALA A N 1
ATOM 2532 C CA . ALA A 1 327 ? -9.780 6.381 18.661 1.00 81.81 327 ALA A CA 1
ATOM 2533 C C . ALA A 1 327 ? -11.200 6.478 18.104 1.00 81.81 327 ALA A C 1
ATOM 2535 O O . ALA A 1 327 ? -11.620 5.648 17.305 1.00 81.81 327 ALA A O 1
ATOM 2536 N N . GLU A 1 328 ? -11.914 7.530 18.500 1.00 83.19 328 GLU A N 1
ATOM 2537 C CA . GLU A 1 328 ? -13.265 7.849 18.032 1.00 83.19 328 GLU A CA 1
ATOM 2538 C C . GLU A 1 328 ? -13.387 9.373 17.910 1.00 83.19 328 GLU A C 1
ATOM 2540 O O . GLU A 1 328 ? -12.914 10.111 18.772 1.00 83.19 328 GLU A O 1
ATOM 2545 N N . GLY A 1 329 ? -13.992 9.868 16.825 1.00 80.75 329 GLY A N 1
ATOM 2546 C CA . GLY A 1 329 ? -14.441 11.265 16.743 1.00 80.75 329 GLY A CA 1
ATOM 2547 C C . GLY A 1 329 ? -13.362 12.346 16.913 1.00 80.75 329 GLY A C 1
ATOM 2548 O O . GLY A 1 329 ? -13.683 13.441 17.361 1.00 80.75 329 GLY A O 1
ATOM 2549 N N . GLY A 1 330 ? -12.101 12.064 16.569 1.00 83.81 330 GLY A N 1
ATOM 2550 C CA . GLY A 1 330 ? -10.986 13.003 16.762 1.00 83.81 330 GLY A CA 1
ATOM 2551 C C . GLY A 1 330 ? -10.381 13.000 18.171 1.00 83.81 330 GLY A C 1
ATOM 2552 O O . GLY A 1 330 ? -9.564 13.862 18.482 1.00 83.81 330 GLY A O 1
ATOM 2553 N N . THR A 1 331 ? -10.730 12.028 19.012 1.00 88.88 331 THR A N 1
ATOM 2554 C CA . THR A 1 331 ? -10.088 11.769 20.304 1.00 88.88 331 THR A CA 1
ATOM 2555 C C . THR A 1 331 ? -9.311 10.457 20.243 1.00 88.88 331 THR A C 1
ATOM 2557 O O . THR A 1 331 ? -9.777 9.477 19.659 1.00 88.88 331 THR A O 1
ATOM 2560 N N . VAL A 1 332 ? -8.121 10.441 20.841 1.00 88.94 332 VAL A N 1
ATOM 2561 C CA . VAL A 1 332 ? -7.296 9.245 21.044 1.00 88.94 332 VAL A CA 1
ATOM 2562 C C . VAL A 1 332 ? -7.325 8.895 22.526 1.00 88.94 332 VAL A C 1
ATOM 2564 O O . VAL A 1 332 ? -7.026 9.731 23.375 1.00 88.94 332 VAL A O 1
ATOM 2567 N N . TYR A 1 333 ? -7.681 7.657 22.831 1.00 87.88 333 TYR A N 1
ATOM 2568 C CA . TYR A 1 333 ? -7.696 7.091 24.169 1.00 87.88 333 TYR A CA 1
ATOM 2569 C C . TYR A 1 333 ? -6.458 6.226 24.332 1.00 87.88 333 TYR A C 1
ATOM 2571 O O . TYR A 1 333 ? -6.246 5.286 23.565 1.00 87.88 333 TYR A O 1
ATOM 2579 N N . VAL A 1 334 ? -5.640 6.568 25.320 1.00 86.62 334 VAL A N 1
ATOM 2580 C CA . VAL A 1 334 ? -4.405 5.863 25.649 1.00 86.62 334 VAL A CA 1
ATOM 2581 C C . VAL A 1 334 ? -4.588 5.216 27.011 1.00 86.62 334 VAL A C 1
ATOM 2583 O O . VAL A 1 334 ? -4.778 5.921 28.005 1.00 86.62 334 VAL A O 1
ATOM 2586 N N . SER A 1 335 ? -4.527 3.888 27.058 1.00 82.19 335 SER A N 1
ATOM 2587 C CA . SER A 1 335 ? -4.307 3.170 28.312 1.00 82.19 335 SER A CA 1
ATOM 2588 C C . SER A 1 335 ? -2.817 2.893 28.485 1.00 82.19 335 SER A C 1
ATOM 2590 O O . SER A 1 335 ? -2.173 2.460 27.534 1.00 82.19 335 SER A O 1
ATOM 2592 N N . ASP A 1 336 ? -2.264 3.122 29.675 1.00 74.06 336 ASP A N 1
ATOM 2593 C CA . ASP A 1 336 ? -0.887 2.737 30.036 1.00 74.06 336 ASP A CA 1
ATOM 2594 C C . ASP A 1 336 ? -0.834 1.542 31.010 1.00 74.06 336 ASP A C 1
ATOM 2596 O O . ASP A 1 336 ? 0.217 1.234 31.575 1.00 74.06 336 ASP A O 1
ATOM 2600 N N . GLY A 1 337 ? -1.975 0.870 31.206 1.00 71.25 337 GLY A N 1
ATOM 2601 C CA . GLY A 1 337 ? -2.156 -0.237 32.148 1.00 71.25 337 GLY A CA 1
ATOM 2602 C C . GLY A 1 337 ? -2.498 0.206 33.575 1.00 71.25 337 GLY A C 1
ATOM 2603 O O . GLY A 1 337 ? -3.101 -0.565 34.317 1.00 71.25 337 GLY A O 1
ATOM 2604 N N . ALA A 1 338 ? -2.203 1.456 33.949 1.00 76.31 338 ALA A N 1
ATOM 2605 C CA . ALA A 1 338 ? -2.549 2.016 35.256 1.00 76.31 338 ALA A CA 1
ATOM 2606 C C . ALA A 1 338 ? -3.694 3.035 35.184 1.00 76.31 338 ALA A C 1
ATOM 2608 O O . ALA A 1 338 ? -4.451 3.183 36.141 1.00 76.31 338 ALA A O 1
ATOM 2609 N N . ARG A 1 339 ? -3.820 3.752 34.067 1.00 84.94 339 ARG A N 1
ATOM 2610 C CA . ARG A 1 339 ? -4.799 4.823 33.850 1.00 84.94 339 ARG A CA 1
ATOM 2611 C C . ARG A 1 339 ? -5.214 4.894 32.388 1.00 84.94 339 ARG A C 1
ATOM 2613 O O . ARG A 1 339 ? -4.540 4.366 31.507 1.00 84.94 339 ARG A O 1
ATOM 2620 N N . VAL A 1 340 ? -6.323 5.585 32.148 1.00 88.81 340 VAL A N 1
ATOM 2621 C CA . VAL A 1 340 ? -6.816 5.907 30.806 1.00 88.81 340 VAL A CA 1
ATOM 2622 C C . VAL A 1 340 ? -6.798 7.415 30.629 1.00 88.81 340 VAL A C 1
ATOM 2624 O O . VAL A 1 340 ? -7.307 8.152 31.472 1.00 88.81 340 VAL A O 1
ATOM 2627 N N . ARG A 1 341 ? -6.244 7.887 29.517 1.00 90.69 341 ARG A N 1
ATOM 2628 C CA . ARG A 1 341 ? -6.221 9.306 29.164 1.00 90.69 341 ARG A CA 1
ATOM 2629 C C . ARG A 1 341 ? -6.876 9.513 27.809 1.00 90.69 341 ARG A C 1
ATOM 2631 O O . ARG A 1 341 ? -6.536 8.825 26.851 1.00 90.69 341 ARG A O 1
ATOM 2638 N N . ALA A 1 342 ? -7.788 10.474 27.730 1.00 92.38 342 ALA A N 1
ATOM 2639 C CA . ALA A 1 342 ? -8.316 10.948 26.460 1.00 92.38 342 ALA A CA 1
ATOM 2640 C C . ALA A 1 342 ? -7.519 12.162 25.999 1.00 92.38 342 ALA A C 1
ATOM 2642 O O . ALA A 1 342 ? -7.246 13.078 26.780 1.00 92.38 342 ALA A O 1
ATOM 2643 N N . MET A 1 343 ? -7.151 12.172 24.728 1.00 90.56 343 MET A N 1
ATOM 2644 C CA . MET A 1 343 ? -6.305 13.187 24.124 1.00 90.56 343 MET A CA 1
ATOM 2645 C C . MET A 1 343 ? -6.955 13.706 22.850 1.00 90.56 343 MET A C 1
ATOM 2647 O O . MET A 1 343 ? -7.484 12.932 22.052 1.00 90.56 343 MET A O 1
ATOM 2651 N N . ASP A 1 344 ? -6.900 15.014 22.640 1.00 89.75 344 ASP A N 1
ATOM 2652 C CA . ASP A 1 344 ? -7.278 15.602 21.361 1.00 89.75 344 ASP A CA 1
ATOM 2653 C C . ASP A 1 344 ? -6.318 15.092 20.283 1.00 89.75 344 ASP A C 1
ATOM 2655 O O . ASP A 1 344 ? -5.101 15.241 20.407 1.00 89.75 344 ASP A O 1
ATOM 2659 N N . ALA A 1 345 ? -6.848 14.465 19.232 1.00 86.12 345 ALA A N 1
ATOM 2660 C CA . ALA A 1 345 ? -6.006 13.829 18.230 1.00 86.12 345 ALA A CA 1
ATOM 2661 C C . ALA A 1 345 ? -5.145 14.868 17.500 1.00 86.12 345 ALA A C 1
ATOM 2663 O O . ALA A 1 345 ? -3.963 14.632 17.269 1.00 86.12 345 ALA A O 1
ATOM 2664 N N . ALA A 1 346 ? -5.698 16.037 17.170 1.00 84.50 346 ALA A N 1
ATOM 2665 C CA . ALA A 1 346 ? -5.003 17.037 16.365 1.00 84.50 346 ALA A CA 1
ATOM 2666 C C . ALA A 1 346 ? -3.798 17.659 17.089 1.00 84.50 346 ALA A C 1
ATOM 2668 O O . ALA A 1 346 ? -2.767 17.918 16.464 1.00 84.50 346 ALA A O 1
ATOM 2669 N N . THR A 1 347 ? -3.928 17.899 18.391 1.00 87.12 347 THR A N 1
ATOM 2670 C CA . THR A 1 347 ? -2.955 18.654 19.193 1.00 87.12 347 THR A CA 1
ATOM 2671 C C . THR A 1 347 ? -2.143 17.791 20.153 1.00 87.12 347 THR A C 1
ATOM 2673 O O . THR A 1 347 ? -1.070 18.217 20.577 1.00 87.12 347 THR A O 1
ATOM 2676 N N . GLY A 1 348 ? -2.631 16.602 20.511 1.00 85.94 348 GLY A N 1
ATOM 2677 C CA . GLY A 1 348 ? -2.026 15.756 21.537 1.00 85.94 348 GLY A CA 1
ATOM 2678 C C . GLY A 1 348 ? -2.248 16.272 22.959 1.00 85.94 348 GLY A C 1
ATOM 2679 O O . GLY A 1 348 ? -1.611 15.789 23.890 1.00 85.94 348 GLY A O 1
ATOM 2680 N N . THR A 1 349 ? -3.125 17.257 23.173 1.00 89.81 349 THR A N 1
ATOM 2681 C CA . THR A 1 349 ? -3.419 17.741 24.527 1.00 89.81 349 THR A CA 1
ATOM 2682 C C . THR A 1 349 ? -4.342 16.776 25.256 1.00 89.81 349 THR A C 1
ATOM 2684 O O . THR A 1 349 ? -5.350 16.340 24.698 1.00 89.81 349 THR A O 1
ATOM 2687 N N . ALA A 1 350 ? -4.035 16.482 26.519 1.00 90.25 350 ALA A N 1
ATOM 2688 C CA . ALA A 1 350 ? -4.918 15.706 27.379 1.00 90.25 350 ALA A CA 1
ATOM 2689 C C . ALA A 1 350 ? -6.239 16.460 27.606 1.00 90.25 350 ALA A C 1
ATOM 2691 O O . ALA A 1 350 ? -6.236 17.586 28.101 1.00 90.25 350 ALA A O 1
ATOM 2692 N N . LEU A 1 351 ? -7.357 15.830 27.249 1.00 92.81 351 LEU A N 1
ATOM 2693 C CA . LEU A 1 351 ? -8.705 16.332 27.511 1.00 92.81 351 LEU A CA 1
ATOM 2694 C C . LEU A 1 351 ? -9.122 16.006 28.944 1.00 92.81 351 LEU A C 1
ATOM 2696 O O . LEU A 1 351 ? -9.641 16.858 29.660 1.00 92.81 351 LEU A O 1
ATOM 2700 N N 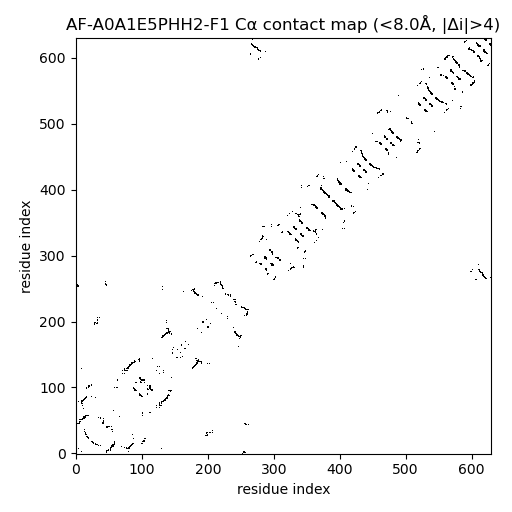. TRP A 1 352 ? -8.867 14.767 29.362 1.00 94.88 352 TRP A N 1
ATOM 2701 C CA . TRP A 1 352 ? -9.124 14.281 30.710 1.00 94.88 352 TRP A CA 1
ATOM 2702 C C . TRP A 1 352 ? -8.307 13.020 30.998 1.00 94.88 352 TRP A C 1
ATOM 2704 O O . TRP A 1 352 ? -7.794 12.357 30.093 1.00 94.88 352 TRP A O 1
ATOM 2714 N N . GLU A 1 353 ? -8.210 12.677 32.279 1.00 93.19 353 GLU A N 1
ATOM 2715 C CA . GLU A 1 353 ? -7.569 11.461 32.772 1.00 93.19 353 GLU A CA 1
ATOM 2716 C C . GLU A 1 353 ? -8.494 10.739 33.750 1.00 93.19 353 GLU A C 1
ATOM 2718 O O . GLU A 1 353 ? -9.127 11.364 34.603 1.00 93.19 353 GLU A O 1
ATOM 2723 N N . PHE A 1 354 ? -8.539 9.416 33.634 1.00 92.12 354 PHE A N 1
ATOM 2724 C CA . PHE A 1 354 ? -9.237 8.527 34.542 1.00 92.12 354 PHE A CA 1
ATOM 2725 C C . PHE A 1 354 ? -8.246 7.584 35.225 1.00 92.12 354 PHE A C 1
ATOM 2727 O O . PHE A 1 354 ? -7.524 6.834 34.567 1.00 92.12 354 PHE A O 1
ATOM 2734 N N . ASN A 1 355 ? -8.256 7.614 36.557 1.00 90.81 355 ASN A N 1
ATOM 2735 C CA . ASN A 1 355 ? -7.446 6.759 37.415 1.00 90.81 355 ASN A CA 1
ATOM 2736 C C . ASN A 1 355 ? -8.364 5.724 38.088 1.00 90.81 355 ASN A C 1
ATOM 2738 O O . ASN A 1 355 ? -9.125 6.099 38.989 1.00 90.81 355 ASN A O 1
ATOM 2742 N N . PRO A 1 356 ? -8.330 4.446 37.667 1.00 84.81 356 PRO A N 1
ATOM 2743 C CA . PRO A 1 356 ? -9.102 3.393 38.306 1.00 84.81 356 PRO A CA 1
ATOM 2744 C C . PRO A 1 356 ? -8.656 3.151 39.754 1.00 84.81 356 PRO A C 1
ATOM 2746 O O . PRO A 1 356 ? -7.566 3.540 40.188 1.00 84.81 356 PRO A O 1
ATOM 2749 N N . ARG A 1 357 ? -9.526 2.509 40.535 1.00 81.12 357 ARG A N 1
ATOM 2750 C CA . ARG A 1 357 ? -9.292 2.266 41.964 1.00 81.12 357 ARG A CA 1
ATOM 2751 C C . ARG A 1 357 ? -8.147 1.276 42.197 1.00 81.12 357 ARG A C 1
ATOM 2753 O O . ARG A 1 357 ? -7.851 0.432 41.364 1.00 81.12 357 ARG A O 1
ATOM 2760 N N . GLY A 1 358 ? -7.530 1.363 43.377 1.00 74.44 358 GLY A N 1
ATOM 2761 C CA . GLY A 1 358 ? -6.653 0.305 43.894 1.00 74.44 358 GLY A CA 1
ATOM 2762 C C . GLY A 1 358 ? -5.282 0.173 43.229 1.00 74.44 358 GLY A C 1
ATOM 2763 O O . GLY A 1 358 ? -4.620 -0.828 43.462 1.00 74.44 358 GLY A O 1
ATOM 2764 N N . GLN A 1 359 ? -4.839 1.171 42.452 1.00 75.75 359 GLN A N 1
ATOM 2765 C CA . GLN A 1 359 ? -3.617 1.098 41.641 1.00 75.75 359 GLN A CA 1
ATOM 2766 C C . GLN A 1 359 ? -3.594 -0.150 40.744 1.00 75.75 359 GLN A C 1
ATOM 2768 O O . GLN A 1 359 ? -2.836 -1.087 41.021 1.00 75.75 359 GLN A O 1
ATOM 2773 N N . PRO A 1 360 ? -4.401 -0.163 39.676 1.00 75.75 360 PRO A N 1
ATOM 2774 C CA . PRO A 1 360 ? -4.544 -1.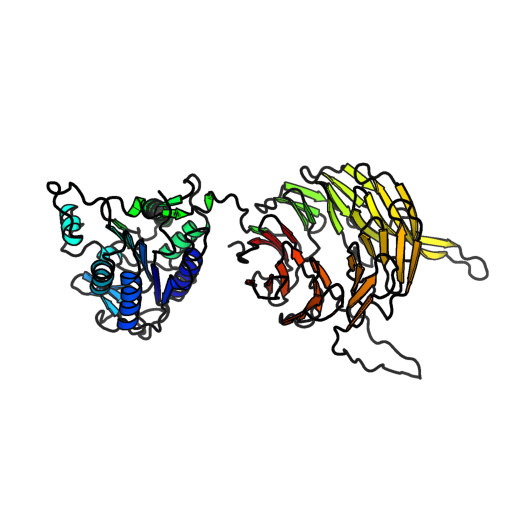341 38.840 1.00 75.75 360 PRO A CA 1
ATOM 2775 C C . PRO A 1 360 ? -3.215 -1.776 38.215 1.00 75.75 360 PRO A C 1
ATOM 2777 O O . PRO A 1 360 ? -2.307 -0.965 37.994 1.00 75.75 360 PRO A O 1
ATOM 2780 N N . ASP A 1 361 ? -3.109 -3.078 37.969 1.00 69.12 361 ASP A N 1
ATOM 2781 C CA . ASP A 1 361 ? -2.024 -3.699 37.207 1.00 69.12 361 ASP A CA 1
ATOM 2782 C C . ASP A 1 361 ? -2.438 -4.060 35.774 1.00 69.12 361 ASP A C 1
ATOM 2784 O O . ASP A 1 361 ? -1.590 -4.420 34.961 1.00 69.12 361 ASP A O 1
ATOM 2788 N N . TYR A 1 362 ? -3.727 -3.915 35.465 1.00 73.38 362 TYR A N 1
ATOM 2789 C CA . TYR A 1 362 ? -4.315 -4.065 34.143 1.00 73.38 362 TYR A CA 1
ATOM 2790 C C . TYR A 1 362 ? -5.414 -3.024 33.963 1.00 73.38 362 TYR A C 1
ATOM 2792 O O . TYR A 1 362 ? -6.257 -2.839 34.848 1.00 73.38 362 TYR A O 1
ATOM 2800 N N . CYS A 1 363 ? -5.419 -2.360 32.811 1.00 77.94 363 CYS A N 1
ATOM 2801 C CA . CYS A 1 363 ? -6.419 -1.368 32.454 1.00 77.94 363 CYS A CA 1
ATOM 2802 C C . CYS A 1 363 ? -6.552 -1.313 30.931 1.00 77.94 363 CYS A C 1
ATOM 2804 O O . CYS A 1 363 ? -5.562 -1.088 30.234 1.00 77.94 363 CYS A O 1
ATOM 2806 N N . THR A 1 364 ? -7.756 -1.489 30.397 1.00 79.19 364 THR A N 1
ATOM 2807 C CA . THR A 1 364 ? -8.027 -1.393 28.953 1.00 79.19 364 THR A CA 1
ATOM 2808 C C . THR A 1 364 ? -9.256 -0.539 28.697 1.00 79.19 364 THR A C 1
ATOM 2810 O O . THR A 1 364 ? -10.104 -0.397 29.580 1.00 79.19 364 THR A O 1
ATOM 2813 N N . VAL A 1 365 ? -9.367 0.021 27.493 1.00 83.69 365 VAL A N 1
ATOM 2814 C CA . VAL A 1 365 ? -10.453 0.933 27.121 1.00 83.69 365 VAL A CA 1
ATOM 2815 C C . VAL A 1 365 ? -11.028 0.561 25.762 1.00 83.69 365 VAL A C 1
ATOM 2817 O O . VAL A 1 365 ? -10.284 0.297 24.825 1.00 83.69 365 VAL A O 1
ATOM 2820 N N . ASP A 1 366 ? -12.349 0.583 25.643 1.00 83.12 366 ASP A N 1
ATOM 2821 C CA . ASP A 1 366 ? -13.058 0.566 24.363 1.00 83.12 366 ASP A CA 1
ATOM 2822 C C . ASP A 1 366 ? -14.029 1.748 24.306 1.00 83.12 366 ASP A C 1
ATOM 2824 O O . ASP A 1 366 ? -14.425 2.282 25.346 1.00 83.12 366 ASP A O 1
ATOM 2828 N N . VAL A 1 367 ? -14.393 2.206 23.113 1.00 82.56 367 VAL A N 1
ATOM 2829 C CA . VAL A 1 367 ? -15.208 3.417 22.952 1.00 82.56 367 VAL A CA 1
ATOM 2830 C C . VAL A 1 367 ? -16.302 3.177 21.932 1.00 82.56 367 VAL A C 1
ATOM 2832 O O . VAL A 1 367 ? -16.037 2.738 20.819 1.00 82.56 367 VAL A O 1
ATOM 2835 N N . ALA A 1 368 ? -17.532 3.515 22.311 1.00 82.44 368 ALA A N 1
ATOM 2836 C CA . ALA A 1 368 ? -18.634 3.599 21.368 1.00 82.44 368 ALA A CA 1
ATOM 2837 C C . ALA A 1 368 ? -19.671 4.615 21.818 1.00 82.44 368 ALA A C 1
ATOM 2839 O O . ALA A 1 368 ? -19.941 4.787 23.010 1.00 82.44 368 ALA A O 1
ATOM 2840 N N . SER A 1 369 ? -20.330 5.236 20.840 1.00 80.38 369 SER A N 1
ATOM 2841 C CA . SER A 1 369 ? -21.497 6.094 21.075 1.00 80.38 369 SER A CA 1
ATOM 2842 C C . SER A 1 369 ? -21.225 7.186 22.118 1.00 80.38 369 SER A C 1
ATOM 2844 O O . SER A 1 369 ? -22.080 7.477 22.956 1.00 80.38 369 SER A O 1
ATOM 2846 N N . ARG A 1 370 ? -20.032 7.805 22.078 1.00 85.12 370 ARG A N 1
ATOM 2847 C CA . ARG A 1 370 ? -19.598 8.848 23.030 1.00 85.12 370 ARG A CA 1
ATOM 2848 C C . ARG A 1 370 ? -19.483 8.380 24.487 1.00 85.12 370 ARG A C 1
ATOM 2850 O O . ARG A 1 370 ? -19.555 9.200 25.407 1.00 85.12 370 ARG A O 1
ATOM 2857 N N . THR A 1 371 ? -19.269 7.089 24.705 1.00 89.88 371 THR A N 1
ATOM 2858 C CA . THR A 1 371 ? -18.974 6.512 26.020 1.00 89.88 371 THR A CA 1
ATOM 2859 C C . THR A 1 371 ? -17.678 5.718 25.936 1.00 89.88 371 THR A C 1
ATOM 2861 O O . THR A 1 371 ? -17.508 4.904 25.032 1.00 89.88 371 THR A O 1
ATOM 2864 N N . ALA A 1 372 ? -16.761 5.970 26.869 1.00 91.38 372 ALA A N 1
ATOM 2865 C CA . ALA A 1 372 ? -15.544 5.186 27.027 1.00 91.38 372 ALA A CA 1
ATOM 2866 C C . ALA A 1 372 ? -15.759 4.146 28.131 1.00 91.38 372 ALA A C 1
ATOM 2868 O O . ALA A 1 372 ? -16.094 4.492 29.263 1.00 91.38 372 ALA A O 1
ATOM 2869 N N . TYR A 1 373 ? -15.575 2.877 27.797 1.00 88.69 373 TYR A N 1
ATOM 2870 C CA . TYR A 1 373 ? -15.728 1.741 28.692 1.00 88.69 373 TYR A CA 1
ATOM 2871 C C . TYR A 1 373 ? -14.353 1.255 29.116 1.00 88.69 373 TYR A C 1
ATOM 2873 O O . TYR A 1 373 ? -13.548 0.845 28.285 1.00 88.69 373 TYR A O 1
ATOM 2881 N N . VAL A 1 374 ? -14.085 1.307 30.413 1.00 89.12 374 VAL A N 1
ATOM 2882 C CA . VAL A 1 374 ? -12.813 0.915 31.010 1.00 89.12 374 VAL A CA 1
ATOM 2883 C C . VAL A 1 374 ? -13.025 -0.347 31.826 1.00 89.12 374 VAL A C 1
ATOM 2885 O O . VAL A 1 374 ? -13.965 -0.420 32.614 1.00 89.12 374 VAL A O 1
ATOM 2888 N N . ILE A 1 375 ? -12.140 -1.325 31.668 1.00 83.81 375 ILE A N 1
ATOM 2889 C CA . ILE A 1 375 ? -12.035 -2.457 32.589 1.00 83.81 375 ILE A CA 1
ATOM 2890 C C . ILE A 1 375 ? -10.657 -2.431 33.237 1.00 83.81 375 ILE A C 1
ATOM 2892 O O . ILE A 1 375 ? -9.652 -2.210 32.562 1.00 83.81 375 ILE A O 1
ATOM 2896 N N . SER A 1 376 ? -10.618 -2.601 34.556 1.00 84.94 376 SER A N 1
ATOM 2897 C CA . SER A 1 376 ? -9.376 -2.542 35.325 1.00 84.94 376 SER A CA 1
ATOM 2898 C C . SER A 1 376 ? -9.318 -3.615 36.401 1.00 84.94 376 SER A C 1
ATOM 2900 O O . SER A 1 376 ? -10.309 -3.813 37.108 1.00 84.94 376 SER A O 1
ATOM 2902 N N . ARG A 1 377 ? -8.154 -4.251 36.563 1.00 82.69 377 ARG A N 1
ATOM 2903 C CA . ARG A 1 377 ? -7.864 -5.237 37.615 1.00 82.69 377 ARG A CA 1
ATOM 2904 C C . ARG A 1 377 ? -6.917 -4.624 38.636 1.00 82.69 377 ARG A C 1
ATOM 2906 O O . ARG A 1 377 ? -5.930 -3.992 38.271 1.00 82.69 377 ARG A O 1
ATOM 2913 N N . TYR A 1 378 ? -7.213 -4.821 39.914 1.00 77.56 378 TYR A N 1
ATOM 2914 C CA . TYR A 1 378 ? -6.359 -4.399 41.018 1.00 77.56 378 TYR A CA 1
ATOM 2915 C C . TYR A 1 378 ? -6.351 -5.452 42.131 1.00 77.56 378 TYR A C 1
ATOM 2917 O O . TYR A 1 378 ? -7.271 -6.265 42.250 1.00 77.56 378 TYR A O 1
ATOM 2925 N N . SER A 1 379 ? -5.301 -5.445 42.952 1.00 75.62 379 SER A N 1
ATOM 2926 C CA . SER A 1 379 ? -5.203 -6.311 44.130 1.00 75.62 379 SER A CA 1
ATOM 2927 C C . SER A 1 379 ? -5.670 -5.572 45.382 1.00 75.62 379 SER A C 1
ATOM 2929 O O . SER A 1 379 ? -5.364 -4.398 45.592 1.00 75.62 379 SER A O 1
ATOM 2931 N N . GLU A 1 380 ? -6.422 -6.265 46.231 1.00 73.88 380 GLU A N 1
ATOM 2932 C CA . GLU A 1 380 ? -6.874 -5.764 47.526 1.00 73.88 380 GLU A CA 1
ATOM 2933 C C . GLU A 1 380 ? -6.388 -6.703 48.636 1.00 73.88 380 GLU A C 1
ATOM 2935 O O . GLU A 1 380 ? -6.447 -7.927 48.515 1.00 73.88 380 GLU A O 1
ATOM 2940 N N . LEU A 1 381 ? -5.876 -6.124 49.722 1.00 73.75 381 LEU A N 1
ATOM 2941 C CA . LEU A 1 381 ? -5.413 -6.874 50.885 1.00 73.75 381 LEU A CA 1
ATOM 2942 C C . LEU A 1 381 ? -6.598 -7.179 51.804 1.00 73.75 381 LEU A C 1
ATOM 2944 O O . LEU A 1 381 ? -7.161 -6.277 52.426 1.00 73.75 381 LEU A O 1
ATOM 2948 N N . VAL A 1 382 ? -6.955 -8.455 51.918 1.00 71.19 382 VAL A N 1
ATOM 2949 C CA . VAL A 1 382 ? -8.064 -8.929 52.745 1.00 71.19 382 VAL A CA 1
ATOM 2950 C C . VAL A 1 382 ? -7.524 -9.553 54.036 1.00 71.19 382 VAL A C 1
ATOM 2952 O O . VAL A 1 382 ? -6.751 -10.515 53.983 1.00 71.19 382 VAL A O 1
ATOM 2955 N N . PRO A 1 383 ? -7.914 -9.038 55.219 1.00 62.00 383 PRO A N 1
ATOM 2956 C CA . PRO A 1 383 ? -7.524 -9.635 56.491 1.00 62.00 383 PRO A CA 1
ATOM 2957 C C . PRO A 1 383 ? -8.204 -10.996 56.676 1.00 62.00 383 PRO A C 1
ATOM 2959 O O . PRO A 1 383 ? -9.435 -11.081 56.683 1.00 62.00 383 PRO A O 1
ATOM 2962 N N . MET A 1 384 ? -7.428 -12.060 56.889 1.00 59.69 384 MET A N 1
ATOM 2963 C CA . MET A 1 384 ? -7.986 -13.353 57.290 1.00 59.69 384 MET A CA 1
ATOM 2964 C C . MET A 1 384 ? -8.467 -13.296 58.746 1.00 59.69 384 MET A C 1
ATOM 2966 O O . MET A 1 384 ? -7.824 -12.694 59.609 1.00 59.69 384 MET A O 1
ATOM 2970 N N . AR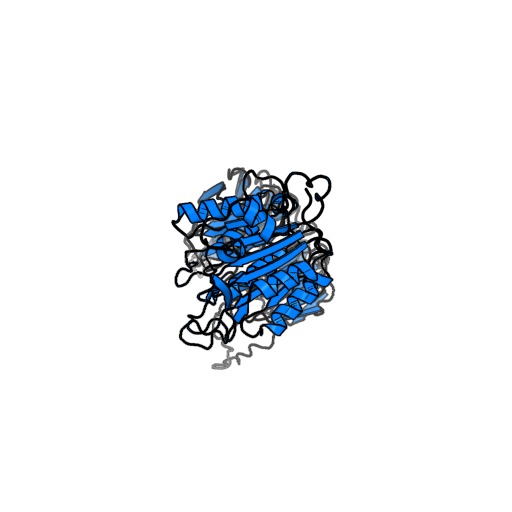G A 1 385 ? -9.606 -13.937 59.034 1.00 59.41 385 ARG A N 1
ATOM 2971 C CA . ARG A 1 385 ? -10.069 -14.183 60.410 1.00 59.41 385 ARG A CA 1
ATOM 2972 C C . ARG A 1 385 ? -9.725 -15.616 60.828 1.00 59.41 385 ARG A C 1
ATOM 2974 O O . ARG A 1 385 ? -9.641 -16.504 59.987 1.00 59.41 385 ARG A O 1
ATOM 2981 N N . ALA A 1 386 ? -9.522 -15.803 62.135 1.00 45.06 386 ALA A N 1
ATOM 2982 C CA . ALA A 1 386 ? -9.022 -17.026 62.774 1.00 45.06 386 ALA A CA 1
ATOM 2983 C C . ALA A 1 386 ? -9.653 -18.336 62.238 1.00 45.06 386 ALA A C 1
ATOM 2985 O O . ALA A 1 386 ? -10.854 -18.353 61.961 1.00 45.06 386 ALA A O 1
ATOM 2986 N N . PRO A 1 387 ? -8.878 -19.443 62.141 1.00 46.59 387 PRO A N 1
ATOM 2987 C CA . PRO A 1 387 ? -7.603 -19.701 62.831 1.00 46.59 387 PRO A CA 1
ATOM 2988 C C . PRO A 1 387 ? -6.335 -19.280 62.067 1.00 46.59 387 PRO A C 1
ATOM 2990 O O . PRO A 1 387 ? -5.248 -19.340 62.634 1.00 46.59 387 PRO A O 1
ATOM 2993 N N . LEU A 1 388 ? -6.451 -18.823 60.818 1.00 52.47 388 LEU A N 1
ATOM 2994 C CA . LEU A 1 388 ? -5.327 -18.285 60.043 1.00 52.47 388 LEU A CA 1
ATOM 2995 C C . LEU A 1 388 ? -5.241 -16.765 60.251 1.00 52.47 388 LEU A C 1
ATOM 2997 O O . LEU A 1 388 ? -6.152 -16.033 59.874 1.00 52.47 388 LEU A O 1
ATOM 3001 N N . ILE A 1 389 ? -4.159 -16.291 60.877 1.00 48.94 389 ILE A N 1
ATOM 3002 C CA . ILE A 1 389 ? -3.809 -14.862 60.926 1.00 48.94 389 ILE A CA 1
ATOM 3003 C C . ILE A 1 389 ? -2.883 -14.592 59.738 1.00 48.94 389 ILE A C 1
ATOM 3005 O O . ILE A 1 389 ? -1.758 -15.085 59.706 1.00 48.94 389 ILE A O 1
ATOM 3009 N N . GLY A 1 390 ? -3.361 -13.829 58.757 1.00 54.84 390 GLY A N 1
ATOM 3010 C CA . GLY A 1 390 ? -2.627 -13.494 57.539 1.00 54.84 390 GLY A CA 1
ATOM 3011 C C . GLY A 1 390 ? -3.361 -12.448 56.701 1.00 54.84 390 GLY A C 1
ATOM 3012 O O . GLY A 1 390 ? -4.498 -12.081 57.006 1.00 54.84 390 GLY A O 1
ATOM 3013 N N . VAL A 1 391 ? -2.703 -11.961 55.651 1.00 55.81 391 VAL A N 1
ATOM 3014 C CA . VAL A 1 391 ? -3.296 -11.075 54.644 1.00 55.81 391 VAL A CA 1
ATOM 3015 C C . VAL A 1 391 ? -3.347 -11.850 53.334 1.00 55.81 391 VAL A C 1
ATOM 3017 O O . VAL A 1 391 ? -2.309 -12.302 52.855 1.00 55.81 391 VAL A O 1
ATOM 3020 N N . LEU A 1 392 ? -4.543 -12.037 52.783 1.00 54.56 392 LEU A N 1
ATOM 3021 C CA . LEU A 1 392 ? -4.720 -12.568 51.435 1.00 54.56 392 LEU A CA 1
ATOM 3022 C C . LEU A 1 392 ? -4.744 -11.413 50.440 1.00 54.56 392 LEU A C 1
ATOM 3024 O O . LEU A 1 392 ? -5.343 -10.376 50.711 1.00 54.56 392 LEU A O 1
ATOM 3028 N N . THR A 1 393 ? -4.134 -11.600 49.278 1.00 62.03 393 THR A N 1
ATOM 3029 C CA . THR A 1 393 ? -4.375 -10.750 48.112 1.00 62.03 393 THR A CA 1
ATOM 3030 C C . THR A 1 393 ? -5.565 -11.307 47.340 1.00 62.03 393 THR A C 1
ATOM 3032 O O . THR A 1 393 ? -5.482 -12.391 46.765 1.00 62.03 393 THR A O 1
ATOM 3035 N N . GLU A 1 394 ? -6.677 -10.574 47.331 1.00 72.12 394 GLU A N 1
ATOM 3036 C CA . GLU A 1 394 ? -7.808 -10.851 46.444 1.00 72.12 394 GLU A CA 1
ATOM 3037 C C . GLU A 1 394 ? -7.723 -9.966 45.203 1.00 72.12 394 GLU A C 1
ATOM 3039 O O . GLU A 1 394 ? -7.459 -8.765 45.293 1.00 72.12 394 GLU A O 1
ATOM 3044 N N . TRP A 1 395 ? -7.985 -10.556 44.040 1.00 73.00 395 TRP A N 1
ATOM 3045 C CA . TRP A 1 395 ? -8.115 -9.812 42.794 1.00 73.00 395 TRP A CA 1
ATOM 3046 C C . TRP A 1 395 ? -9.522 -9.241 42.676 1.00 73.00 395 TRP A C 1
ATOM 3048 O O . TRP A 1 395 ? -10.522 -9.934 42.876 1.00 73.00 395 TRP A O 1
ATOM 3058 N N . ARG A 1 396 ? -9.598 -7.958 42.343 1.00 79.06 396 ARG A N 1
ATOM 3059 C CA . ARG A 1 396 ? -10.840 -7.249 42.061 1.00 79.06 396 ARG A CA 1
ATOM 3060 C C . ARG A 1 396 ? -10.774 -6.733 40.639 1.00 79.06 396 ARG A C 1
ATOM 3062 O O . ARG A 1 396 ? -9.742 -6.219 40.215 1.00 79.06 396 ARG A O 1
ATOM 3069 N N . VAL A 1 397 ? -11.892 -6.837 39.932 1.00 81.06 397 VAL A N 1
ATOM 3070 C CA . VAL A 1 397 ? -12.043 -6.224 38.619 1.00 81.06 397 VAL A CA 1
ATOM 3071 C C . VAL A 1 397 ? -13.240 -5.286 38.649 1.00 81.06 397 VAL A C 1
ATOM 3073 O O . VAL A 1 397 ? -14.256 -5.544 39.302 1.00 81.06 397 VAL A O 1
ATOM 3076 N N . GLU A 1 398 ? -13.099 -4.152 37.983 1.00 86.56 398 GLU A N 1
ATOM 3077 C CA . GLU A 1 398 ? -14.126 -3.126 37.879 1.00 86.56 398 GLU A CA 1
ATOM 3078 C C . GLU A 1 398 ? -14.314 -2.758 36.408 1.00 86.56 398 GLU A C 1
ATOM 3080 O O . GLU A 1 398 ? -13.337 -2.505 35.703 1.00 86.56 398 GLU A O 1
ATOM 3085 N N . ALA A 1 399 ? -15.568 -2.744 35.958 1.00 87.88 399 ALA A N 1
ATOM 3086 C CA . ALA A 1 399 ? -15.977 -2.172 34.684 1.00 87.88 399 ALA A CA 1
ATOM 3087 C C . ALA A 1 399 ? -16.597 -0.795 34.944 1.00 87.88 399 ALA A C 1
ATOM 3089 O O . ALA A 1 399 ? -17.443 -0.641 35.829 1.00 87.88 399 ALA A O 1
ATOM 3090 N N . VAL A 1 400 ? -16.181 0.210 34.183 1.00 91.88 400 VAL A N 1
ATOM 3091 C CA . VAL A 1 400 ? -16.566 1.610 34.366 1.00 91.88 400 VAL A CA 1
ATOM 3092 C C . VAL A 1 400 ? -16.954 2.199 33.020 1.00 91.88 400 VAL A C 1
ATOM 3094 O O . VAL A 1 400 ? -16.199 2.088 32.060 1.00 91.88 400 VAL A O 1
ATOM 3097 N N . ALA A 1 401 ? -18.099 2.873 32.949 1.00 93.62 401 ALA A N 1
ATOM 3098 C CA . ALA A 1 401 ? -18.425 3.731 31.816 1.00 93.62 401 ALA A CA 1
ATOM 3099 C C . ALA A 1 401 ? -18.138 5.189 32.153 1.00 93.62 401 ALA A C 1
ATOM 3101 O O . ALA A 1 401 ? -18.540 5.699 33.202 1.00 93.62 401 ALA A O 1
ATOM 3102 N N . LEU A 1 402 ? -17.482 5.872 31.227 1.00 95.06 402 LEU A N 1
ATOM 3103 C CA . LEU A 1 402 ? -17.107 7.272 31.304 1.00 95.06 402 LEU A CA 1
ATOM 3104 C C . LEU A 1 402 ? -17.759 8.026 30.152 1.00 95.06 402 LEU A C 1
ATOM 3106 O O . LEU A 1 402 ? -17.800 7.547 29.019 1.00 95.06 402 LEU A O 1
ATOM 3110 N N . ASN A 1 403 ? -18.203 9.251 30.405 1.00 93.81 403 ASN A N 1
ATOM 3111 C CA . ASN A 1 403 ? -18.552 10.158 29.322 1.00 93.81 403 ASN A CA 1
ATOM 3112 C C . ASN A 1 403 ? -17.295 10.440 28.482 1.00 93.81 403 ASN A C 1
ATOM 3114 O O . ASN A 1 403 ? -16.300 10.936 29.010 1.00 93.81 403 ASN A O 1
ATOM 3118 N N . ALA A 1 404 ? -17.337 10.153 27.180 1.00 91.38 404 ALA A N 1
ATOM 3119 C CA . ALA A 1 404 ? -16.165 10.249 26.309 1.00 91.38 404 ALA A CA 1
ATOM 3120 C C . ALA A 1 404 ? -15.578 11.667 26.212 1.00 91.38 404 ALA A C 1
ATOM 3122 O O . ALA A 1 404 ? -14.375 11.813 25.996 1.00 91.38 404 ALA A O 1
ATOM 3123 N N . ALA A 1 405 ? -16.403 12.706 26.381 1.00 90.31 405 ALA A N 1
ATOM 3124 C CA . ALA A 1 405 ? -15.981 14.100 26.266 1.00 90.31 405 ALA A CA 1
ATOM 3125 C C . ALA A 1 405 ? -15.382 14.652 27.567 1.00 90.31 405 ALA A C 1
ATOM 3127 O O . ALA A 1 405 ? -14.489 15.493 27.516 1.00 90.31 405 ALA A O 1
ATOM 3128 N N . THR A 1 406 ? -15.866 14.201 28.727 1.00 93.25 406 THR A N 1
ATOM 3129 C CA . THR A 1 406 ? -15.506 14.790 30.030 1.00 93.25 406 THR A CA 1
ATOM 3130 C C . THR A 1 406 ? -14.727 13.853 30.950 1.00 93.25 406 THR A C 1
ATOM 3132 O O . THR A 1 406 ? -14.178 14.316 31.947 1.00 93.25 406 THR A O 1
ATOM 3135 N N . GLY A 1 407 ? -14.718 12.546 30.680 1.00 93.19 407 GLY A N 1
ATOM 3136 C CA . GLY A 1 407 ? -14.131 11.532 31.560 1.00 93.19 407 GLY A CA 1
ATOM 3137 C C . GLY A 1 407 ? -14.933 11.286 32.840 1.00 93.19 407 GLY A C 1
ATOM 3138 O O . GLY A 1 407 ? -14.471 10.576 33.730 1.00 93.19 407 GLY A O 1
ATOM 3139 N N . THR A 1 408 ? -16.130 11.866 32.974 1.00 95.12 408 THR A N 1
ATOM 3140 C CA . THR A 1 408 ? -16.957 11.687 34.174 1.00 95.12 408 THR A CA 1
ATOM 3141 C C . THR A 1 408 ? -17.557 10.291 34.206 1.00 95.12 408 THR A C 1
ATOM 3143 O O . THR A 1 408 ? -18.159 9.862 33.220 1.00 95.12 408 THR A O 1
ATOM 3146 N N . VAL A 1 409 ? -17.456 9.621 35.354 1.00 95.62 409 VAL A N 1
ATOM 3147 C CA . VAL A 1 409 ? -18.058 8.302 35.577 1.00 95.62 409 VAL A CA 1
ATOM 3148 C C . VAL A 1 409 ? -19.577 8.385 35.438 1.00 95.62 409 VAL A C 1
ATOM 3150 O O . VAL A 1 409 ? -20.230 9.143 36.153 1.00 95.62 409 VAL A O 1
ATOM 3153 N N . LEU A 1 410 ? -20.124 7.594 34.518 1.00 94.19 410 LEU A N 1
ATOM 3154 C CA . LEU A 1 410 ? -21.560 7.395 34.330 1.00 94.19 410 LEU A CA 1
ATOM 3155 C C . LEU A 1 410 ? -22.062 6.282 35.250 1.00 94.19 410 LEU A C 1
ATOM 3157 O O . LEU A 1 410 ? -23.062 6.446 35.944 1.00 94.19 410 LEU A O 1
ATOM 3161 N N . TRP A 1 411 ? -21.330 5.169 35.289 1.00 94.50 411 TRP A N 1
ATOM 3162 C CA . TRP A 1 411 ? -21.570 4.050 36.192 1.00 94.50 411 TRP A CA 1
ATOM 3163 C C . TRP A 1 411 ? -20.278 3.253 36.410 1.00 94.50 411 TRP A C 1
ATOM 3165 O O . TRP A 1 411 ? -19.352 3.312 35.600 1.00 94.50 411 TRP A O 1
ATOM 3175 N N . ALA A 1 412 ? -20.220 2.503 37.511 1.00 91.19 412 ALA A N 1
ATOM 3176 C CA . ALA A 1 412 ? -19.130 1.585 37.834 1.00 91.19 412 ALA A CA 1
ATOM 3177 C C . ALA A 1 412 ? -19.701 0.307 38.455 1.00 91.19 412 ALA A C 1
ATOM 3179 O O . ALA A 1 412 ? -20.608 0.372 39.289 1.00 91.19 412 ALA A O 1
ATOM 3180 N N . GLN A 1 413 ? -19.185 -0.846 38.041 1.00 86.44 413 GLN A N 1
ATOM 3181 C CA . GLN A 1 413 ? -19.666 -2.160 38.449 1.00 86.44 413 GLN A CA 1
ATOM 3182 C C . GLN A 1 413 ? -18.504 -3.089 38.754 1.00 86.44 413 GLN A C 1
ATOM 3184 O O . GLN A 1 413 ? -17.543 -3.186 37.992 1.00 86.44 413 GLN A O 1
ATOM 3189 N N . LYS A 1 414 ? -18.622 -3.830 39.857 1.00 84.81 414 LYS A N 1
ATOM 3190 C CA . LYS A 1 414 ? -17.679 -4.908 40.148 1.00 84.81 414 LYS A CA 1
ATOM 3191 C C . LYS A 1 414 ? -17.932 -6.057 39.189 1.00 84.81 414 LYS A C 1
ATOM 3193 O O . LYS A 1 414 ? -19.067 -6.509 39.021 1.00 84.81 414 LYS A O 1
ATOM 3198 N N . VAL A 1 415 ? -16.859 -6.546 38.592 1.00 76.94 415 VAL A N 1
ATOM 3199 C CA . VAL A 1 415 ? -16.884 -7.718 37.735 1.00 76.94 415 VAL A CA 1
ATOM 3200 C C . VAL A 1 415 ? -15.933 -8.768 38.297 1.00 76.94 415 VAL A C 1
ATOM 3202 O O . VAL A 1 415 ? -14.943 -8.469 38.955 1.00 76.94 415 VAL A O 1
ATOM 3205 N N . ASP A 1 416 ? -16.313 -10.023 38.136 1.00 71.50 416 ASP A N 1
ATOM 3206 C CA . ASP A 1 416 ? -15.624 -11.205 38.653 1.00 71.50 416 ASP A CA 1
ATOM 3207 C C . ASP A 1 416 ? -14.640 -11.794 37.634 1.00 71.50 416 ASP A C 1
ATOM 3209 O O . ASP A 1 416 ? -14.243 -12.949 37.740 1.00 71.50 416 ASP A O 1
ATOM 3213 N N . THR A 1 417 ? -14.276 -10.995 36.636 1.00 67.06 417 THR A N 1
ATOM 3214 C CA . THR A 1 417 ? -13.595 -11.423 35.423 1.00 67.06 417 THR A CA 1
ATOM 3215 C C . THR A 1 417 ? -12.644 -10.330 34.959 1.00 67.06 417 THR A C 1
ATOM 3217 O O . THR A 1 417 ? -13.070 -9.188 34.819 1.00 67.06 417 THR A O 1
ATOM 3220 N N . ASP A 1 418 ? -11.366 -10.655 34.749 1.00 60.44 418 ASP A N 1
ATOM 3221 C CA . ASP A 1 418 ? -10.336 -9.773 34.166 1.00 60.44 418 ASP A CA 1
ATOM 3222 C C . ASP A 1 418 ? -10.263 -9.904 32.642 1.00 60.44 418 ASP A C 1
ATOM 3224 O O . ASP A 1 418 ? -9.273 -9.550 32.002 1.00 60.44 418 ASP A O 1
ATOM 3228 N N . GLY A 1 419 ? -11.349 -10.432 32.084 1.00 63.31 419 GLY A N 1
ATOM 3229 C CA . GLY A 1 419 ? -11.555 -10.620 30.679 1.00 63.31 419 GLY A CA 1
ATOM 3230 C C . GLY A 1 419 ? -11.616 -9.314 29.901 1.00 63.31 419 GLY A C 1
ATOM 3231 O O . GLY A 1 419 ? -11.444 -8.200 30.390 1.00 63.31 419 GLY A O 1
ATOM 3232 N N . SER A 1 420 ? -11.882 -9.469 28.622 1.00 66.12 420 SER A N 1
ATOM 3233 C CA . SER A 1 420 ? -11.732 -8.406 27.660 1.00 66.12 420 SER A CA 1
ATOM 3234 C C . SER A 1 420 ? -13.100 -7.867 27.227 1.00 66.12 420 SER A C 1
ATOM 3236 O O . SER A 1 420 ? -14.108 -8.569 27.287 1.00 66.12 420 SER A O 1
ATOM 3238 N N . LEU A 1 421 ? -13.155 -6.590 26.849 1.00 73.06 421 LEU A N 1
ATOM 3239 C CA . LEU A 1 421 ? -14.402 -5.832 26.715 1.00 73.06 421 LEU A CA 1
ATOM 3240 C C . LEU A 1 421 ? -14.679 -5.444 25.255 1.00 73.06 421 LEU A C 1
ATOM 3242 O O . LEU A 1 421 ? -13.744 -5.122 24.525 1.00 73.06 421 LEU A O 1
ATOM 3246 N N . THR A 1 422 ? -15.926 -5.544 24.799 1.00 73.81 422 THR A N 1
ATOM 3247 C CA . THR A 1 422 ? -16.364 -5.023 23.490 1.00 73.81 422 THR A CA 1
ATOM 3248 C C . THR A 1 422 ? -17.792 -4.506 23.581 1.00 73.81 422 THR A C 1
ATOM 3250 O O . THR A 1 422 ? -18.600 -5.047 24.335 1.00 73.81 422 THR A O 1
ATOM 3253 N N . VAL A 1 423 ? -18.118 -3.452 22.841 1.00 74.88 423 VAL A N 1
ATOM 3254 C CA . VAL A 1 423 ? -19.447 -2.832 22.853 1.00 74.88 423 VAL A CA 1
ATOM 3255 C C . VAL A 1 423 ? -20.063 -2.836 21.453 1.00 74.88 423 VAL A C 1
ATOM 3257 O O . VAL A 1 423 ? -19.419 -2.466 20.477 1.00 74.88 423 VAL A O 1
ATOM 3260 N N . SER A 1 424 ? -21.325 -3.256 21.344 1.00 73.81 424 SER A N 1
ATOM 3261 C CA . SER A 1 424 ? -22.092 -3.224 20.090 1.00 73.81 424 SER A CA 1
ATOM 3262 C C . SER A 1 424 ? -23.580 -3.075 20.375 1.00 73.81 424 SER A C 1
ATOM 3264 O O . SER A 1 424 ? -24.085 -3.652 21.337 1.00 73.81 424 SER A O 1
ATOM 3266 N N . GLY A 1 425 ? -24.295 -2.293 19.562 1.00 70.81 425 GLY A N 1
ATOM 3267 C CA . GLY A 1 425 ? -25.752 -2.149 19.675 1.00 70.81 425 GLY A CA 1
ATOM 3268 C C . GLY A 1 425 ? -26.264 -1.672 21.045 1.00 70.81 425 GLY A C 1
ATOM 3269 O O . GLY A 1 425 ? -27.371 -2.022 21.438 1.00 70.81 425 GLY A O 1
ATOM 3270 N N . GLY A 1 426 ? -25.463 -0.915 21.808 1.00 76.38 426 GLY A N 1
ATOM 3271 C CA . GLY A 1 426 ? -25.818 -0.476 23.169 1.00 76.38 426 GLY A CA 1
ATOM 3272 C C . GLY A 1 426 ? -25.642 -1.543 24.257 1.00 76.38 426 GLY A C 1
ATOM 3273 O O . GLY A 1 426 ? -26.062 -1.338 25.396 1.00 76.38 426 GLY A O 1
ATOM 3274 N N . VAL A 1 427 ? -24.998 -2.662 23.928 1.00 78.00 427 VAL A N 1
ATOM 3275 C CA . VAL A 1 427 ? -24.689 -3.757 24.846 1.00 78.00 427 VAL A CA 1
ATOM 3276 C C . VAL A 1 427 ? -23.180 -3.878 25.005 1.00 78.00 427 VAL A C 1
ATOM 3278 O O . VAL A 1 427 ? -22.425 -3.836 24.035 1.00 78.00 427 VAL A O 1
ATOM 3281 N N . LEU A 1 428 ? -22.750 -4.018 26.252 1.00 79.44 428 LEU A N 1
ATOM 3282 C CA . LEU A 1 428 ? -21.373 -4.210 26.658 1.00 79.44 428 LEU A CA 1
ATOM 3283 C C . LEU A 1 428 ? -21.135 -5.689 26.960 1.00 79.44 428 LEU A C 1
ATOM 3285 O O . LEU A 1 428 ? -21.768 -6.263 27.845 1.00 79.44 428 LEU A O 1
ATOM 3289 N N . TYR A 1 429 ? -20.195 -6.295 26.254 1.00 77.69 429 TYR A N 1
ATOM 3290 C CA . TYR A 1 429 ? -19.798 -7.679 26.449 1.00 77.69 429 TYR A CA 1
ATOM 3291 C C . TYR A 1 429 ? -18.464 -7.732 27.181 1.00 77.69 429 TYR A C 1
ATOM 3293 O O . TYR A 1 429 ? -17.486 -7.126 26.742 1.00 77.69 429 TYR A O 1
ATOM 3301 N N . VAL A 1 430 ? -18.428 -8.464 28.292 1.00 76.88 430 VAL A N 1
ATOM 3302 C CA . VAL A 1 430 ? -17.215 -8.708 29.083 1.00 76.88 430 VAL A CA 1
ATOM 3303 C C . VAL A 1 430 ? -16.947 -10.206 29.075 1.00 76.88 430 VAL A C 1
ATOM 3305 O O . VAL A 1 430 ? -17.786 -10.980 29.536 1.00 76.88 430 VAL A O 1
ATOM 3308 N N . THR A 1 431 ? -15.818 -10.619 28.505 1.00 71.19 431 THR A N 1
ATOM 3309 C CA . THR A 1 431 ? -15.544 -12.028 28.180 1.00 71.19 431 THR A CA 1
ATOM 3310 C C . THR A 1 431 ? -14.250 -12.522 28.815 1.00 71.19 431 THR A C 1
ATOM 3312 O O . THR A 1 431 ? -13.204 -11.940 28.531 1.00 71.19 431 THR A O 1
ATOM 3315 N N . ASP A 1 432 ? -14.289 -13.617 29.577 1.00 67.62 432 ASP A N 1
ATOM 3316 C CA . ASP A 1 432 ? -13.095 -14.367 30.020 1.00 67.62 432 ASP A CA 1
ATOM 3317 C C . ASP A 1 432 ? -13.001 -15.756 29.372 1.00 67.62 432 ASP A C 1
ATOM 3319 O O . ASP A 1 432 ? -13.638 -16.033 28.356 1.00 67.62 432 ASP A O 1
ATOM 3323 N N . ASP A 1 433 ? -12.176 -16.624 29.963 1.00 60.62 433 ASP A N 1
ATOM 3324 C CA . ASP A 1 433 ? -11.922 -17.995 29.548 1.00 60.62 433 ASP A CA 1
ATOM 3325 C C . ASP A 1 433 ? -13.098 -18.965 29.800 1.00 60.62 433 ASP A C 1
ATOM 3327 O O . ASP A 1 433 ? -13.027 -20.137 29.427 1.00 60.62 433 ASP A O 1
ATOM 3331 N N . ARG A 1 434 ? -14.178 -18.521 30.451 1.00 66.88 434 ARG A N 1
ATOM 3332 C CA . ARG A 1 434 ? -15.303 -19.371 30.881 1.00 66.88 434 ARG A CA 1
ATOM 3333 C C . ARG A 1 434 ? -16.668 -18.800 30.551 1.00 66.88 434 ARG A C 1
ATOM 3335 O O . ARG A 1 434 ? -17.618 -19.574 30.407 1.00 66.88 434 ARG A O 1
ATOM 3342 N N . GLN A 1 435 ? -16.812 -17.482 30.460 1.00 74.31 435 GLN A N 1
ATOM 3343 C CA . GLN A 1 435 ? -18.112 -16.843 30.285 1.00 74.31 435 GLN A CA 1
ATOM 3344 C C . GLN A 1 435 ? -18.078 -15.543 29.475 1.00 74.31 435 GLN A C 1
ATOM 3346 O O . GLN A 1 435 ? -17.112 -14.782 29.487 1.00 74.31 435 GLN A O 1
ATOM 3351 N N . VAL A 1 436 ? -19.213 -15.250 28.841 1.00 76.56 436 VAL A N 1
ATOM 3352 C CA . VAL A 1 436 ? -19.572 -13.929 28.322 1.00 76.56 436 VAL A CA 1
ATOM 3353 C C . VAL A 1 436 ? -20.622 -13.318 29.238 1.00 76.56 436 VAL A C 1
ATOM 3355 O O . VAL A 1 436 ? -21.723 -13.856 29.386 1.00 76.56 436 VAL A O 1
ATOM 3358 N N . ARG A 1 437 ? -20.305 -12.171 29.835 1.00 80.44 437 ARG A N 1
ATOM 3359 C CA . ARG A 1 437 ? -21.273 -11.325 30.535 1.00 80.44 437 ARG A CA 1
ATOM 3360 C C . ARG A 1 437 ? -21.812 -10.275 29.583 1.00 80.44 437 ARG A C 1
ATOM 3362 O O . ARG A 1 437 ? -21.056 -9.629 28.863 1.00 80.44 437 ARG A O 1
ATOM 3369 N N . VAL A 1 438 ? -23.125 -10.116 29.612 1.00 81.19 438 VAL A N 1
ATOM 3370 C CA . VAL A 1 438 ? -23.881 -9.186 28.781 1.00 81.19 438 VAL A CA 1
ATOM 3371 C C . VAL A 1 438 ? -24.414 -8.101 29.699 1.00 81.19 438 VAL A C 1
ATOM 3373 O O . VAL A 1 438 ? -25.239 -8.365 30.575 1.00 81.19 438 VAL A O 1
ATOM 3376 N N . VAL A 1 439 ? -23.923 -6.886 29.517 1.00 83.44 439 VAL A N 1
ATOM 3377 C CA . VAL A 1 439 ? -24.196 -5.737 30.375 1.00 83.44 439 VAL A CA 1
ATOM 3378 C C . VAL A 1 439 ? -24.870 -4.655 29.539 1.00 83.44 439 VAL A C 1
ATOM 3380 O O . VAL A 1 439 ? -24.467 -4.383 28.412 1.00 83.44 439 VAL A O 1
ATOM 3383 N N . ASP A 1 440 ? -25.913 -4.030 30.073 1.00 85.88 440 ASP A N 1
ATOM 3384 C CA . ASP A 1 440 ? -26.513 -2.855 29.450 1.00 85.88 440 ASP A CA 1
ATOM 3385 C C . ASP A 1 440 ? -25.497 -1.707 29.467 1.00 85.88 440 ASP A C 1
ATOM 3387 O O . ASP A 1 440 ? -25.040 -1.281 30.531 1.00 85.88 440 ASP A O 1
ATOM 3391 N N . ALA A 1 441 ? -25.106 -1.213 28.293 1.00 85.06 441 ALA A N 1
ATOM 3392 C CA . ALA A 1 441 ? -23.974 -0.298 28.194 1.00 85.06 441 ALA A CA 1
ATOM 3393 C C . ALA A 1 441 ? -24.293 1.107 28.743 1.00 85.06 441 ALA A C 1
ATOM 3395 O O . ALA A 1 441 ? -23.378 1.876 29.047 1.00 85.06 441 ALA A O 1
ATOM 3396 N N . GLN A 1 442 ? -25.574 1.460 28.893 1.00 86.56 442 GLN A N 1
ATOM 3397 C CA . GLN A 1 442 ? -25.995 2.760 29.422 1.00 86.56 442 GLN A CA 1
ATOM 3398 C C . GLN A 1 442 ? -26.071 2.769 30.947 1.00 86.56 442 GLN A C 1
ATOM 3400 O O . GLN A 1 442 ? -25.731 3.773 31.571 1.00 86.56 442 GLN A O 1
ATOM 3405 N N . THR A 1 443 ? -26.510 1.667 31.549 1.00 88.31 443 THR A N 1
ATOM 3406 C CA . THR A 1 443 ? -26.790 1.576 32.988 1.00 88.31 443 THR A CA 1
ATOM 3407 C C . THR A 1 443 ? -25.756 0.761 33.760 1.00 88.31 443 THR A C 1
ATOM 3409 O O . THR A 1 443 ? -25.679 0.874 34.983 1.00 88.31 443 THR A O 1
ATOM 3412 N N . GLY A 1 444 ? -24.978 -0.081 33.077 1.00 85.75 444 GLY A N 1
ATOM 3413 C CA . GLY A 1 444 ? -24.072 -1.043 33.703 1.00 85.75 444 GLY A CA 1
ATOM 3414 C C . GLY A 1 444 ? -24.795 -2.246 34.311 1.00 85.75 444 GLY A C 1
ATOM 3415 O O . GLY A 1 444 ? -24.180 -3.049 35.006 1.00 85.75 444 GLY A O 1
ATOM 3416 N N . THR A 1 445 ? -26.103 -2.391 34.098 1.00 87.19 445 THR A N 1
ATOM 3417 C CA . THR A 1 445 ? -26.861 -3.508 34.671 1.00 87.19 445 THR A CA 1
ATOM 3418 C C . THR A 1 445 ? -26.498 -4.800 33.947 1.00 87.19 445 THR A C 1
ATOM 3420 O O . THR A 1 445 ? -26.585 -4.865 32.722 1.00 87.19 445 THR A O 1
ATOM 3423 N N . GLU A 1 446 ? -26.108 -5.846 34.682 1.00 86.69 446 GLU A N 1
ATOM 3424 C CA . GLU A 1 446 ? -25.940 -7.175 34.087 1.00 86.69 446 GLU A CA 1
ATOM 3425 C C . GLU A 1 446 ? -27.302 -7.668 33.600 1.00 86.69 446 GLU A C 1
ATOM 3427 O O . GLU A 1 446 ? -28.240 -7.828 34.380 1.00 86.69 446 GLU A O 1
ATOM 3432 N N . LEU A 1 447 ? -27.406 -7.881 32.292 1.00 83.12 447 LEU A N 1
ATOM 3433 C CA . LEU A 1 447 ? -28.599 -8.424 31.665 1.00 83.12 447 LEU A CA 1
ATOM 3434 C C . LEU A 1 447 ? -28.572 -9.945 31.771 1.00 83.12 447 LEU A C 1
ATOM 3436 O O . LEU A 1 447 ? -29.558 -10.554 32.186 1.00 83.12 447 LEU A O 1
ATOM 3440 N N . ARG A 1 448 ? -27.450 -10.556 31.367 1.00 81.00 448 ARG A N 1
ATOM 3441 C CA . ARG A 1 448 ? -27.287 -12.008 31.213 1.00 81.00 448 ARG A CA 1
ATOM 3442 C C . ARG A 1 448 ? -25.825 -12.441 31.342 1.00 81.00 448 ARG A C 1
ATOM 3444 O O . ARG A 1 448 ? -24.904 -11.632 31.236 1.00 81.00 448 ARG A O 1
ATOM 3451 N N . ARG A 1 449 ? -25.631 -13.751 31.503 1.00 80.69 449 ARG A N 1
ATOM 3452 C CA . ARG A 1 449 ? -24.333 -14.427 31.513 1.00 80.69 449 ARG A CA 1
ATOM 3453 C C . ARG A 1 449 ? -24.446 -15.760 30.785 1.00 80.69 449 ARG A C 1
ATOM 3455 O O . ARG A 1 449 ? -25.389 -16.512 31.025 1.00 80.69 449 ARG A O 1
ATOM 3462 N N . HIS A 1 450 ? -23.475 -16.048 29.931 1.00 73.75 450 HIS A N 1
ATOM 3463 C CA . HIS A 1 450 ? -23.431 -17.251 29.106 1.00 73.75 450 HIS A CA 1
ATOM 3464 C C . HIS A 1 450 ? -22.110 -17.966 29.340 1.00 73.75 450 HIS A C 1
ATOM 3466 O O . HIS A 1 450 ? -21.061 -17.332 29.284 1.00 73.75 450 HIS A O 1
ATOM 3472 N N . ALA A 1 451 ? -22.148 -19.271 29.604 1.00 72.69 451 ALA A N 1
ATOM 3473 C CA . ALA A 1 451 ? -20.933 -20.076 29.616 1.00 72.69 451 ALA A CA 1
ATOM 3474 C C . ALA A 1 451 ? -20.419 -20.215 28.181 1.00 72.69 451 ALA A C 1
ATOM 3476 O O . ALA A 1 451 ? -21.209 -20.483 27.272 1.00 72.69 451 ALA A O 1
ATOM 3477 N N . ILE A 1 452 ? -19.116 -20.049 27.975 1.00 66.69 452 ILE A N 1
ATOM 3478 C CA . ILE A 1 452 ? -18.512 -20.310 26.671 1.00 66.69 452 ILE A CA 1
ATOM 3479 C C . ILE A 1 452 ? -18.137 -21.805 26.628 1.00 66.69 452 ILE A C 1
ATOM 3481 O O . ILE A 1 452 ? -17.494 -22.296 27.558 1.00 66.69 452 ILE A O 1
ATOM 3485 N N . PRO A 1 453 ? -18.576 -22.578 25.619 1.00 57.25 453 PRO A N 1
ATOM 3486 C CA . PRO A 1 453 ? -18.315 -24.017 25.583 1.00 57.25 453 PRO A CA 1
ATOM 3487 C C . PRO A 1 453 ? -16.855 -24.331 25.211 1.00 57.25 453 PRO A C 1
ATOM 3489 O O . PRO A 1 453 ? -16.432 -24.029 24.100 1.00 57.25 453 PRO A O 1
ATOM 3492 N N . GLY A 1 454 ? -16.096 -24.959 26.122 1.00 55.97 454 GLY A N 1
ATOM 3493 C CA . GLY A 1 454 ? -14.699 -25.385 25.905 1.00 55.97 454 GLY A CA 1
ATOM 3494 C C . GLY A 1 454 ? -13.697 -24.811 26.920 1.00 55.97 454 GLY A C 1
ATOM 3495 O O . GLY A 1 454 ? -14.077 -24.079 27.827 1.00 55.97 454 GLY A O 1
ATOM 3496 N N . ALA A 1 455 ? -12.413 -25.169 26.789 1.00 51.75 455 ALA A N 1
ATOM 3497 C CA . ALA A 1 455 ? -11.310 -24.579 27.557 1.00 51.75 455 ALA A CA 1
ATOM 3498 C C . ALA A 1 455 ? -10.685 -23.443 26.733 1.00 51.75 455 ALA A C 1
ATOM 3500 O O . ALA A 1 455 ? -9.930 -23.704 25.796 1.00 51.75 455 ALA A O 1
ATOM 3501 N N . PHE A 1 456 ? -11.052 -22.192 27.008 1.00 52.88 456 PHE A N 1
ATOM 3502 C CA . PHE A 1 456 ? -10.637 -21.051 26.189 1.00 52.88 456 PHE A CA 1
ATOM 3503 C C . PHE A 1 456 ? -9.194 -20.646 26.465 1.00 52.88 456 PHE A C 1
ATOM 3505 O O . PHE A 1 456 ? -8.662 -20.839 27.559 1.00 52.88 456 PHE A O 1
ATOM 3512 N N . ALA A 1 457 ? -8.566 -20.041 25.456 1.00 49.91 457 ALA A N 1
ATOM 3513 C CA . ALA A 1 457 ? -7.381 -19.238 25.696 1.00 49.91 457 ALA A CA 1
ATOM 3514 C C . ALA A 1 457 ? -7.742 -18.116 26.679 1.00 49.91 457 ALA A C 1
ATOM 3516 O O . ALA A 1 457 ? -8.836 -17.555 26.615 1.00 49.91 457 ALA A O 1
ATOM 3517 N N . ARG A 1 458 ? -6.807 -17.771 27.566 1.00 47.03 458 ARG A N 1
ATOM 3518 C CA . ARG A 1 458 ? -7.004 -16.787 28.641 1.00 47.03 458 ARG A CA 1
ATOM 3519 C C . ARG A 1 458 ? -7.415 -15.386 28.134 1.00 47.03 458 ARG A C 1
ATOM 3521 O O . ARG A 1 458 ? -7.894 -14.587 28.928 1.00 47.03 458 ARG A O 1
ATOM 3528 N N . TRP A 1 459 ? -7.289 -15.111 26.826 1.00 53.81 459 TRP A N 1
ATOM 3529 C CA . TRP A 1 459 ? -7.639 -13.835 26.184 1.00 53.81 459 TRP A CA 1
ATOM 3530 C C . TRP A 1 459 ? -8.195 -14.012 24.752 1.00 53.81 459 TRP A C 1
ATOM 3532 O O . TRP A 1 459 ? -7.440 -13.899 23.786 1.00 53.81 459 TRP A O 1
ATOM 3542 N N . PRO A 1 460 ? -9.499 -14.287 24.562 1.00 52.38 460 PRO A N 1
ATOM 3543 C CA . PRO A 1 460 ? -10.071 -14.426 23.224 1.00 52.38 460 PRO A CA 1
ATOM 3544 C C . PRO A 1 460 ? -10.092 -13.085 22.466 1.00 52.38 460 PRO A C 1
ATOM 3546 O O . PRO A 1 460 ? -10.532 -12.046 22.982 1.00 52.38 460 PRO A O 1
ATOM 3549 N N . THR A 1 461 ? -9.647 -13.107 21.207 1.00 56.47 461 THR A N 1
ATOM 3550 C CA . THR A 1 461 ? -9.920 -12.024 20.254 1.00 56.47 461 THR A CA 1
ATOM 3551 C C . THR A 1 461 ? -11.414 -12.041 19.951 1.00 56.47 461 THR A C 1
ATOM 3553 O O . THR A 1 461 ? -12.018 -13.103 19.787 1.00 56.47 461 THR A O 1
ATOM 3556 N N . ARG A 1 462 ? -12.029 -10.861 19.912 1.00 66.19 462 ARG A N 1
ATOM 3557 C CA . ARG A 1 462 ? -13.481 -10.728 19.797 1.00 66.19 462 ARG A CA 1
ATOM 3558 C C . ARG A 1 462 ? -13.847 -9.615 18.840 1.00 66.19 462 ARG A C 1
ATOM 3560 O O . ARG A 1 462 ? -13.222 -8.556 18.842 1.00 66.19 462 ARG A O 1
ATOM 3567 N N . VAL A 1 463 ? -14.880 -9.867 18.053 1.00 64.75 463 VAL A N 1
ATOM 3568 C CA . VAL A 1 463 ? -15.507 -8.859 17.203 1.00 64.75 463 VAL A CA 1
ATOM 3569 C C . VAL A 1 463 ? -17.006 -8.991 17.382 1.00 64.75 463 VAL A C 1
ATOM 3571 O O . VAL A 1 463 ? -17.534 -10.099 17.386 1.00 64.75 463 VAL A O 1
ATOM 3574 N N . ALA A 1 464 ? -17.694 -7.872 17.552 1.00 67.06 464 ALA A N 1
ATOM 3575 C CA . ALA A 1 464 ? -19.138 -7.847 17.701 1.00 67.06 464 ALA A CA 1
ATOM 3576 C C . ALA A 1 464 ? -19.788 -7.130 16.516 1.00 67.06 464 ALA A C 1
ATOM 3578 O O . ALA A 1 464 ? -19.198 -6.265 15.870 1.00 67.06 464 ALA A O 1
ATOM 3579 N N . SER A 1 465 ? -21.019 -7.529 16.242 1.00 69.69 465 SER A N 1
ATOM 3580 C CA . SER A 1 465 ? -21.966 -6.870 15.354 1.00 69.69 465 SER A CA 1
ATOM 3581 C C . SER A 1 465 ? -23.293 -6.722 16.094 1.00 69.69 465 SER A C 1
ATOM 3583 O O . SER A 1 465 ? -23.472 -7.288 17.176 1.00 69.69 465 SER A O 1
ATOM 3585 N N . ASP A 1 466 ? -24.250 -6.012 15.504 1.00 68.88 466 ASP A N 1
ATOM 3586 C CA . ASP A 1 466 ? -25.597 -5.902 16.075 1.00 68.88 466 ASP A CA 1
ATOM 3587 C C . ASP A 1 466 ? -26.324 -7.259 16.151 1.00 68.88 466 ASP A C 1
ATOM 3589 O O . ASP A 1 466 ? -27.230 -7.432 16.965 1.00 68.88 466 ASP A O 1
ATOM 3593 N N . GLU A 1 467 ? -25.918 -8.237 15.333 1.00 74.94 467 GLU A N 1
ATOM 3594 C CA . GLU A 1 467 ? -26.553 -9.557 15.251 1.00 74.94 467 GLU A CA 1
ATOM 3595 C C . GLU A 1 467 ? -25.832 -10.628 16.081 1.00 74.94 467 GLU A C 1
ATOM 3597 O O . GLU A 1 467 ? -26.486 -11.480 16.691 1.00 74.94 467 GLU A O 1
ATOM 3602 N N . ALA A 1 468 ? -24.497 -10.600 16.128 1.00 78.94 468 ALA A N 1
ATOM 3603 C CA . ALA A 1 468 ? -23.692 -11.646 16.758 1.00 78.94 468 ALA A CA 1
ATOM 3604 C C . ALA A 1 468 ? -22.344 -11.158 17.313 1.00 78.94 468 ALA A C 1
ATOM 3606 O O . ALA A 1 468 ? -21.756 -10.191 16.824 1.00 78.94 468 ALA A O 1
ATOM 3607 N N . ILE A 1 469 ? -21.843 -11.892 18.306 1.00 76.31 469 ILE A N 1
ATOM 3608 C CA . ILE A 1 469 ? -20.514 -11.789 18.907 1.00 76.31 469 ILE A CA 1
ATOM 3609 C C . ILE A 1 469 ? -19.687 -12.965 18.402 1.00 76.31 469 ILE A C 1
ATOM 3611 O O . ILE A 1 469 ? -20.075 -14.119 18.585 1.00 76.31 469 ILE A O 1
ATOM 3615 N N . TYR A 1 470 ? -18.536 -12.677 17.816 1.00 78.25 470 TYR A N 1
ATOM 3616 C CA . TYR A 1 470 ? -17.579 -13.672 17.358 1.00 78.25 470 TYR A CA 1
ATOM 3617 C C . TYR A 1 470 ? -16.429 -13.754 18.350 1.00 78.25 470 TYR A C 1
ATOM 3619 O O . TYR A 1 470 ? -15.900 -12.727 18.781 1.00 78.25 470 TYR A O 1
ATOM 3627 N N . LEU A 1 471 ? -16.055 -14.976 18.714 1.00 74.56 471 LEU A N 1
ATOM 3628 C CA . LEU A 1 471 ? -15.046 -15.266 19.726 1.00 74.56 471 LEU A CA 1
ATOM 3629 C C . LEU A 1 471 ? -14.096 -16.330 19.195 1.00 74.56 471 LEU A C 1
ATOM 3631 O O . LEU A 1 471 ? -14.557 -17.373 18.717 1.00 74.56 471 LEU A O 1
ATOM 3635 N N . SER A 1 472 ? -12.788 -16.119 19.336 1.00 68.88 472 SER A N 1
ATOM 3636 C CA . SER A 1 472 ? -11.861 -17.244 19.244 1.00 68.88 472 SER A CA 1
ATOM 3637 C C . SER A 1 472 ? -12.050 -18.181 20.445 1.00 68.88 472 SER A C 1
ATOM 3639 O O . SER A 1 472 ? -12.168 -17.769 21.596 1.00 68.88 472 SER A O 1
ATOM 3641 N N . SER A 1 473 ? -12.154 -19.469 20.153 1.00 57.16 473 SER A N 1
ATOM 3642 C CA . SER A 1 473 ? -12.425 -20.590 21.054 1.00 57.16 473 SER A CA 1
ATOM 3643 C C . SER A 1 473 ? -11.378 -21.677 20.821 1.00 57.16 473 SER A C 1
ATOM 3645 O O . SER A 1 473 ? -10.813 -21.773 19.741 1.00 57.16 473 SER A O 1
ATOM 3647 N N . ARG A 1 474 ? -11.102 -22.559 21.780 1.00 57.66 474 ARG A N 1
ATOM 3648 C CA . ARG A 1 474 ? -10.435 -23.822 21.423 1.00 57.66 474 ARG A CA 1
ATOM 3649 C C . ARG A 1 474 ? -11.506 -24.872 21.166 1.00 57.66 474 ARG A C 1
ATOM 3651 O O . ARG A 1 474 ? -12.355 -25.052 22.039 1.00 57.66 474 ARG A O 1
ATOM 3658 N N . PRO A 1 475 ? -11.479 -25.589 20.028 1.00 57.97 475 PRO A N 1
ATOM 3659 C CA . PRO A 1 475 ? -10.455 -25.614 18.971 1.00 57.97 475 PRO A CA 1
ATOM 3660 C C . PRO A 1 475 ? -10.780 -24.759 17.716 1.00 57.97 475 PRO A C 1
ATOM 3662 O O . PRO A 1 475 ? -10.408 -25.168 16.618 1.00 57.97 475 PRO A O 1
ATOM 3665 N N . GLY A 1 476 ? -11.511 -23.640 17.818 1.00 70.06 476 GLY A N 1
ATOM 3666 C CA . GLY A 1 476 ? -11.718 -22.738 16.672 1.00 70.06 476 GLY A CA 1
ATOM 3667 C C . GLY A 1 476 ? -12.501 -21.452 16.932 1.00 70.06 476 GLY A C 1
ATOM 3668 O O . GLY A 1 476 ? -12.110 -20.646 17.753 1.00 70.06 476 GLY A O 1
ATOM 3669 N N . VAL A 1 477 ? -13.605 -21.172 16.252 1.00 78.12 477 VAL A N 1
ATOM 3670 C CA . VAL A 1 477 ? -14.329 -19.893 16.393 1.00 78.12 477 VAL A CA 1
ATOM 3671 C C . VAL A 1 477 ? -15.799 -20.140 16.686 1.00 78.12 477 VAL A C 1
ATOM 3673 O O . VAL A 1 477 ? -16.394 -21.065 16.140 1.00 78.12 477 VAL A O 1
ATOM 3676 N N . ALA A 1 478 ? -16.397 -19.323 17.547 1.00 78.62 478 ALA A N 1
ATOM 3677 C CA . ALA A 1 478 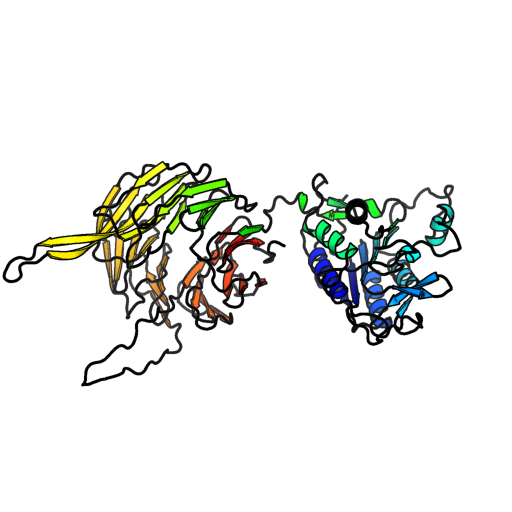? -17.813 -19.399 17.885 1.00 78.62 478 ALA A CA 1
ATOM 3678 C C . ALA A 1 478 ? -18.518 -18.076 17.587 1.00 78.62 478 ALA A C 1
ATOM 3680 O O . ALA A 1 478 ? -17.952 -17.004 17.813 1.00 78.62 478 ALA A O 1
ATOM 3681 N N . ALA A 1 479 ? -19.770 -18.163 17.138 1.00 83.12 479 ALA A N 1
ATOM 3682 C CA . ALA A 1 479 ? -20.685 -17.033 17.091 1.00 83.12 479 ALA A CA 1
ATOM 3683 C C . ALA A 1 479 ? -21.788 -17.202 18.133 1.00 83.12 479 ALA A C 1
ATOM 3685 O O . ALA A 1 479 ? -22.458 -18.237 18.191 1.00 83.12 479 ALA A O 1
ATOM 3686 N N . LEU A 1 480 ? -21.997 -16.164 18.932 1.00 79.19 480 LEU A N 1
ATOM 3687 C CA . LEU A 1 480 ? -23.098 -16.047 19.878 1.00 79.19 480 LEU A CA 1
ATOM 3688 C C . LEU A 1 480 ? -24.067 -14.982 19.373 1.00 79.19 480 LEU A C 1
ATOM 3690 O O . LEU A 1 480 ? -23.628 -13.918 18.945 1.00 79.19 480 LEU A O 1
ATOM 3694 N N . ALA A 1 481 ? -25.373 -15.218 19.437 1.00 77.12 481 ALA A N 1
ATOM 3695 C CA . ALA A 1 481 ? -26.351 -14.204 19.061 1.00 77.12 481 ALA A CA 1
ATOM 3696 C C . ALA A 1 481 ? -26.242 -13.010 20.020 1.00 77.12 481 ALA A C 1
ATOM 3698 O O . ALA A 1 481 ? -26.305 -13.188 21.233 1.00 77.12 481 ALA A O 1
ATOM 3699 N N . ALA A 1 482 ? -26.128 -11.784 19.512 1.00 71.75 482 ALA A N 1
ATOM 3700 C CA . ALA A 1 482 ? -26.006 -10.585 20.348 1.00 71.75 482 ALA A CA 1
ATOM 3701 C C . ALA A 1 482 ? -27.244 -10.390 21.248 1.00 71.75 482 ALA A C 1
ATOM 3703 O O . ALA A 1 482 ? -27.157 -9.976 22.403 1.00 71.75 482 ALA A O 1
ATOM 3704 N N . SER A 1 483 ? -28.420 -10.754 20.733 1.00 68.56 483 SER A N 1
ATOM 3705 C CA . SER A 1 483 ? -29.698 -10.580 21.420 1.00 68.56 483 SER A CA 1
ATOM 3706 C C . SER A 1 483 ? -29.988 -11.624 22.497 1.00 68.56 483 SER A C 1
ATOM 3708 O O . SER A 1 483 ? -30.765 -11.319 23.404 1.00 68.56 483 SER A O 1
ATOM 3710 N N . THR A 1 484 ? -29.422 -12.833 22.425 1.00 67.56 484 THR A N 1
ATOM 3711 C CA . THR A 1 484 ? -29.712 -13.934 23.369 1.00 67.56 484 THR A CA 1
ATOM 3712 C C . THR A 1 484 ? -28.484 -14.488 24.076 1.00 67.56 484 THR A C 1
ATOM 3714 O O . THR A 1 484 ? -28.653 -15.088 25.132 1.00 67.56 484 THR A O 1
ATOM 3717 N N . GLY A 1 485 ? -27.288 -14.287 23.521 1.00 65.00 485 GLY A N 1
ATOM 3718 C CA . GLY A 1 485 ? -26.023 -14.897 23.930 1.00 65.00 485 GLY A CA 1
ATOM 3719 C C . GLY A 1 485 ? -25.929 -16.400 23.657 1.00 65.00 485 GLY A C 1
ATOM 3720 O O . GLY A 1 485 ? -24.954 -17.033 24.056 1.00 65.00 485 GLY A O 1
ATOM 3721 N N . GLU A 1 486 ? -26.927 -16.986 22.991 1.00 72.31 486 GLU A N 1
ATOM 3722 C CA . GLU A 1 486 ? -26.915 -18.398 22.616 1.00 72.31 486 GLU A CA 1
ATOM 3723 C C . GLU A 1 486 ? -25.941 -18.642 21.466 1.00 72.31 486 GLU A C 1
ATOM 3725 O O . GLU A 1 486 ? -25.806 -17.820 20.557 1.00 72.31 486 GLU A O 1
ATOM 3730 N N . THR A 1 487 ? -25.273 -19.793 21.495 1.00 77.88 487 THR A N 1
ATOM 3731 C CA . THR A 1 487 ? -24.398 -20.218 20.405 1.00 77.88 487 THR A CA 1
ATOM 3732 C C . THR A 1 487 ? -25.212 -20.419 19.132 1.00 77.88 487 THR A C 1
ATOM 3734 O O . THR A 1 487 ? -26.062 -21.303 19.067 1.00 77.88 487 THR A O 1
ATOM 3737 N N . VAL A 1 488 ? -24.923 -19.607 18.115 1.00 84.25 488 VAL A N 1
ATOM 3738 C CA . VAL A 1 488 ? -25.496 -19.741 16.770 1.00 84.25 488 VAL A CA 1
ATOM 3739 C C . VAL A 1 488 ? -24.779 -20.864 16.034 1.00 84.25 488 VAL A C 1
ATOM 3741 O O . VAL A 1 488 ? -25.412 -21.754 15.473 1.00 84.25 488 VAL A O 1
ATOM 3744 N N . TRP A 1 489 ? -23.446 -20.835 16.060 1.00 85.44 489 TRP A N 1
ATOM 3745 C CA . TRP A 1 489 ? -22.599 -21.842 15.438 1.00 85.44 489 TRP A CA 1
ATOM 3746 C C . TRP A 1 489 ? -21.217 -21.886 16.093 1.00 85.44 489 TRP A C 1
ATOM 3748 O O . TRP A 1 489 ? -20.765 -20.924 16.721 1.00 85.44 489 TRP A O 1
ATOM 3758 N N . THR A 1 490 ? -20.530 -23.011 15.907 1.00 83.25 490 THR A N 1
ATOM 3759 C CA . THR A 1 490 ? -19.101 -23.176 16.188 1.00 83.25 490 THR A CA 1
ATOM 3760 C C . THR A 1 490 ? -18.402 -23.731 14.948 1.00 83.25 490 THR A C 1
ATOM 3762 O O . THR A 1 490 ? -18.958 -24.551 14.217 1.00 83.25 490 THR A O 1
ATOM 3765 N N . HIS A 1 491 ? -17.185 -23.264 14.691 1.00 80.06 491 HIS A N 1
ATOM 3766 C CA . HIS A 1 491 ? -16.318 -23.718 13.615 1.00 80.06 491 HIS A CA 1
ATOM 3767 C C . HIS A 1 491 ? -15.015 -24.217 14.222 1.00 80.06 491 HIS A C 1
ATOM 3769 O O . HIS A 1 491 ? -14.300 -23.453 14.859 1.00 80.06 491 HIS A O 1
ATOM 3775 N N . VAL A 1 492 ? -14.688 -25.490 14.036 1.00 76.81 492 VAL A N 1
ATOM 3776 C CA . VAL A 1 492 ? -13.415 -26.051 14.506 1.00 76.81 492 VAL A CA 1
ATOM 3777 C C . VAL A 1 492 ? -12.328 -25.706 13.489 1.00 76.81 492 VAL A C 1
ATOM 3779 O O . VAL A 1 492 ? -12.445 -26.095 12.330 1.00 76.81 492 VAL A O 1
ATOM 3782 N N . THR A 1 493 ? -11.294 -24.970 13.904 1.00 67.50 493 THR A N 1
ATOM 3783 C CA . THR A 1 493 ? -10.159 -24.582 13.047 1.00 67.50 493 THR A CA 1
ATOM 3784 C C . THR A 1 493 ? -9.014 -25.600 13.114 1.00 67.50 493 THR A C 1
ATOM 3786 O O . THR A 1 493 ? -8.267 -25.728 12.147 1.00 67.50 493 THR A O 1
ATOM 3789 N N . ALA A 1 494 ? -8.914 -26.385 14.197 1.00 58.38 494 ALA A N 1
ATOM 3790 C CA . ALA A 1 494 ? -7.801 -27.309 14.419 1.00 58.38 494 ALA A CA 1
ATOM 3791 C C . ALA A 1 494 ? -7.795 -28.571 13.526 1.00 58.38 494 ALA A C 1
ATOM 3793 O O . ALA A 1 494 ? -8.771 -29.322 13.462 1.00 58.38 494 ALA A O 1
ATOM 3794 N N . THR A 1 495 ? -6.608 -28.905 13.006 1.00 46.88 495 THR A N 1
ATOM 3795 C CA . THR A 1 495 ? -6.036 -30.256 13.168 1.00 46.88 495 THR A CA 1
ATOM 3796 C C . THR A 1 495 ? -5.378 -30.337 14.547 1.00 46.88 495 THR A C 1
ATOM 3798 O O . THR A 1 495 ? -4.657 -29.417 14.928 1.00 46.88 495 THR A O 1
ATOM 3801 N N . SER A 1 496 ? -5.648 -31.401 15.303 1.00 40.22 496 SER A N 1
ATOM 3802 C CA . SER A 1 496 ? -5.190 -31.604 16.682 1.00 40.22 496 SER A CA 1
ATOM 3803 C C . SER A 1 496 ? -3.687 -31.362 16.880 1.00 40.22 496 SER A C 1
ATOM 3805 O O . SER A 1 496 ? -2.847 -31.963 16.216 1.00 40.22 496 SER A O 1
ATOM 3807 N N . TRP A 1 497 ? -3.338 -30.541 17.871 1.00 39.50 497 TRP A N 1
ATOM 3808 C CA . TRP A 1 497 ? -2.091 -30.733 18.610 1.00 39.50 497 TRP A CA 1
ATOM 3809 C C . TRP A 1 497 ? -2.372 -31.785 19.687 1.00 39.50 497 TRP A C 1
ATOM 3811 O O . TRP A 1 497 ? -2.671 -31.452 20.832 1.00 39.50 497 TRP A O 1
ATOM 3821 N N . ASP A 1 498 ? -2.360 -33.063 19.305 1.00 32.50 498 ASP A N 1
ATOM 3822 C CA . ASP A 1 498 ? -2.418 -34.170 20.263 1.00 32.50 498 ASP A CA 1
ATOM 3823 C C . ASP A 1 498 ? -1.095 -34.226 21.043 1.00 32.50 498 ASP A C 1
ATOM 3825 O O . ASP A 1 498 ? -0.168 -34.949 20.676 1.00 32.50 498 ASP A O 1
ATOM 3829 N N . PHE A 1 499 ? -0.983 -33.475 22.139 1.00 33.12 499 PHE A N 1
ATOM 3830 C CA . PHE A 1 499 ? -0.060 -33.868 23.200 1.00 33.12 499 PHE A CA 1
ATOM 3831 C C . PHE A 1 499 ? -0.738 -34.997 23.986 1.00 33.12 499 PHE A C 1
ATOM 3833 O O . PHE A 1 499 ? -1.798 -34.766 24.575 1.00 33.12 499 PHE A O 1
ATOM 3840 N N . PRO A 1 500 ? -0.194 -36.228 24.006 1.00 28.33 500 PRO A N 1
ATOM 3841 C CA . PRO A 1 500 ? -0.755 -37.274 24.848 1.00 28.33 500 PRO A CA 1
ATOM 3842 C C . PRO A 1 500 ? -0.704 -36.810 26.315 1.00 28.33 500 PRO A C 1
ATOM 3844 O O . PRO A 1 500 ? 0.340 -36.318 26.751 1.00 28.33 500 PRO A O 1
ATOM 3847 N N . PRO A 1 501 ? -1.792 -36.949 27.097 1.00 35.38 501 PRO A N 1
ATOM 3848 C CA . PRO A 1 501 ? -1.766 -36.583 28.506 1.00 35.38 501 PRO A CA 1
ATOM 3849 C C . PRO A 1 501 ? -0.744 -37.460 29.233 1.00 35.38 501 PRO A C 1
ATOM 3851 O O . PRO A 1 501 ? -0.836 -38.690 29.203 1.00 35.38 501 PRO A O 1
ATOM 3854 N N . LEU A 1 502 ? 0.235 -36.843 29.899 1.00 28.53 502 LEU A N 1
ATOM 3855 C CA . LEU A 1 502 ? 1.133 -37.581 30.777 1.00 28.53 502 LEU A CA 1
ATOM 3856 C C . LEU A 1 502 ? 0.395 -37.846 32.094 1.00 28.53 502 LEU A C 1
ATOM 3858 O O . LEU A 1 502 ? 0.193 -36.948 32.910 1.00 28.53 502 LEU A O 1
ATOM 3862 N N . VAL A 1 503 ? -0.024 -39.094 32.293 1.00 36.44 503 VAL A N 1
ATOM 3863 C CA . VAL A 1 503 ? -0.563 -39.557 33.574 1.00 36.44 503 VAL A CA 1
ATOM 3864 C C . VAL A 1 503 ? 0.599 -40.082 34.407 1.00 36.44 503 VAL A C 1
ATOM 3866 O O . VAL A 1 503 ? 1.182 -41.117 34.082 1.00 36.44 503 VAL A O 1
ATOM 3869 N N . VAL A 1 504 ? 0.929 -39.391 35.495 1.00 27.30 504 VAL A N 1
ATOM 3870 C CA . VAL A 1 504 ? 1.876 -39.887 36.502 1.00 27.30 504 VAL A CA 1
ATOM 3871 C C . VAL A 1 504 ? 1.085 -40.118 37.783 1.00 27.30 504 VAL A C 1
ATOM 3873 O O . VAL A 1 504 ? 0.419 -39.219 38.279 1.00 27.30 504 VAL A O 1
ATOM 3876 N N . ASN A 1 505 ? 1.124 -41.345 38.309 1.00 28.38 505 ASN A N 1
ATOM 3877 C CA . ASN A 1 505 ? 0.430 -41.754 39.540 1.00 28.38 505 ASN A CA 1
ATOM 3878 C C . ASN A 1 505 ? -1.104 -41.577 39.539 1.00 28.38 505 ASN A C 1
ATOM 3880 O O . ASN A 1 505 ? -1.706 -41.416 40.596 1.00 28.38 505 ASN A O 1
ATOM 3884 N N . GLY A 1 506 ? -1.751 -41.641 38.371 1.00 31.08 506 GLY A N 1
ATOM 3885 C CA . GLY A 1 506 ? -3.211 -41.520 38.264 1.00 31.08 506 GLY A CA 1
ATOM 3886 C C . GLY A 1 506 ? -3.741 -40.082 38.302 1.00 31.08 506 GLY A C 1
ATOM 3887 O O . GLY A 1 506 ? -4.949 -39.896 38.192 1.00 31.08 506 GLY A O 1
ATOM 3888 N N . GLU A 1 507 ? -2.863 -39.080 38.383 1.00 29.38 507 GLU A N 1
ATOM 3889 C CA . GLU A 1 507 ? -3.205 -37.673 38.175 1.00 29.38 507 GLU A CA 1
ATOM 3890 C C . GLU A 1 507 ? -2.758 -37.212 36.781 1.00 29.38 507 GLU A C 1
ATOM 3892 O O . GLU A 1 507 ? -1.685 -37.572 36.283 1.00 29.38 507 GLU A O 1
ATOM 3897 N N . LEU A 1 508 ? -3.628 -36.439 36.128 1.00 32.25 508 LEU A N 1
ATOM 3898 C CA . LEU A 1 508 ? -3.402 -35.869 34.805 1.00 32.25 508 LEU A CA 1
ATOM 3899 C C . LEU A 1 508 ? -2.483 -34.646 34.956 1.00 32.25 508 LEU A C 1
ATOM 3901 O O . LEU A 1 508 ? -2.924 -33.603 35.437 1.00 32.25 508 LEU A O 1
ATOM 3905 N N . LEU A 1 509 ? -1.212 -34.754 34.564 1.00 29.72 509 LEU A N 1
ATOM 3906 C CA . LEU A 1 509 ? -0.296 -33.612 34.553 1.00 29.72 509 LEU A CA 1
ATOM 3907 C C . LEU A 1 509 ? -0.340 -32.949 33.172 1.00 29.72 509 LEU A C 1
ATOM 3909 O O . LEU A 1 509 ? 0.214 -33.459 32.200 1.00 29.72 509 LEU A O 1
ATOM 3913 N N . SER A 1 510 ? -1.007 -31.795 33.096 1.00 34.88 510 SER A N 1
ATOM 3914 C CA . SER A 1 510 ? -0.913 -30.875 31.959 1.00 34.88 510 SER A CA 1
ATOM 3915 C C . SER A 1 510 ? 0.516 -30.335 31.885 1.00 34.88 510 SER A C 1
ATOM 3917 O O . SER A 1 510 ? 0.901 -29.475 32.677 1.00 34.88 510 SER A O 1
ATOM 3919 N N . LEU A 1 511 ? 1.328 -30.858 30.967 1.00 30.14 511 LEU A N 1
ATOM 3920 C CA . LEU A 1 511 ? 2.668 -30.337 30.734 1.00 30.14 511 LEU A CA 1
ATOM 3921 C C . LEU A 1 511 ? 2.607 -29.036 29.922 1.00 30.14 511 LEU A C 1
ATOM 3923 O O . LEU A 1 511 ? 2.272 -29.038 28.745 1.00 30.14 511 LEU A O 1
ATOM 3927 N N . SER A 1 512 ? 3.071 -27.975 30.583 1.00 32.66 512 SER A N 1
ATOM 3928 C CA . SER A 1 512 ? 3.744 -26.795 30.032 1.00 32.66 512 SER A CA 1
ATOM 3929 C C . SER A 1 512 ? 2.884 -25.718 29.350 1.00 32.66 512 SER A C 1
ATOM 3931 O O . SER A 1 512 ? 2.543 -25.793 28.174 1.00 32.66 512 SER A O 1
ATOM 3933 N N . GLU A 1 513 ? 2.655 -24.667 30.139 1.00 33.88 513 GLU A N 1
ATOM 3934 C CA . GLU A 1 513 ? 2.662 -23.229 29.831 1.00 33.88 513 GLU A CA 1
ATOM 3935 C C . GLU A 1 513 ? 3.518 -22.818 28.604 1.00 33.88 513 GLU A C 1
ATOM 3937 O O . GLU A 1 513 ? 4.572 -22.197 28.742 1.00 33.88 513 GLU A O 1
ATOM 3942 N N . GLN A 1 514 ? 3.082 -23.133 27.385 1.00 33.41 514 GLN A N 1
ATOM 3943 C CA . GLN A 1 514 ? 3.519 -22.408 26.188 1.00 33.41 514 GLN A CA 1
ATOM 3944 C C . GLN A 1 514 ? 2.466 -21.342 25.848 1.00 33.41 514 GLN A C 1
ATOM 3946 O O . GLN A 1 514 ? 1.276 -21.604 26.032 1.00 33.41 514 GLN A O 1
ATOM 3951 N N . PRO A 1 515 ? 2.857 -20.140 25.384 1.00 37.72 515 PRO A N 1
ATOM 3952 C CA . PRO A 1 515 ? 1.906 -19.133 24.931 1.00 37.72 515 PRO A CA 1
ATOM 3953 C C . PRO A 1 515 ? 1.130 -19.684 23.732 1.00 37.72 515 PRO A C 1
ATOM 3955 O O . PRO A 1 515 ? 1.670 -19.913 22.654 1.00 37.72 515 PRO A O 1
ATOM 3958 N N . GLU A 1 516 ? -0.141 -19.965 23.973 1.00 44.16 516 GLU A N 1
ATOM 3959 C CA . GLU A 1 516 ? -1.029 -20.623 23.029 1.00 44.16 516 GLU A CA 1
ATOM 3960 C C . GLU A 1 516 ? -1.422 -19.664 21.889 1.00 44.16 516 GLU A C 1
ATOM 3962 O O . GLU A 1 516 ? -1.782 -18.520 22.183 1.00 44.16 516 GLU A O 1
ATOM 3967 N N . PRO A 1 517 ? -1.397 -20.086 20.606 1.00 45.06 517 PRO A N 1
ATOM 3968 C CA . PRO A 1 517 ? -1.759 -19.217 19.490 1.00 45.06 517 PRO A CA 1
ATOM 3969 C C . PRO A 1 517 ? -3.213 -18.761 19.645 1.00 45.06 517 PRO A C 1
ATOM 3971 O O . PRO A 1 517 ? -4.138 -19.577 19.676 1.00 45.06 517 PRO A O 1
ATOM 3974 N N . SER A 1 518 ? -3.418 -17.453 19.787 1.00 50.34 518 SER A N 1
ATOM 3975 C CA . SER A 1 518 ? -4.746 -16.852 19.767 1.00 50.34 518 SER A CA 1
ATOM 3976 C C . SER A 1 518 ? -5.175 -16.671 18.314 1.00 50.34 518 SER A C 1
ATOM 3978 O O . SER A 1 518 ? -4.566 -15.875 17.596 1.00 50.34 518 SER A O 1
ATOM 3980 N N . ASP A 1 519 ? -6.222 -17.377 17.883 1.00 54.94 519 ASP A N 1
ATOM 3981 C CA . ASP A 1 519 ? -6.851 -17.098 16.592 1.00 54.94 519 ASP A CA 1
ATOM 3982 C C . ASP A 1 519 ? -7.287 -15.626 16.586 1.00 54.94 519 ASP A C 1
ATOM 3984 O O . ASP A 1 519 ? -8.104 -15.207 17.417 1.00 54.94 519 ASP A O 1
ATOM 3988 N N . SER A 1 520 ? -6.728 -14.839 15.667 1.00 66.62 520 SER A N 1
ATOM 3989 C CA . SER A 1 520 ? -7.180 -13.470 15.450 1.00 66.62 520 SER A CA 1
ATOM 3990 C C . SER A 1 520 ? -8.346 -13.478 14.486 1.00 66.62 520 SER A C 1
ATOM 3992 O O . SER A 1 520 ? -8.306 -14.147 13.449 1.00 66.62 520 SER A O 1
ATOM 3994 N N . ILE A 1 521 ? -9.376 -12.711 14.826 1.00 72.12 521 ILE A N 1
ATOM 3995 C CA . ILE A 1 521 ? -10.580 -12.606 14.022 1.00 72.12 521 ILE A CA 1
ATOM 3996 C C . ILE A 1 521 ? -10.849 -11.161 13.611 1.00 72.12 521 ILE A C 1
ATOM 3998 O O . ILE A 1 521 ? -10.701 -10.235 14.406 1.00 72.12 521 ILE A O 1
ATOM 4002 N N . ALA A 1 522 ? -11.282 -10.982 12.366 1.00 73.94 522 ALA A N 1
ATOM 4003 C CA . ALA A 1 522 ? -11.734 -9.707 11.821 1.00 73.94 522 ALA A CA 1
ATOM 4004 C C . ALA A 1 522 ? -13.077 -9.901 11.113 1.00 73.94 522 ALA A C 1
ATOM 4006 O O . ALA A 1 522 ? -13.274 -10.887 10.408 1.00 73.94 522 ALA A O 1
ATOM 4007 N N . LEU A 1 523 ? -14.005 -8.958 11.271 1.00 74.44 523 LEU A N 1
ATOM 4008 C CA . LEU A 1 523 ? -15.313 -9.005 10.616 1.00 74.44 523 LEU A CA 1
ATOM 4009 C C . LEU A 1 523 ? -15.393 -7.925 9.539 1.00 74.44 523 LEU A C 1
ATOM 4011 O O . LEU A 1 523 ? -15.086 -6.761 9.794 1.00 74.44 523 LEU A O 1
ATOM 4015 N N . SER A 1 524 ? -15.861 -8.289 8.348 1.00 72.69 524 SER A N 1
ATOM 4016 C CA . SER A 1 524 ? -16.271 -7.317 7.335 1.00 72.69 524 SER A CA 1
ATOM 4017 C C . SER A 1 524 ? -17.548 -7.781 6.655 1.00 72.69 524 SER A C 1
ATOM 4019 O O . SER A 1 524 ? -17.602 -8.873 6.088 1.00 72.69 524 SER A O 1
ATOM 4021 N N . HIS A 1 525 ? -18.582 -6.939 6.703 1.00 72.81 525 HIS A N 1
ATOM 4022 C CA . HIS A 1 525 ? -19.918 -7.264 6.205 1.00 72.81 525 HIS A CA 1
ATOM 4023 C C . HIS A 1 525 ? -20.439 -8.599 6.770 1.00 72.81 525 HIS A C 1
ATOM 4025 O O . HIS A 1 525 ? -20.721 -8.690 7.960 1.00 72.81 525 HIS A O 1
ATOM 4031 N N . ARG A 1 526 ? -20.575 -9.624 5.917 1.00 80.69 526 ARG A N 1
ATOM 4032 C CA . ARG A 1 526 ? -21.083 -10.962 6.254 1.00 80.69 526 ARG A CA 1
ATOM 4033 C C . ARG A 1 526 ? -19.985 -12.021 6.340 1.00 80.69 526 ARG A C 1
ATOM 4035 O O . ARG A 1 526 ? -20.303 -13.205 6.377 1.00 80.69 526 ARG A O 1
ATOM 4042 N N . THR A 1 527 ? -18.718 -11.622 6.363 1.00 81.69 527 THR A N 1
ATOM 4043 C CA . THR A 1 527 ? -17.594 -12.557 6.355 1.00 81.69 527 THR A CA 1
ATOM 4044 C C . THR A 1 527 ? -16.710 -12.336 7.571 1.00 81.69 527 THR A C 1
ATOM 4046 O O . THR A 1 527 ? -16.266 -11.217 7.840 1.00 81.69 527 THR A O 1
ATOM 4049 N N . LEU A 1 528 ? -16.452 -13.421 8.294 1.00 82.62 528 LEU A N 1
ATOM 4050 C CA . LEU A 1 528 ? -15.519 -13.487 9.405 1.00 82.62 528 LEU A CA 1
ATOM 4051 C C . LEU A 1 528 ? -14.196 -14.076 8.916 1.00 82.62 528 LEU A C 1
ATOM 4053 O O . LEU A 1 528 ? -14.155 -15.211 8.442 1.00 82.62 528 LEU A O 1
ATOM 4057 N N . TYR A 1 529 ? -13.122 -13.312 9.043 1.00 79.12 529 TYR A N 1
ATOM 4058 C CA . TYR A 1 529 ? -11.770 -13.745 8.718 1.00 79.12 529 TYR A CA 1
ATOM 4059 C C . TYR A 1 529 ? -11.089 -14.250 9.970 1.00 79.12 529 TYR A C 1
ATOM 4061 O O . TYR A 1 529 ? -11.170 -13.602 11.012 1.00 79.12 529 TYR A O 1
ATOM 4069 N N . VAL A 1 530 ? -10.433 -15.396 9.858 1.00 77.81 530 VAL A N 1
ATOM 4070 C CA . VAL A 1 530 ? -9.771 -16.073 10.967 1.00 77.81 530 VAL A CA 1
ATOM 4071 C C . VAL A 1 530 ? -8.347 -16.372 10.544 1.00 77.81 530 VAL A C 1
ATOM 4073 O O . VAL A 1 530 ? -8.127 -17.121 9.589 1.00 77.81 530 VAL A O 1
ATOM 4076 N N . ASN A 1 531 ? -7.385 -15.796 11.255 1.00 72.94 531 ASN A N 1
ATOM 4077 C CA . ASN A 1 531 ? -5.992 -16.178 11.105 1.00 72.94 531 ASN A CA 1
ATOM 4078 C C . ASN A 1 531 ? -5.694 -17.337 12.056 1.00 72.94 531 ASN A C 1
ATOM 4080 O O . ASN A 1 531 ? -5.795 -17.170 13.272 1.00 72.94 531 ASN A O 1
ATOM 4084 N N . HIS A 1 532 ? -5.364 -18.499 11.495 1.00 70.75 532 HIS A N 1
ATOM 4085 C CA . HIS A 1 532 ? -5.140 -19.739 12.230 1.00 70.75 532 HIS A CA 1
ATOM 4086 C C . HIS A 1 532 ? -3.869 -20.434 11.732 1.00 70.75 532 HIS A C 1
ATOM 4088 O O . HIS A 1 532 ? -3.853 -21.064 10.668 1.00 70.75 532 HIS A O 1
ATOM 4094 N N . GLY A 1 533 ? -2.791 -20.333 12.513 1.00 68.19 533 GLY A N 1
ATOM 4095 C CA . GLY A 1 533 ? -1.491 -20.909 12.165 1.00 68.19 533 GLY A CA 1
ATOM 4096 C C . GLY A 1 533 ? -1.008 -20.432 10.785 1.00 68.19 533 GLY A C 1
ATOM 4097 O O . GLY A 1 533 ? -0.897 -19.223 10.568 1.00 68.19 533 GLY A O 1
ATOM 4098 N N . PRO A 1 534 ? -0.735 -21.340 9.828 1.00 69.50 534 PRO A N 1
ATOM 4099 C CA . PRO A 1 534 ? -0.295 -20.967 8.490 1.00 69.50 534 PRO A CA 1
ATOM 4100 C C . PRO A 1 534 ? -1.450 -20.636 7.533 1.00 69.50 534 PRO A C 1
ATOM 4102 O O . PRO A 1 534 ? -1.205 -20.522 6.333 1.00 69.50 534 PRO A O 1
ATOM 4105 N N . TYR A 1 535 ? -2.692 -20.509 8.011 1.00 76.75 535 TYR A N 1
ATOM 4106 C CA . TYR A 1 535 ? -3.863 -20.301 7.162 1.00 76.75 535 TYR A CA 1
ATOM 4107 C C . TYR A 1 535 ? -4.633 -19.021 7.491 1.00 76.75 535 TYR A C 1
ATOM 4109 O O . TYR A 1 535 ? -4.896 -18.713 8.651 1.00 76.75 535 TYR A O 1
ATOM 4117 N N . MET A 1 536 ? -5.109 -18.350 6.441 1.00 79.50 536 MET A N 1
ATOM 4118 C CA . MET A 1 536 ? -6.201 -17.381 6.521 1.00 79.50 536 MET A CA 1
ATOM 4119 C C . MET A 1 536 ? -7.492 -18.046 6.056 1.00 79.50 536 MET A C 1
ATOM 4121 O O . MET A 1 536 ? -7.583 -18.499 4.911 1.00 79.50 536 MET A O 1
ATOM 4125 N N . LEU A 1 537 ? -8.494 -18.094 6.926 1.00 83.25 537 LEU A N 1
ATOM 4126 C CA . LEU A 1 537 ? -9.823 -18.605 6.614 1.00 83.25 537 LEU A CA 1
ATOM 4127 C C . LEU A 1 537 ? -10.810 -17.451 6.481 1.00 83.25 537 LEU A C 1
ATOM 4129 O O . LEU A 1 537 ? -10.740 -16.476 7.224 1.00 83.25 537 LEU A O 1
ATOM 4133 N N . ALA A 1 538 ? -11.785 -17.615 5.594 1.00 85.75 538 ALA A N 1
ATOM 4134 C CA . ALA A 1 538 ? -13.000 -16.817 5.599 1.00 85.75 538 ALA A CA 1
ATOM 4135 C C . ALA A 1 538 ? -14.206 -17.706 5.847 1.00 85.75 538 ALA A C 1
ATOM 4137 O O . ALA A 1 538 ? -14.387 -18.727 5.176 1.00 85.75 538 ALA A O 1
ATOM 4138 N N . LEU A 1 539 ? -15.038 -17.292 6.791 1.00 86.94 539 LEU A N 1
ATOM 4139 C CA . LEU A 1 539 ? -16.274 -17.950 7.171 1.00 86.94 539 LEU A CA 1
ATOM 4140 C C . LEU A 1 539 ? -17.449 -17.013 6.890 1.00 86.94 539 LEU A C 1
ATOM 4142 O O . LEU A 1 539 ? -17.356 -15.811 7.135 1.00 86.94 539 LEU A O 1
ATOM 4146 N N . ASP A 1 540 ? -18.574 -17.542 6.422 1.00 88.25 540 ASP A N 1
ATOM 4147 C CA . ASP A 1 540 ? -19.828 -16.796 6.436 1.00 88.25 540 ASP A CA 1
ATOM 4148 C C . ASP A 1 540 ? -20.215 -16.540 7.897 1.00 88.25 540 ASP A C 1
ATOM 4150 O O . ASP A 1 540 ? -20.373 -17.466 8.691 1.00 88.25 540 ASP A O 1
ATOM 4154 N N . ALA A 1 541 ? -20.356 -15.272 8.258 1.00 85.38 541 ALA A N 1
ATOM 4155 C CA . ALA A 1 541 ? -20.536 -14.841 9.635 1.00 85.38 541 ALA A CA 1
ATOM 4156 C C . ALA A 1 541 ? -21.878 -15.323 10.226 1.00 85.38 541 ALA A C 1
ATOM 4158 O O . ALA A 1 541 ? -21.984 -15.575 11.422 1.00 85.38 541 ALA A O 1
ATOM 4159 N N . SER A 1 542 ? -22.898 -15.546 9.392 1.00 87.31 542 SER A N 1
ATOM 4160 C CA . SER A 1 542 ? -24.207 -16.027 9.853 1.00 87.31 542 SER A CA 1
ATOM 4161 C C . SER A 1 542 ? -24.261 -17.535 10.101 1.00 87.31 542 SER A C 1
ATOM 4163 O O . SER A 1 542 ? -25.058 -17.993 10.917 1.00 87.31 542 SER A O 1
ATOM 4165 N N . THR A 1 543 ? -23.416 -18.313 9.424 1.00 89.56 543 THR A N 1
ATOM 4166 C CA . THR A 1 543 ? -23.497 -19.784 9.421 1.00 89.56 543 THR A CA 1
ATOM 4167 C C . THR A 1 543 ? -22.236 -20.489 9.915 1.00 89.56 543 THR A C 1
ATOM 4169 O O . THR A 1 543 ? -22.281 -21.686 10.184 1.00 89.56 543 THR A O 1
ATOM 4172 N N . GLY A 1 544 ? -21.102 -19.791 9.982 1.00 86.69 544 GLY A N 1
ATOM 4173 C CA . GLY A 1 544 ? -19.793 -20.377 10.267 1.00 86.69 544 GLY A CA 1
ATOM 4174 C C . GLY A 1 544 ? -19.266 -21.260 9.136 1.00 86.69 544 GLY A C 1
ATOM 4175 O O . GLY A 1 544 ? -18.294 -21.989 9.327 1.00 86.69 544 GLY A O 1
ATOM 4176 N N . THR A 1 545 ? -19.902 -21.253 7.961 1.00 89.56 545 THR A N 1
ATOM 4177 C CA . THR A 1 545 ? -19.476 -22.088 6.832 1.00 89.56 545 THR A CA 1
ATOM 4178 C C . THR A 1 545 ? -18.246 -21.497 6.159 1.00 89.56 545 THR A C 1
ATOM 4180 O O . THR A 1 545 ? -18.148 -20.291 5.956 1.00 89.56 545 THR A O 1
ATOM 4183 N N . LYS A 1 546 ? -17.283 -22.352 5.810 1.00 90.25 546 LYS A N 1
ATOM 4184 C CA . LYS A 1 546 ? -16.038 -21.921 5.173 1.00 90.25 546 LYS A CA 1
ATOM 4185 C C . LYS A 1 546 ? -16.292 -21.471 3.738 1.00 90.25 546 LYS A C 1
ATOM 4187 O O . LYS A 1 546 ? -16.717 -22.277 2.915 1.00 90.25 546 LYS A O 1
ATOM 4192 N N . LEU A 1 547 ? -15.983 -20.212 3.448 1.00 87.75 547 LEU A N 1
ATOM 4193 C CA . LEU A 1 547 ? -16.055 -19.623 2.112 1.00 87.75 547 LEU A CA 1
ATOM 4194 C C . LEU A 1 547 ? -14.775 -19.902 1.326 1.00 87.75 547 LEU A C 1
ATOM 4196 O O . LEU A 1 547 ? -14.831 -20.396 0.203 1.00 87.75 547 LEU A O 1
ATOM 4200 N N . TRP A 1 548 ? -13.617 -19.627 1.929 1.00 86.75 548 TRP A N 1
ATOM 4201 C CA . TRP A 1 548 ? -12.312 -19.848 1.308 1.00 86.75 548 TRP A CA 1
ATOM 4202 C C . TRP A 1 548 ? -11.197 -20.029 2.347 1.00 86.75 548 TRP A C 1
ATOM 4204 O O . TRP A 1 548 ? -11.383 -19.813 3.549 1.00 86.75 548 TRP A O 1
ATOM 4214 N N . THR A 1 549 ? -10.030 -20.486 1.890 1.00 86.44 549 THR A N 1
ATOM 4215 C CA . THR A 1 549 ? -8.821 -20.649 2.711 1.00 86.44 549 THR A CA 1
ATOM 4216 C C . THR A 1 549 ? -7.580 -20.370 1.876 1.00 86.44 549 THR A C 1
ATOM 4218 O O . THR A 1 549 ? -7.483 -20.877 0.760 1.00 86.44 549 THR A O 1
ATOM 4221 N N . HIS A 1 550 ? -6.629 -19.632 2.443 1.00 81.50 550 HIS A N 1
ATOM 4222 C CA . HIS A 1 550 ? -5.312 -19.372 1.859 1.00 81.50 550 HIS A CA 1
ATOM 4223 C C . HIS A 1 550 ? -4.201 -19.829 2.792 1.00 81.50 550 HIS A C 1
ATOM 4225 O O . HIS A 1 550 ? -4.324 -19.693 4.006 1.00 81.50 550 HIS A O 1
ATOM 4231 N N . TYR A 1 551 ? -3.125 -20.364 2.219 1.00 80.06 551 TYR A N 1
ATOM 4232 C CA . TYR A 1 551 ? -1.907 -20.723 2.942 1.00 80.06 551 TYR A CA 1
ATOM 4233 C C . TYR A 1 551 ? -0.919 -19.555 2.891 1.00 80.06 551 TYR A C 1
ATOM 4235 O O . TYR A 1 551 ? -0.646 -19.039 1.809 1.00 80.06 551 TYR A O 1
ATOM 4243 N N . LEU A 1 552 ? -0.407 -19.145 4.050 1.00 69.38 552 LEU A N 1
ATOM 4244 C CA . LEU A 1 552 ? 0.446 -17.966 4.228 1.00 69.38 552 LEU A CA 1
ATOM 4245 C C . LEU A 1 552 ? 1.902 -18.299 4.573 1.00 69.38 552 LEU A C 1
ATOM 4247 O O . LEU A 1 552 ? 2.715 -17.390 4.666 1.00 69.38 552 LEU A O 1
ATOM 4251 N N . ASP A 1 553 ? 2.233 -19.583 4.751 1.00 67.62 553 ASP A N 1
ATOM 4252 C CA . ASP A 1 553 ? 3.578 -20.037 5.144 1.00 67.62 553 ASP A CA 1
ATOM 4253 C C . ASP A 1 553 ? 4.092 -19.389 6.455 1.00 67.62 553 ASP A C 1
ATOM 4255 O O . ASP A 1 553 ? 5.266 -19.062 6.611 1.00 67.62 553 ASP A O 1
ATOM 4259 N N . ASN A 1 554 ? 3.193 -19.192 7.432 1.00 60.72 554 ASN A N 1
ATOM 4260 C CA . ASN A 1 554 ? 3.487 -18.474 8.689 1.00 60.72 554 ASN A CA 1
ATOM 4261 C C . ASN A 1 554 ? 4.240 -19.296 9.755 1.00 60.72 554 ASN A C 1
ATOM 4263 O O . ASN A 1 554 ? 4.402 -18.853 10.899 1.00 60.72 554 ASN A O 1
ATOM 4267 N N . GLY A 1 555 ? 4.638 -20.531 9.437 1.00 56.03 555 GLY A N 1
ATOM 4268 C CA . GLY A 1 555 ? 5.081 -21.495 10.447 1.00 56.03 555 GLY A CA 1
ATOM 4269 C C . GLY A 1 555 ? 4.083 -21.616 11.617 1.00 56.03 555 GLY A C 1
ATOM 4270 O O . GLY A 1 555 ? 2.871 -21.554 11.422 1.00 56.03 555 GLY A O 1
ATOM 4271 N N . ASN A 1 556 ? 4.606 -21.772 12.840 1.00 51.66 556 ASN A N 1
ATOM 4272 C CA . ASN A 1 556 ? 3.826 -21.890 14.087 1.00 51.66 556 ASN A CA 1
ATOM 4273 C C . ASN A 1 556 ? 3.857 -20.607 14.950 1.00 51.66 556 ASN A C 1
ATOM 4275 O O . ASN A 1 556 ? 3.709 -20.686 16.168 1.00 51.66 556 ASN A O 1
ATOM 4279 N N . GLY A 1 557 ? 4.151 -19.438 14.370 1.00 49.16 557 GLY A N 1
ATOM 4280 C CA . GLY A 1 557 ? 4.336 -18.206 15.149 1.00 49.16 557 GLY A CA 1
ATOM 4281 C C . GLY A 1 557 ? 3.039 -17.646 15.758 1.00 49.16 557 GLY A C 1
ATOM 4282 O O . GLY A 1 557 ? 1.947 -18.040 15.358 1.00 49.16 557 GLY A O 1
ATOM 4283 N N . ILE A 1 558 ? 3.163 -16.730 16.727 1.00 48.16 558 ILE A N 1
ATOM 4284 C CA . ILE A 1 558 ? 2.162 -16.518 17.796 1.00 48.16 558 ILE A CA 1
ATOM 4285 C C . ILE A 1 558 ? 1.362 -15.195 17.677 1.00 48.16 558 ILE A C 1
ATOM 4287 O O . ILE A 1 558 ? 0.383 -15.023 18.395 1.00 48.16 558 ILE A O 1
ATOM 4291 N N . PHE A 1 559 ? 1.667 -14.276 16.749 1.00 51.12 559 PHE A N 1
ATOM 4292 C CA . PHE A 1 559 ? 1.015 -12.948 16.721 1.00 51.12 559 PHE A CA 1
ATOM 4293 C C . PHE A 1 559 ? 0.674 -12.464 15.304 1.00 51.12 559 PHE A C 1
ATOM 4295 O O . PHE A 1 559 ? 1.410 -11.675 14.717 1.00 51.12 559 PHE A O 1
ATOM 4302 N N . TRP A 1 560 ? -0.455 -12.924 14.751 1.00 58.16 560 TRP A N 1
ATOM 4303 C CA . TRP A 1 560 ? -0.856 -12.624 13.367 1.00 58.16 560 TRP A CA 1
ATOM 4304 C C . TRP A 1 560 ? -2.275 -12.071 13.303 1.00 58.16 560 TRP A C 1
ATOM 4306 O O . TRP A 1 560 ? -3.221 -12.776 12.953 1.00 58.16 560 TRP A O 1
ATOM 4316 N N . GLU A 1 561 ? -2.459 -10.804 13.662 1.00 60.25 561 GLU A N 1
ATOM 4317 C CA . GLU A 1 561 ? -3.800 -10.231 13.610 1.00 60.25 561 GLU A CA 1
ATOM 4318 C C . GLU A 1 561 ? -4.225 -9.855 12.179 1.00 60.25 561 GLU A C 1
ATOM 4320 O O . GLU A 1 561 ? -3.479 -9.208 11.444 1.00 60.25 561 GLU A O 1
ATOM 4325 N N . ALA A 1 562 ? -5.424 -10.283 11.770 1.00 61.19 562 ALA A N 1
ATOM 4326 C CA . ALA A 1 562 ? -6.002 -9.933 10.472 1.00 61.19 562 ALA A CA 1
ATOM 4327 C C . ALA A 1 562 ? -6.612 -8.524 10.516 1.00 61.19 562 ALA A C 1
ATOM 4329 O O . ALA A 1 562 ? -7.198 -8.120 11.521 1.00 61.19 562 ALA A O 1
ATOM 4330 N N . GLY A 1 563 ? -6.516 -7.785 9.413 1.00 67.06 563 GLY A N 1
ATOM 4331 C CA . GLY A 1 563 ? -7.152 -6.478 9.250 1.00 67.06 563 GLY A CA 1
ATOM 4332 C C . GLY A 1 563 ? -8.140 -6.510 8.094 1.00 67.06 563 GLY A C 1
ATOM 4333 O O . GLY A 1 563 ? -7.820 -7.036 7.035 1.00 67.06 563 GLY A O 1
ATOM 4334 N N . ALA A 1 564 ? -9.335 -5.946 8.256 1.00 63.12 564 ALA A N 1
ATOM 4335 C CA . ALA A 1 564 ? -10.312 -5.861 7.172 1.00 63.12 564 ALA A CA 1
ATOM 4336 C C . ALA A 1 564 ? -10.867 -4.441 7.049 1.00 63.12 564 ALA A C 1
ATOM 4338 O O . ALA A 1 564 ? -11.259 -3.831 8.043 1.00 63.12 564 ALA A O 1
ATOM 4339 N N . ALA A 1 565 ? -10.901 -3.909 5.828 1.00 65.94 565 ALA A N 1
ATOM 4340 C CA . ALA A 1 565 ? -11.379 -2.559 5.552 1.00 65.94 565 ALA A CA 1
ATOM 4341 C C . ALA A 1 565 ? -11.772 -2.396 4.078 1.00 65.94 565 ALA A C 1
ATOM 4343 O O . ALA A 1 565 ? -11.052 -2.829 3.181 1.00 65.94 565 ALA A O 1
ATOM 4344 N N . GLY A 1 566 ? -12.914 -1.744 3.828 1.00 63.03 566 GLY A N 1
ATOM 4345 C CA . GLY A 1 566 ? -13.333 -1.341 2.479 1.00 63.03 566 GLY A CA 1
ATOM 4346 C C . GLY A 1 566 ? -13.545 -2.488 1.483 1.00 63.03 566 GLY A C 1
ATOM 4347 O O . GLY A 1 566 ? -13.369 -2.277 0.291 1.00 63.03 566 GLY A O 1
ATOM 4348 N N . GLY A 1 567 ? -13.889 -3.693 1.951 1.00 74.88 567 GLY A N 1
ATOM 4349 C CA . GLY A 1 567 ? -14.027 -4.871 1.084 1.00 74.88 567 GLY A CA 1
ATOM 4350 C C . GLY A 1 567 ? -12.707 -5.582 0.761 1.00 74.88 567 GLY A C 1
ATOM 4351 O O . GLY A 1 567 ? -12.708 -6.506 -0.047 1.00 74.88 567 GLY A O 1
ATOM 4352 N N . THR A 1 568 ? -11.609 -5.211 1.422 1.00 81.12 568 THR A N 1
ATOM 4353 C CA . THR A 1 568 ? -10.316 -5.896 1.326 1.00 81.12 568 THR A CA 1
ATOM 4354 C C . THR A 1 568 ? -9.897 -6.435 2.688 1.00 81.12 568 THR A C 1
ATOM 4356 O O . THR A 1 568 ? -10.130 -5.808 3.726 1.00 81.12 568 THR A O 1
ATOM 4359 N N . VAL A 1 569 ? -9.269 -7.605 2.679 1.00 83.44 569 VAL A N 1
ATOM 4360 C CA . VAL A 1 569 ? -8.679 -8.253 3.852 1.00 83.44 569 VAL A CA 1
ATOM 4361 C C . VAL A 1 569 ? -7.179 -8.254 3.702 1.00 83.44 569 VAL A C 1
ATOM 4363 O O . VAL A 1 569 ? -6.676 -8.606 2.640 1.00 83.44 569 VAL A O 1
ATOM 4366 N N . TYR A 1 570 ? -6.491 -7.908 4.778 1.00 81.88 570 TYR A N 1
ATOM 4367 C CA . TYR A 1 570 ? -5.048 -7.828 4.859 1.00 81.88 570 TYR A CA 1
ATOM 4368 C C . TYR A 1 570 ? -4.529 -8.770 5.940 1.00 81.88 570 TYR A C 1
ATOM 4370 O O . TYR A 1 570 ? -5.093 -8.850 7.036 1.00 81.88 570 TYR A O 1
ATOM 4378 N N . ALA A 1 571 ? -3.421 -9.442 5.647 1.00 80.88 571 ALA A N 1
ATOM 4379 C CA . ALA A 1 571 ? -2.717 -10.276 6.612 1.00 80.88 571 ALA A CA 1
ATOM 4380 C C . ALA A 1 571 ? -1.209 -10.185 6.408 1.00 80.88 571 ALA A C 1
ATOM 4382 O O . ALA A 1 571 ? -0.738 -10.200 5.271 1.00 80.88 571 ALA A O 1
ATOM 4383 N N . GLY A 1 572 ? -0.470 -10.113 7.512 1.00 78.06 572 GLY A N 1
ATOM 4384 C CA . GLY A 1 572 ? 0.974 -10.315 7.518 1.00 78.06 572 GLY A CA 1
ATOM 4385 C C . GLY A 1 572 ? 1.326 -11.795 7.653 1.00 78.06 572 GLY A C 1
ATOM 4386 O O . GLY A 1 572 ? 0.576 -12.565 8.260 1.00 78.06 572 GLY A O 1
ATOM 4387 N N . ALA A 1 573 ? 2.472 -12.165 7.098 1.00 77.38 573 ALA A N 1
ATOM 4388 C CA . ALA A 1 573 ? 3.040 -13.498 7.149 1.00 77.38 573 ALA A CA 1
ATOM 4389 C C . ALA A 1 573 ? 4.461 -13.481 7.702 1.00 77.38 573 ALA A C 1
ATOM 4391 O O . ALA A 1 573 ? 5.223 -12.559 7.415 1.00 77.38 573 ALA A O 1
ATOM 4392 N N . SER A 1 574 ? 4.861 -14.526 8.434 1.00 74.38 574 SER A N 1
ATOM 4393 C CA . SER A 1 574 ? 6.176 -14.573 9.103 1.00 74.38 574 SER A CA 1
ATOM 4394 C C . SER A 1 574 ? 7.370 -14.490 8.149 1.00 74.38 574 SER A C 1
ATOM 4396 O O . SER A 1 574 ? 8.499 -14.243 8.571 1.00 74.38 574 SER A O 1
ATOM 4398 N N . THR A 1 575 ? 7.132 -14.704 6.856 1.00 76.00 575 THR A N 1
ATOM 4399 C CA . THR A 1 575 ? 8.098 -14.514 5.772 1.00 76.00 575 THR A CA 1
ATOM 4400 C C . THR A 1 575 ? 8.443 -13.044 5.516 1.00 76.00 575 THR A C 1
ATOM 4402 O O . THR A 1 575 ? 9.385 -12.769 4.774 1.00 76.00 575 THR A O 1
ATOM 4405 N N . GLY A 1 576 ? 7.720 -12.092 6.112 1.00 79.88 576 GLY A N 1
ATOM 4406 C CA . GLY A 1 576 ? 7.843 -10.661 5.828 1.00 79.88 576 GLY A CA 1
ATOM 4407 C C . GLY A 1 576 ? 6.885 -10.166 4.744 1.00 79.88 576 GLY A C 1
ATOM 4408 O O . GLY A 1 576 ? 7.014 -9.024 4.293 1.00 79.88 576 GLY A O 1
ATOM 4409 N N . ASP A 1 577 ? 5.960 -11.017 4.297 1.00 84.38 577 ASP A N 1
ATOM 4410 C CA . ASP A 1 577 ? 4.979 -10.698 3.266 1.00 84.38 577 ASP A CA 1
ATOM 4411 C C . ASP A 1 577 ? 3.669 -10.192 3.867 1.00 84.38 577 ASP A C 1
ATOM 4413 O O . ASP A 1 577 ? 3.183 -10.692 4.877 1.00 84.38 577 ASP A O 1
ATOM 4417 N N . VAL A 1 578 ? 3.067 -9.210 3.209 1.00 85.56 578 VAL A N 1
ATOM 4418 C CA . VAL A 1 578 ? 1.697 -8.772 3.447 1.00 85.56 578 VAL A CA 1
ATOM 4419 C C . VAL A 1 578 ? 0.870 -9.145 2.236 1.00 85.56 578 VAL A C 1
ATOM 4421 O O . VAL A 1 578 ? 1.249 -8.875 1.096 1.00 85.56 578 VAL A O 1
ATOM 4424 N N . TYR A 1 579 ? -0.279 -9.740 2.491 1.00 84.94 579 TYR A N 1
ATOM 4425 C CA . TYR A 1 579 ? -1.219 -10.173 1.477 1.00 84.94 579 TYR A CA 1
ATOM 4426 C C . TYR A 1 579 ? -2.493 -9.348 1.557 1.00 84.94 579 TYR A C 1
ATOM 4428 O O . TYR A 1 579 ? -2.915 -8.964 2.651 1.00 84.94 579 TYR A O 1
ATOM 4436 N N . ALA A 1 580 ? -3.113 -9.122 0.402 1.00 85.44 580 ALA A N 1
ATOM 4437 C CA . ALA A 1 580 ? -4.437 -8.540 0.297 1.00 85.44 580 ALA A CA 1
ATOM 4438 C C . ALA A 1 580 ? -5.349 -9.399 -0.575 1.00 85.44 580 ALA A C 1
ATOM 4440 O O . ALA A 1 580 ? -4.975 -9.792 -1.685 1.00 85.44 580 ALA A O 1
ATOM 4441 N N . TRP A 1 581 ? -6.573 -9.625 -0.106 1.00 83.81 581 TRP A N 1
ATOM 4442 C CA . TRP A 1 581 ? -7.612 -10.336 -0.849 1.00 83.81 581 TRP A CA 1
ATOM 4443 C C . TRP A 1 581 ? -8.904 -9.539 -0.893 1.00 83.81 581 TRP A C 1
ATOM 4445 O O . TRP A 1 581 ? -9.257 -8.842 0.060 1.00 83.81 581 TRP A O 1
ATOM 4455 N N . GLU A 1 582 ? -9.647 -9.703 -1.980 1.00 82.25 582 GLU A N 1
ATOM 4456 C CA . GLU A 1 582 ? -11.032 -9.264 -2.046 1.00 82.25 582 GLU A CA 1
ATOM 4457 C C . GLU A 1 582 ? -11.858 -10.044 -1.015 1.00 82.25 582 GLU A C 1
ATOM 4459 O O . GLU A 1 582 ? -11.939 -11.273 -1.060 1.00 82.25 582 GLU A O 1
ATOM 4464 N N . ALA A 1 583 ? -12.501 -9.324 -0.099 1.00 76.00 583 ALA A N 1
ATOM 4465 C CA . ALA A 1 583 ? -13.294 -9.871 0.999 1.00 76.00 583 ALA A CA 1
ATOM 4466 C C . ALA A 1 583 ? -14.361 -10.873 0.522 1.00 76.00 583 ALA A C 1
ATOM 4468 O O . ALA A 1 583 ? -14.549 -11.941 1.106 1.00 76.00 583 ALA A O 1
ATOM 4469 N N . ALA A 1 584 ? -15.058 -10.529 -0.562 1.00 75.38 584 ALA A N 1
ATOM 4470 C CA . ALA A 1 584 ? -16.201 -11.291 -1.051 1.00 75.38 584 ALA A CA 1
ATOM 4471 C C . ALA A 1 584 ? -15.811 -12.636 -1.682 1.00 75.38 584 ALA A C 1
ATOM 4473 O O . ALA A 1 584 ? -16.528 -13.620 -1.512 1.00 75.38 584 ALA A O 1
ATOM 4474 N N . THR A 1 585 ? -14.699 -12.681 -2.419 1.00 80.00 585 THR A N 1
ATOM 4475 C CA . THR A 1 585 ? -14.339 -13.839 -3.256 1.00 80.00 585 THR A CA 1
ATOM 4476 C C . THR A 1 585 ? -13.108 -14.588 -2.759 1.00 80.00 585 THR A C 1
ATOM 4478 O O . THR A 1 585 ? -12.912 -15.746 -3.120 1.00 80.00 585 THR A O 1
ATOM 4481 N N . GLY A 1 586 ? -12.264 -13.942 -1.950 1.00 80.12 586 GLY A N 1
ATOM 4482 C CA . GLY A 1 586 ? -10.941 -14.448 -1.602 1.00 80.12 586 GLY A CA 1
ATOM 4483 C C . GLY A 1 586 ? -9.931 -14.330 -2.745 1.00 80.12 586 GLY A C 1
ATOM 4484 O O . GLY A 1 586 ? -8.854 -14.914 -2.655 1.00 80.12 586 GLY A O 1
ATOM 4485 N N . THR A 1 587 ? -10.235 -13.602 -3.824 1.00 80.00 587 THR A N 1
ATOM 4486 C CA . THR A 1 587 ? -9.275 -13.373 -4.913 1.00 80.00 587 THR A CA 1
ATOM 4487 C C . THR A 1 587 ? -8.119 -12.523 -4.399 1.00 80.00 587 THR A C 1
ATOM 4489 O O . THR A 1 587 ? -8.337 -11.435 -3.869 1.00 80.00 587 THR A O 1
ATOM 4492 N N . GLN A 1 588 ? -6.885 -13.010 -4.547 1.00 82.31 588 GLN A N 1
ATOM 4493 C CA . GLN A 1 588 ? -5.701 -12.249 -4.150 1.00 82.31 588 GLN A CA 1
ATOM 4494 C C . GLN A 1 588 ? -5.556 -11.019 -5.048 1.00 82.31 588 GLN A C 1
ATOM 4496 O O . GLN A 1 588 ? -5.416 -11.148 -6.263 1.00 82.31 588 GLN A O 1
ATOM 4501 N N . LEU A 1 589 ? -5.572 -9.838 -4.436 1.00 77.06 589 LEU A N 1
ATOM 4502 C CA . LEU A 1 589 ? -5.367 -8.562 -5.116 1.00 77.06 589 LEU A CA 1
ATOM 4503 C C . LEU A 1 589 ? -3.874 -8.303 -5.306 1.00 77.06 589 LEU A C 1
ATOM 4505 O O . LEU A 1 589 ? -3.426 -7.975 -6.402 1.00 77.06 589 LEU A O 1
ATOM 4509 N N . TRP A 1 590 ? -3.094 -8.497 -4.243 1.00 83.69 590 TRP A N 1
ATOM 4510 C CA . TRP A 1 590 ? -1.645 -8.343 -4.266 1.00 83.69 590 TRP A CA 1
ATOM 4511 C C . TRP A 1 590 ? -0.982 -9.083 -3.100 1.00 83.69 590 TRP A C 1
ATOM 4513 O O . TRP A 1 590 ? -1.622 -9.443 -2.112 1.00 83.69 590 TRP A O 1
ATOM 4523 N N . ALA A 1 591 ? 0.325 -9.298 -3.231 1.00 81.94 591 ALA A N 1
ATOM 4524 C CA . ALA A 1 591 ? 1.206 -9.758 -2.165 1.00 81.94 591 ALA A CA 1
ATOM 4525 C C . ALA A 1 591 ? 2.493 -8.927 -2.204 1.00 81.94 591 ALA A C 1
ATOM 4527 O O . ALA A 1 591 ? 2.998 -8.601 -3.286 1.00 81.94 591 ALA A O 1
ATOM 4528 N N . ARG A 1 592 ? 3.012 -8.555 -1.034 1.00 85.06 592 ARG A N 1
ATOM 4529 C CA . ARG A 1 592 ? 4.152 -7.653 -0.925 1.00 85.06 592 ARG A CA 1
ATOM 4530 C C . ARG A 1 592 ? 5.061 -7.997 0.242 1.00 85.06 592 ARG A C 1
ATOM 4532 O O . ARG A 1 592 ? 4.669 -7.855 1.391 1.00 85.06 592 ARG A O 1
ATOM 4539 N N . HIS A 1 593 ? 6.327 -8.247 -0.069 1.00 85.94 593 HIS A N 1
ATOM 4540 C CA . HIS A 1 593 ? 7.378 -8.284 0.936 1.00 85.94 593 HIS A CA 1
ATOM 4541 C C . HIS A 1 593 ? 7.699 -6.872 1.454 1.00 85.94 593 HIS A C 1
ATOM 4543 O O . HIS A 1 593 ? 8.088 -5.995 0.666 1.00 85.94 593 HIS A O 1
ATOM 4549 N N . ILE A 1 594 ? 7.542 -6.659 2.761 1.00 85.06 594 ILE A N 1
ATOM 4550 C CA . ILE A 1 594 ? 7.882 -5.406 3.460 1.00 85.06 594 ILE A CA 1
ATOM 4551 C C . ILE A 1 594 ? 8.905 -5.600 4.585 1.00 85.06 594 ILE A C 1
ATOM 4553 O O . ILE A 1 594 ? 9.470 -4.614 5.046 1.00 85.06 594 ILE A O 1
ATOM 4557 N N . GLY A 1 595 ? 9.201 -6.847 4.959 1.00 83.00 595 GLY A N 1
ATOM 4558 C CA . GLY A 1 595 ? 10.148 -7.176 6.022 1.00 83.00 595 GLY A CA 1
ATOM 4559 C C . GLY A 1 595 ? 9.497 -7.280 7.403 1.00 83.00 595 GLY A C 1
ATOM 4560 O O . GLY A 1 595 ? 8.292 -7.104 7.563 1.00 83.00 595 GLY A O 1
ATOM 4561 N N . GLY A 1 596 ? 10.319 -7.609 8.401 1.00 81.12 596 GLY A N 1
ATOM 4562 C CA . GLY A 1 596 ? 9.845 -8.001 9.728 1.00 81.12 596 GLY A CA 1
ATOM 4563 C C . GLY A 1 596 ? 9.302 -9.427 9.743 1.00 81.12 596 GLY A C 1
ATOM 4564 O O . GLY A 1 596 ? 8.998 -10.003 8.703 1.00 81.12 596 GLY A O 1
ATOM 4565 N N . GLN A 1 597 ? 9.241 -10.016 10.931 1.00 77.38 597 GLN A N 1
ATOM 4566 C CA . GLN A 1 597 ? 8.624 -11.329 11.098 1.00 77.38 597 GLN A CA 1
ATOM 4567 C C . GLN A 1 597 ? 7.279 -11.223 11.781 1.00 77.38 597 GLN A C 1
ATOM 4569 O O . GLN A 1 597 ? 6.445 -12.040 11.459 1.00 77.38 597 GLN A O 1
ATOM 4574 N N . GLU A 1 598 ? 7.063 -10.236 12.655 1.00 75.62 598 GLU A N 1
ATOM 4575 C CA . GLU A 1 598 ? 5.831 -10.014 13.423 1.00 75.62 598 GLU A CA 1
ATOM 4576 C C . GLU A 1 598 ? 5.089 -8.779 12.902 1.00 75.62 598 GLU A C 1
ATOM 4578 O O . GLU A 1 598 ? 5.745 -7.828 12.467 1.00 75.62 598 GLU A O 1
ATOM 4583 N N . PHE A 1 599 ? 3.752 -8.770 12.975 1.00 76.69 599 PHE A N 1
ATOM 4584 C CA . PHE A 1 599 ? 2.916 -7.676 12.462 1.00 76.69 599 PHE A CA 1
ATOM 4585 C C . PHE A 1 599 ? 1.850 -7.252 13.470 1.00 76.69 599 PHE A C 1
ATOM 4587 O O . PHE A 1 599 ? 1.217 -8.083 14.119 1.00 76.69 599 PHE A O 1
ATOM 4594 N N . SER A 1 600 ? 1.585 -5.950 13.534 1.00 76.00 600 SER A N 1
ATOM 4595 C CA . SER A 1 600 ? 0.361 -5.434 14.136 1.00 76.00 600 SER A CA 1
ATOM 4596 C C . SER A 1 600 ? -0.837 -5.741 13.230 1.00 76.00 600 SER A C 1
ATOM 4598 O O . SER A 1 600 ? -0.655 -5.854 12.013 1.00 76.00 600 SER A O 1
ATOM 4600 N N . PRO A 1 601 ? -2.074 -5.743 13.761 1.00 76.06 601 PRO A N 1
ATOM 4601 C CA . PRO A 1 601 ? -3.268 -5.776 12.923 1.00 76.06 601 PRO A CA 1
ATOM 4602 C C . PRO A 1 601 ? -3.212 -4.662 11.864 1.00 76.06 601 PRO A C 1
ATOM 4604 O O . PRO A 1 601 ? -3.019 -3.497 12.241 1.00 76.06 601 PRO A O 1
ATOM 4607 N N . PRO A 1 602 ? -3.367 -4.975 10.564 1.00 82.12 602 PRO A N 1
ATOM 4608 C CA . PRO A 1 602 ? -3.439 -3.956 9.529 1.00 82.12 602 PRO A CA 1
ATOM 4609 C C . PRO A 1 602 ? -4.657 -3.050 9.715 1.00 82.12 602 PRO A C 1
ATOM 4611 O O . PRO A 1 602 ? -5.781 -3.524 9.889 1.00 82.12 602 PRO A O 1
ATOM 4614 N N . VAL A 1 603 ? -4.454 -1.738 9.621 1.00 82.75 603 VAL A N 1
ATOM 4615 C CA . VAL A 1 603 ? -5.543 -0.751 9.650 1.00 82.75 603 VAL A CA 1
ATOM 4616 C C . VAL A 1 603 ? -5.554 -0.011 8.323 1.00 82.75 603 VAL A C 1
ATOM 4618 O O . VAL A 1 603 ? -4.579 0.663 8.007 1.00 82.75 603 VAL A O 1
ATOM 4621 N N . ALA A 1 604 ? -6.634 -0.109 7.543 1.00 83.62 604 ALA A N 1
ATOM 4622 C CA . ALA A 1 604 ? -6.722 0.586 6.259 1.00 83.62 604 ALA A CA 1
ATOM 4623 C C . ALA A 1 604 ? -7.755 1.715 6.271 1.00 83.62 604 ALA A C 1
ATOM 4625 O O . ALA A 1 604 ? -8.893 1.540 6.706 1.00 83.62 604 ALA A O 1
ATOM 4626 N N . THR A 1 605 ? -7.359 2.880 5.767 1.00 81.00 605 THR A N 1
ATOM 4627 C CA . THR A 1 605 ? -8.236 4.037 5.562 1.00 81.00 605 THR A CA 1
ATOM 4628 C C . THR A 1 605 ? -7.591 5.019 4.587 1.00 81.00 605 THR A C 1
ATOM 4630 O O . THR A 1 605 ? -6.373 5.035 4.425 1.00 81.00 605 THR A O 1
ATOM 4633 N N . ASN A 1 606 ? -8.399 5.858 3.934 1.00 77.69 606 ASN A N 1
ATOM 4634 C CA . ASN A 1 606 ? -7.933 6.906 3.017 1.00 77.69 606 ASN A CA 1
ATOM 4635 C C . ASN A 1 606 ? -6.961 6.413 1.922 1.00 77.69 606 ASN A C 1
ATOM 4637 O O . ASN A 1 606 ? -6.045 7.135 1.542 1.00 77.69 606 ASN A O 1
ATOM 4641 N N . GLY A 1 607 ? -7.148 5.187 1.423 1.00 81.31 607 GLY A N 1
ATOM 4642 C CA . GLY A 1 607 ? -6.312 4.609 0.363 1.00 81.31 607 GLY A CA 1
ATOM 4643 C C . GLY A 1 607 ? -4.957 4.059 0.824 1.00 81.31 607 GLY A C 1
ATOM 4644 O O . GLY A 1 607 ? -4.181 3.613 -0.016 1.00 81.31 607 GLY A O 1
ATOM 4645 N N . LEU A 1 608 ? -4.676 4.046 2.131 1.00 88.88 608 LEU A N 1
ATOM 4646 C CA . LEU A 1 608 ? -3.470 3.445 2.697 1.00 88.88 608 LEU A CA 1
ATOM 4647 C C . LEU A 1 608 ? -3.801 2.329 3.690 1.00 88.88 608 LEU A C 1
ATOM 4649 O O . LEU A 1 608 ? -4.847 2.346 4.340 1.00 88.88 608 LEU A O 1
ATOM 4653 N N . VAL A 1 609 ? -2.870 1.388 3.830 1.00 89.50 609 VAL A N 1
ATOM 4654 C CA . VAL A 1 609 ? -2.862 0.322 4.838 1.00 89.50 609 VAL A CA 1
ATOM 4655 C C . VAL A 1 609 ? -1.678 0.557 5.765 1.00 89.50 609 VAL A C 1
ATOM 4657 O O . VAL A 1 609 ? -0.535 0.587 5.313 1.00 89.50 609 VAL A O 1
ATOM 4660 N N . TYR A 1 610 ? -1.953 0.723 7.055 1.00 89.50 610 TYR A N 1
ATOM 4661 C CA . TYR A 1 610 ? -0.955 0.954 8.093 1.00 89.50 610 TYR A CA 1
ATOM 4662 C C . TYR A 1 610 ? -0.659 -0.339 8.840 1.00 89.50 610 TYR A C 1
ATOM 4664 O O . TYR A 1 610 ? -1.577 -0.993 9.340 1.00 89.50 610 TYR A O 1
ATOM 4672 N N . ILE A 1 611 ? 0.618 -0.699 8.918 1.00 88.56 611 ILE A N 1
ATOM 4673 C CA . ILE A 1 611 ? 1.081 -1.934 9.549 1.00 88.56 611 ILE A CA 1
ATOM 4674 C C . ILE A 1 611 ? 2.379 -1.646 10.285 1.00 88.56 611 ILE A C 1
ATOM 4676 O O . ILE A 1 611 ? 3.285 -1.030 9.730 1.00 88.56 611 ILE A O 1
ATOM 4680 N N . ARG A 1 612 ? 2.485 -2.097 11.530 1.00 86.88 612 ARG A N 1
ATOM 4681 C CA . ARG A 1 612 ? 3.730 -2.079 12.287 1.00 86.88 612 ARG A CA 1
ATOM 4682 C C . ARG A 1 612 ? 4.361 -3.455 12.278 1.00 86.88 612 ARG A C 1
ATOM 4684 O O . ARG A 1 612 ? 3.657 -4.450 12.403 1.00 86.88 612 ARG A O 1
ATOM 4691 N N . THR A 1 613 ? 5.674 -3.491 12.164 1.00 87.38 613 THR A N 1
ATOM 4692 C CA . THR A 1 613 ? 6.452 -4.709 11.958 1.00 87.38 613 THR A CA 1
ATOM 4693 C C . THR A 1 613 ? 7.600 -4.810 12.954 1.00 87.38 613 THR A C 1
ATOM 4695 O O . THR A 1 613 ? 8.133 -3.798 13.419 1.00 87.38 613 THR A O 1
ATOM 4698 N N . SER A 1 614 ? 8.022 -6.036 13.278 1.00 85.81 614 SER A N 1
ATOM 4699 C CA . SER A 1 614 ? 9.125 -6.264 14.230 1.00 85.81 614 SER A CA 1
ATOM 4700 C C . SER A 1 614 ? 10.512 -5.883 13.707 1.00 85.81 614 SER A C 1
ATOM 4702 O O . SER A 1 614 ? 11.486 -5.915 14.455 1.00 85.81 614 SER A O 1
ATOM 4704 N N . ASP A 1 615 ? 10.623 -5.447 12.451 1.00 88.81 615 ASP A N 1
ATOM 4705 C CA . ASP A 1 615 ? 11.825 -4.773 11.942 1.00 88.81 615 ASP A CA 1
ATOM 4706 C C . ASP A 1 615 ? 11.988 -3.334 12.487 1.00 88.81 615 ASP A C 1
ATOM 4708 O O . ASP A 1 615 ? 12.962 -2.651 12.157 1.00 88.81 615 ASP A O 1
ATOM 4712 N N . GLY A 1 616 ? 11.051 -2.878 13.328 1.00 90.06 616 GLY A N 1
ATOM 4713 C CA . GLY A 1 616 ? 11.061 -1.566 13.966 1.00 90.06 616 GLY A CA 1
ATOM 4714 C C . GLY A 1 616 ? 10.454 -0.464 13.103 1.00 90.06 616 GLY A C 1
ATOM 4715 O O . GLY A 1 616 ? 10.722 0.714 13.347 1.00 90.06 616 GLY A O 1
ATOM 4716 N N . PHE A 1 617 ? 9.661 -0.805 12.085 1.00 92.69 617 PHE A N 1
ATOM 4717 C CA . PHE A 1 617 ? 8.998 0.172 11.229 1.00 92.69 617 PHE A CA 1
ATOM 4718 C C . PHE A 1 617 ? 7.473 0.140 11.346 1.00 92.69 617 PHE A C 1
ATOM 4720 O O . PHE A 1 617 ? 6.839 -0.867 11.647 1.00 92.69 617 PHE A O 1
ATOM 4727 N N . VAL A 1 618 ? 6.881 1.296 11.066 1.00 92.94 618 VAL A N 1
ATOM 4728 C CA . VAL A 1 618 ? 5.476 1.445 10.698 1.00 92.94 618 VAL A CA 1
ATOM 4729 C C . VAL A 1 618 ? 5.450 1.736 9.209 1.00 92.94 618 VAL A C 1
ATOM 4731 O O . VAL A 1 618 ? 6.027 2.730 8.767 1.00 92.94 618 VAL A O 1
ATOM 4734 N N . TYR A 1 619 ? 4.789 0.884 8.444 1.00 92.75 619 TYR A N 1
ATOM 4735 C CA . TYR A 1 619 ? 4.591 1.015 7.011 1.00 92.75 619 TYR A CA 1
ATOM 4736 C C . TYR A 1 619 ? 3.196 1.556 6.721 1.00 92.75 619 TYR A C 1
ATOM 4738 O O . TYR A 1 619 ? 2.212 1.084 7.283 1.00 92.75 619 TYR A O 1
ATOM 4746 N N . ALA A 1 620 ? 3.118 2.513 5.804 1.00 93.00 620 ALA A N 1
ATOM 4747 C CA . ALA A 1 620 ? 1.910 2.863 5.083 1.00 93.00 620 ALA A CA 1
ATOM 4748 C C . ALA A 1 620 ? 2.070 2.381 3.642 1.00 93.00 620 ALA A C 1
ATOM 4750 O O . ALA A 1 620 ? 2.949 2.859 2.920 1.00 93.00 620 ALA A O 1
ATOM 4751 N N . LEU A 1 621 ? 1.252 1.414 3.246 1.00 89.69 621 LEU A N 1
ATOM 4752 C CA . LEU A 1 621 ? 1.232 0.836 1.906 1.00 89.69 621 LEU A CA 1
ATOM 4753 C C . LEU A 1 621 ? 0.036 1.375 1.136 1.00 89.69 621 LEU A C 1
ATOM 4755 O O . LEU A 1 621 ? -1.007 1.639 1.727 1.00 89.69 621 LEU A O 1
ATOM 4759 N N . ASP A 1 622 ? 0.167 1.492 -0.177 1.00 86.25 622 ASP A N 1
ATOM 4760 C CA . ASP A 1 622 ? -0.972 1.748 -1.051 1.00 86.25 622 ASP A CA 1
ATOM 4761 C C . ASP A 1 622 ? -1.974 0.586 -0.955 1.00 86.25 622 ASP A C 1
ATOM 4763 O O . ASP A 1 622 ? -1.606 -0.577 -1.136 1.00 86.25 622 ASP A O 1
ATOM 4767 N N . ALA A 1 623 ? -3.233 0.887 -0.636 1.00 83.31 623 ALA A N 1
ATOM 4768 C CA . ALA A 1 623 ? -4.244 -0.137 -0.381 1.00 83.31 623 ALA A CA 1
ATOM 4769 C C . ALA A 1 623 ? -4.634 -0.928 -1.641 1.00 83.31 623 ALA A C 1
ATOM 4771 O O . ALA A 1 623 ? -4.939 -2.119 -1.554 1.00 83.31 623 ALA A O 1
ATOM 4772 N N . GLU A 1 624 ? -4.607 -0.290 -2.814 1.00 80.56 624 GLU A N 1
ATOM 4773 C CA . GLU A 1 624 ? -5.010 -0.907 -4.083 1.00 80.56 624 GLU A CA 1
ATOM 4774 C C . GLU A 1 624 ? -3.913 -1.810 -4.652 1.00 80.56 624 GLU A C 1
ATOM 4776 O O . GLU A 1 624 ? -4.203 -2.861 -5.218 1.00 80.56 624 GLU A O 1
ATOM 4781 N N . THR A 1 625 ? -2.651 -1.409 -4.507 1.00 77.94 625 THR A N 1
ATOM 4782 C CA . THR A 1 625 ? -1.514 -2.025 -5.210 1.00 77.94 625 THR A CA 1
ATOM 4783 C C . THR A 1 625 ? -0.520 -2.734 -4.294 1.00 77.94 625 THR A C 1
ATOM 4785 O O . THR A 1 625 ? 0.340 -3.473 -4.780 1.00 77.94 625 THR A O 1
ATOM 4788 N N . GLY A 1 626 ? -0.569 -2.480 -2.984 1.00 79.38 626 GLY A N 1
ATOM 4789 C CA . GLY A 1 626 ? 0.425 -2.958 -2.023 1.00 79.38 626 GLY A CA 1
ATOM 4790 C C . GLY A 1 626 ? 1.795 -2.298 -2.185 1.00 79.38 626 GLY A C 1
ATOM 4791 O O . GLY A 1 626 ? 2.782 -2.768 -1.615 1.00 79.38 626 GLY A O 1
ATOM 4792 N N . LEU A 1 627 ? 1.912 -1.231 -2.986 1.00 79.56 627 LEU A N 1
ATOM 4793 C CA . LEU A 1 627 ? 3.173 -0.516 -3.145 1.00 79.56 627 LEU A CA 1
ATOM 4794 C C . LEU A 1 627 ? 3.556 0.160 -1.826 1.00 79.56 627 LEU A C 1
ATOM 4796 O O . LEU A 1 627 ? 2.807 0.959 -1.270 1.00 79.56 627 LEU A O 1
ATOM 4800 N N . GLY A 1 628 ? 4.747 -0.175 -1.336 1.00 77.94 628 GLY A N 1
ATOM 4801 C CA . GLY A 1 628 ? 5.334 0.427 -0.148 1.00 77.94 628 GLY A CA 1
ATOM 4802 C C . GLY A 1 628 ? 6.260 1.605 -0.458 1.00 77.94 628 GLY A C 1
ATOM 4803 O O . GLY A 1 628 ? 6.527 1.906 -1.627 1.00 77.94 628 GLY A O 1
ATOM 4804 N N . PRO A 1 629 ? 6.773 2.265 0.591 1.00 73.62 629 PRO A N 1
ATOM 4805 C CA . PRO A 1 629 ? 7.827 3.265 0.462 1.00 73.62 629 PRO A CA 1
ATOM 4806 C C . PRO A 1 629 ? 9.114 2.676 -0.151 1.00 73.62 629 PRO A C 1
ATOM 4808 O O . PRO A 1 629 ? 9.333 1.465 -0.062 1.00 73.62 629 PRO A O 1
ATOM 4811 N N . PRO A 1 630 ? 9.965 3.521 -0.764 1.00 52.56 630 PRO A N 1
ATOM 4812 C CA . PRO A 1 630 ? 11.221 3.102 -1.385 1.00 52.56 630 PRO A CA 1
ATOM 4813 C C . PRO A 1 630 ? 12.278 2.550 -0.415 1.00 52.56 630 PRO A C 1
ATOM 4815 O O . PRO A 1 630 ? 12.315 2.951 0.779 1.00 52.56 630 PRO A O 1
#

Organism: NCBI:txid285458

Sequence (630 aa):
MPVPDPARSRAVLIGIEAYRHPDLEPLPAAAAGARRLAALLRDHTVWGLSAGNVTELGSEASAPQILRAVLEAAEQATDTLLVYFAGHGLRDHDERLYLALADASADRPEIGTLLYRTLRNVVRQAGYKAQYRLTILDCCFSGLAGAMTVTAVPSRAELAYALDEPTADQAEDLDDYGDCVLTSAPPTRRSFVQRGARFPEFTGELINVLEHGITAAGPTVSVEAVWKRIRRRMQERGSPEPQQFAQNTVARQIQFHNRATDPRPRPWRFRCRDSSVWRLAVTGGLVCVRDEAECVALNAATGSARWTHTTEPKSGWWGPEFPQFVAEGGTVYVSDGARVRAMDAATGTALWEFNPRGQPDYCTVDVASRTAYVISRYSELVPMRAPLIGVLTEWRVEAVALNAATGTVLWAQKVDTDGSLTVSGGVLYVTDDRQVRVVDAQTGTELRRHAIPGAFARWPTRVASDEAIYLSSRPGVAALAASTGETVWTHVTATSWDFPPLVVNGELLSLSEQPEPSDSIALSHRTLYVNHGPYMLALDASTGTKLWTHYLDNGNGIFWEAGAAGGTVYAGASTGDVYAWEAATGTQLWARHIGGQEFSPPVATNGLVYIRTSDGFVYALDAETGLGPP

Foldseek 3Di:
DDAWDQQQEAEEQEFEQAAPDPQFDGHVQRLLLSVLVLVLCCDVLWPNHDPVRYHYHYLPDAQVNSLVVLLVNLLRHQEEYEYEDADAWEADPLLWIWAAHRHADNVDSVTRTHGVVSSVCSNCVNNVNYQEYEYEYHYFLQQSVQVPDDDDDDDPVRSCVVQVHDPPVPPPDDPGHKYKYKYQAHNPGGQDDDVPDNHRLLSVLLSVCSQQPDPPDPQKDFQVRSLVSSQVVCVVVVGGGMDMDMDDCSSVVNIIGGNNPPPFFDWDKDFAPALDFAAWEDDPQWIWDDHPQKIWIARNRYRHTDDIGGHDADDDPVDQDDFDWYDDDQWIWTDNQQWIFIARNNRRHTQDIGGDPARFNGKDWDDDPQKIKMKTKHWDWDADDPPDGDTDTDIWMKIFIARNRRRHTQDMDTDPASADWDDEPQWIWGDAQFKIFIARNRYRHTPDMDTDPARAQGYWAWDDYQAWIWTAGVQGIWIAGNVPRHTQDDDGPDDDPPPDFDDDPNDGDDDDDDNDAHWAWDDDDQWIWTDDAQKIWIARNRRRHTQDMDGQQQHRDHAWHWEDDDQKIWTDGQVQKIWIARNPRRHTQDIDRPDARHKHHWDDDSQWIWIRHSVRMIITAGPRYRHHDD

Solvent-accessible surface area (backbone atoms only — not comparable to full-atom values): 33225 Å² total; per-residue (Å²): 128,68,56,62,51,32,89,35,23,21,36,38,30,32,8,29,24,50,47,76,34,86,79,45,80,68,34,61,21,23,35,49,35,32,53,51,48,56,53,46,44,38,31,71,67,28,53,34,27,48,76,91,33,50,48,81,43,48,40,88,51,49,60,70,55,50,53,46,54,49,38,57,37,15,65,64,8,52,31,31,30,37,42,38,40,25,34,58,36,41,62,53,96,85,63,46,50,20,40,40,36,22,64,23,37,77,94,43,48,86,41,42,37,36,53,46,69,61,54,50,48,41,51,55,67,44,19,63,59,18,33,32,39,40,37,38,34,45,18,22,35,29,29,36,80,71,54,80,76,78,98,59,90,72,51,74,68,54,44,31,59,70,69,71,51,68,60,88,92,59,71,80,87,72,91,72,59,36,48,29,40,38,18,33,2,38,58,89,38,66,48,67,66,65,92,89,46,75,33,36,53,59,56,41,43,50,49,49,40,57,70,51,26,53,80,93,52,58,67,48,40,24,51,48,56,52,49,54,54,42,38,53,55,31,52,78,70,71,46,59,55,48,42,78,47,56,42,90,61,39,36,64,55,47,32,31,38,17,38,51,58,50,86,69,55,54,41,27,66,35,80,48,90,40,46,72,36,67,60,60,22,66,44,86,66,26,36,36,38,78,40,81,54,27,41,36,32,20,31,57,50,69,45,48,76,76,45,74,45,83,48,82,68,62,92,48,99,84,51,74,54,55,64,40,50,39,53,60,97,45,33,36,34,41,20,49,11,48,38,42,35,39,21,36,54,93,74,61,46,75,71,36,71,43,75,59,71,68,71,23,68,31,25,44,66,45,76,56,96,67,32,32,39,34,44,35,31,22,62,42,83,42,78,48,68,80,93,52,84,51,73,42,79,44,82,44,20,37,40,35,35,20,37,56,85,68,51,47,75,74,39,75,42,84,38,99,55,85,38,51,73,52,75,38,84,67,34,29,37,43,33,47,42,51,34,40,35,36,23,36,56,86,71,60,46,75,75,50,76,32,77,49,90,60,73,38,57,79,69,58,38,67,50,68,44,74,64,32,35,37,34,39,41,48,60,24,41,34,33,23,30,54,87,76,55,47,77,74,38,73,33,78,69,61,78,81,83,80,70,78,80,49,67,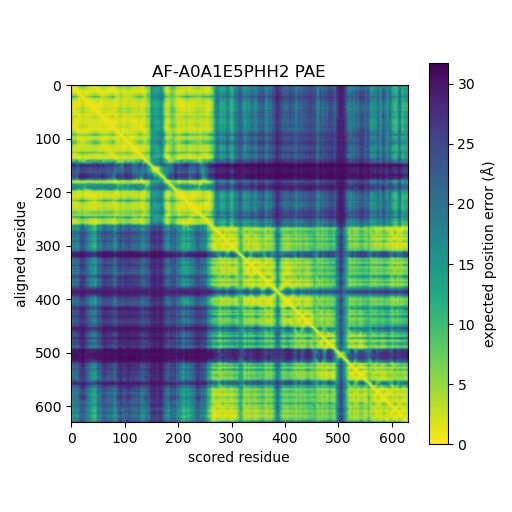60,95,88,43,81,47,85,82,72,99,62,90,70,69,62,42,19,53,29,71,50,98,62,36,31,35,37,29,50,68,35,31,43,37,33,20,33,59,91,66,48,46,77,74,48,76,47,80,54,72,26,59,86,63,63,57,53,33,40,15,55,42,98,64,34,34,34,40,60,23,46,80,9,32,37,38,32,24,36,58,91,76,59,49,72,70,38,73,33,81,78,55,30,53,42,35,14,39,38,48,57,58,88,62,29,32,37,35,28,19,38,70,16,35,37,38,28,21,29,60,85,68,51,47,58,46,135

Mean predicted aligned error: 15.82 Å

InterPro domains:
  IPR002372 Pyrrolo-quinoline quinone repeat domain [PF13360] (268-362)
  IPR002372 Pyrrolo-quinoline quinone repeat domain [PF13360] (400-494)
  IPR002372 Pyrrolo-quinoline quinone repeat domain [PF13360] (538-626)
  IPR011047 Quinoprotein alcohol dehydrogenase-like superfamily [SSF50998] (293-626)
  IPR011600 Peptidase C14, caspase domain [PF00656] (9-245)
  IPR015943 WD40/YVTN repeat-like-containing domain superfamily [G3DSA:2.130.10.10] (265-387)
  IPR015943 WD40/YVTN repeat-like-containing domain superfamily [G3DSA:2.130.10.10] (389-562)
  IPR018391 Pyrrolo-quinoline quinone beta-propeller repeat [SM00564] (280-310)
  IPR018391 Pyrrolo-quinoline quinone beta-propeller repeat [SM00564] (324-355)
  IPR018391 Pyrrolo-quinoline quinone beta-propeller repeat [SM00564] (420-451)
  IPR018391 Pyrrolo-quinoline quinone beta-propeller repeat [SM00564] (520-551)
  IPR018391 Pyrrolo-quinoline quinone beta-propeller repeat [SM00564] (561-593)
  IPR018391 Pyrrolo-quinoline quinone beta-propeller repeat [SM00564] (601-628)
  IPR029030 Caspase-like domain superfamily [SSF52129] (7-237)

Nearest PDB structures (foldseek):
  9cny-assembly1_B  TM=7.428E-01  e=2.155E-18  Escherichia coli
  7tt1-assembly1_B  TM=7.647E-01  e=1.930E-18  Escherichia coli
  3v7d-assembly2_D  TM=5.564E-01  e=1.679E-11  Saccharomyces cerevisiae S288C
  7mq9-assembly1_LR  TM=3.582E-01  e=4.580E-10  Homo sapiens
  8d30-assembly2_B  TM=3.226E-01  e=1.235E-09  Homo sapiens

pLDDT: mean 76.85, std 16.71, range [27.3, 98.56]

Radius of gyration: 32.24 Å; Cα contacts (8 Å, |Δi|>4): 1568; chains: 1; bounding box: 65×69×110 Å